Protein AF-A0AAU7L302-F1 (afdb_monomer)

Solvent-accessible surface area (backbone atoms only — not comparable to full-atom values): 20398 Å² total; per-residue (Å²): 130,58,79,56,58,54,41,43,50,51,54,40,55,46,38,70,33,77,91,34,21,46,72,88,65,94,62,59,66,62,55,55,51,44,48,52,38,50,49,52,42,50,55,51,51,41,53,75,68,62,54,91,42,26,24,36,32,33,36,29,43,37,52,32,28,37,26,58,24,76,80,66,58,59,39,34,42,35,29,44,68,46,79,58,99,68,75,59,45,42,54,36,71,38,36,48,34,78,67,88,50,95,91,50,83,87,70,79,66,50,56,82,39,20,56,72,12,59,52,30,39,45,48,49,48,37,68,72,49,81,79,40,56,50,33,24,34,42,34,20,51,34,25,34,63,39,56,29,60,91,61,65,44,45,39,82,38,55,64,45,41,48,62,48,32,22,71,64,58,34,51,55,48,39,62,37,52,32,61,70,47,91,53,85,87,55,77,60,68,39,77,42,30,35,47,32,31,44,89,53,45,78,92,56,32,62,58,57,38,36,51,52,40,30,54,50,26,48,74,77,38,55,75,40,24,92,43,22,58,63,53,49,54,50,49,51,53,52,58,54,52,25,50,66,63,80,72,88,67,92,45,46,72,48,40,43,71,52,20,43,52,38,48,68,56,50,51,47,54,55,50,52,47,67,70,48,75,41,60,66,64,54,44,54,54,50,52,53,53,34,42,76,74,65,50,50,74,69,56,49,54,48,21,51,52,28,42,52,50,52,52,50,31,64,71,70,70,57,77,53,75,71,53,52,52,52,49,54,54,24,54,71,50,19,73,75,52,77,79,44,82,70,46,60,64,55,50,50,56,50,29,55,57,51,27,70,78,41,74,92,48,56,57,46,40,45,40,21,54,30,51,51,34,33,47,50,63,75,74,104

Radius of gyration: 27.15 Å; Cα contacts (8 Å, |Δi|>4): 562; chains: 1; bounding box: 68×36×84 Å

Organism: NCBI:txid3151598

Foldseek 3Di:
DPLQQVQQVLLQVQLPDPLFFDAPDPDPPLFLLLLLLVVLLVLLVCVVVVLVKKKWFARRGAGIKMFSHPRRGAAIEAEHEGEDPDDAAELCQQAVADADDPVDDHDAADQVRRSPHNQSSQLLSQVSRDSHHAAGEYEYQAFHQFAFCVGDGRRVDQKDFLVRTHPRSNVRSQSNNCSSDPDRPDTDDSRSYMYGHDPQDSPCNVVVSLVSQLVSCCVPPVQLSLCSQVLSVVSSVVQSQLNNDPDDDDGSVRSCVRGMDMVVNVVVSVVVSNVPGSLVVLLVVVLVVVVVVPDDPVLSVLLVVLLVVVSVCVSVVHDDPLRVVLLVLLLVLQVVQLPDVVNNVSLVVSLVVSCVVRVVDDSSNSSNSNSSNNSVVVSD

pLDDT: mean 89.7, std 10.1, range [37.88, 98.25]

InterPro domains:
  IPR025382 CD-NTase associated protein 4-like, DNA endonuclease domain [PF14130] (24-235)

Sequence (380 aa):
MAPAEEKFTEIFSLSQNPAFAEAGGGHGQKGVDFQRYWAILRIIELKEAAATDFLLLFESIQDVAEFDSETAPTRIDIYQIKKKDGGEWSFNELTGIRKPDARKKKVAPTLSRVEKSPVGKLYKAGLAIQQLDATAHFVSNAGCDLPLAASGTASSLLKCLASELDSSHASLLTEGLALLHATPSEIPDLKRLALRKTTLHPDNPHLLALGAATAYLSKHLPASAGQAKAFIDALFVQLSALGRQTEPVTSFRELRRQRGYSIAELDAALADLKGVPDLKLHLDSVLVALLLEGLSPLMRITIDIGIAKYFSALVSGVWGTDELALIDECVKAAPALMGAAPLLPALGAEVERIAALHPAFKKAEVFAYLLIQVTKNAAA

Secondary structure (DSSP, 8-state):
--HHHHHHHHHHHHHT-TTTB-------HHHHHHHHHHHHHHHHHHHHTT-S--EEEESSSBSEEEES-SSS--EEEEEEEE--SSS-EEHHHHHSSPPP-TTSPPPPP-HHHHTTSHHHHHHHHHHT--SSEEEEEEEESS-EE-BBTTSSBGGG-SEEEGGGB-HHHHHHHHHHHHTT-SSTTPPP-GGGEEEEE----SS-HHHHHHHHHHHHHHHH-GGGGGGHHHHHHHHHHHHHHHHT--S---SHHHHHHHHEEEHHHHHHHHHHHHHS--HHHHHHHHHHHHHHTT--HHHHHHHHHHHHHHHHHHHHT---HHHHHHHHHHHHHHHHHTT-SSHHHHHHHHHHHHHHH-TTS-HHHHHHHHHHHHHHHHH-

Mean predicted aligned error: 8.92 Å

Structure (mmCIF, N/CA/C/O backbone):
data_AF-A0AAU7L302-F1
#
_entry.id   AF-A0AAU7L302-F1
#
loop_
_atom_site.group_PDB
_atom_site.id
_atom_site.type_symbol
_atom_site.label_atom_id
_atom_site.label_alt_id
_atom_site.label_comp_id
_atom_site.label_asym_id
_atom_site.label_entity_id
_atom_site.label_seq_id
_atom_site.pdbx_PDB_ins_code
_atom_site.Cartn_x
_atom_site.Cartn_y
_atom_site.Cartn_z
_atom_site.occupancy
_atom_site.B_iso_or_equiv
_atom_site.auth_seq_id
_atom_site.auth_comp_id
_atom_site.auth_asym_id
_atom_site.auth_atom_id
_atom_site.pdbx_PDB_model_num
ATOM 1 N N . MET A 1 1 ? -33.387 -12.775 -1.065 1.00 51.34 1 MET A N 1
ATOM 2 C CA . MET A 1 1 ? -32.213 -12.313 -1.832 1.00 51.34 1 MET A CA 1
ATOM 3 C C . MET A 1 1 ? -31.121 -13.357 -1.685 1.00 51.34 1 MET A C 1
ATOM 5 O O . MET A 1 1 ? -31.217 -14.179 -0.780 1.00 51.34 1 MET A O 1
ATOM 9 N N . ALA A 1 2 ? -30.145 -13.417 -2.590 1.00 59.38 2 ALA A N 1
ATOM 10 C CA . ALA A 1 2 ? -29.016 -14.327 -2.387 1.00 59.38 2 ALA A CA 1
ATOM 11 C C . ALA A 1 2 ? -28.151 -13.816 -1.209 1.00 59.38 2 ALA A C 1
ATOM 13 O O . ALA A 1 2 ? -27.987 -12.602 -1.092 1.00 59.38 2 ALA A O 1
ATOM 14 N N . PRO A 1 3 ? -27.547 -14.678 -0.367 1.00 66.19 3 PRO A N 1
ATOM 15 C CA . PRO A 1 3 ? -26.778 -14.245 0.813 1.00 66.19 3 PRO A CA 1
ATOM 16 C C . PRO A 1 3 ? -25.636 -13.248 0.531 1.00 66.19 3 PRO A C 1
ATOM 18 O O . PRO A 1 3 ? -25.275 -12.449 1.390 1.00 66.19 3 PRO A O 1
ATOM 21 N N . ALA A 1 4 ? -25.057 -13.269 -0.675 1.00 68.12 4 ALA A N 1
ATOM 22 C CA . ALA A 1 4 ? -24.034 -12.303 -1.090 1.00 68.12 4 ALA A CA 1
ATOM 23 C C . ALA A 1 4 ? -24.605 -10.892 -1.341 1.00 68.12 4 ALA A C 1
ATOM 25 O O . ALA A 1 4 ? -23.943 -9.890 -1.090 1.00 68.12 4 ALA A O 1
ATOM 26 N N . GLU A 1 5 ? -25.852 -10.802 -1.801 1.00 75.75 5 GLU A N 1
ATOM 27 C CA . GLU A 1 5 ? -26.522 -9.544 -2.139 1.00 75.75 5 GLU A CA 1
ATOM 28 C C . GLU A 1 5 ? -26.891 -8.740 -0.880 1.00 75.75 5 GLU A C 1
ATOM 30 O O . GLU A 1 5 ? -26.815 -7.511 -0.865 1.00 75.75 5 GLU A O 1
ATOM 35 N N . GLU A 1 6 ? -27.220 -9.439 0.210 1.00 80.12 6 GLU A N 1
ATOM 36 C CA . GLU A 1 6 ? -27.507 -8.844 1.522 1.00 80.12 6 GLU A CA 1
ATOM 37 C C . GLU A 1 6 ? -26.253 -8.204 2.140 1.00 80.12 6 GLU A C 1
ATOM 39 O O . GLU A 1 6 ? -26.312 -7.063 2.600 1.00 80.12 6 GLU A O 1
ATOM 44 N N . LYS A 1 7 ? -25.093 -8.870 2.042 1.00 87.12 7 LYS A N 1
ATOM 45 C CA . LYS A 1 7 ? -23.790 -8.332 2.477 1.00 87.12 7 LYS A CA 1
ATOM 46 C C . LYS A 1 7 ? -23.433 -7.034 1.752 1.00 87.12 7 LYS A C 1
ATOM 48 O O . LYS A 1 7 ? -23.079 -6.041 2.381 1.00 87.12 7 LYS A O 1
ATOM 53 N N . PHE A 1 8 ? -23.564 -7.004 0.427 1.00 87.25 8 PHE A N 1
ATOM 54 C CA . PHE A 1 8 ? -23.274 -5.796 -0.348 1.00 87.25 8 PHE A CA 1
ATOM 55 C C . PHE A 1 8 ? -24.261 -4.658 -0.080 1.00 87.25 8 PHE A C 1
ATOM 57 O O . PHE A 1 8 ? -23.868 -3.490 -0.098 1.00 87.25 8 PHE A O 1
ATOM 64 N N . THR A 1 9 ? -25.521 -4.986 0.212 1.00 87.69 9 THR A N 1
ATOM 65 C CA . THR A 1 9 ? -26.540 -4.003 0.600 1.00 87.69 9 THR A CA 1
ATOM 66 C C . THR A 1 9 ? -26.206 -3.360 1.945 1.00 87.69 9 THR A C 1
ATOM 68 O O . THR A 1 9 ? -26.303 -2.138 2.068 1.00 87.69 9 THR A O 1
ATOM 71 N N . GLU A 1 10 ? -25.753 -4.140 2.932 1.00 91.50 10 GLU A N 1
ATOM 72 C CA . GLU A 1 10 ? -25.276 -3.612 4.217 1.00 91.50 10 GLU A CA 1
ATOM 73 C C . GLU A 1 10 ? -24.105 -2.647 4.004 1.00 91.50 10 GLU A C 1
ATOM 75 O O . GLU A 1 10 ? -24.179 -1.487 4.406 1.00 91.50 10 GLU A O 1
ATOM 80 N N . ILE A 1 11 ? -23.057 -3.088 3.304 1.00 91.69 11 ILE A N 1
ATOM 81 C CA . ILE A 1 11 ? -21.847 -2.286 3.077 1.00 91.69 11 ILE A CA 1
ATOM 82 C C . ILE A 1 11 ? -22.150 -0.996 2.317 1.00 91.69 11 ILE A C 1
ATOM 84 O O . ILE A 1 11 ? -21.674 0.071 2.702 1.00 91.69 11 ILE A O 1
ATOM 88 N N . PHE A 1 12 ? -22.974 -1.071 1.271 1.00 92.19 12 PHE A N 1
ATOM 89 C CA . PHE A 1 12 ? -23.426 0.116 0.554 1.00 92.19 12 PHE A CA 1
ATOM 90 C C . PHE A 1 12 ? -24.187 1.079 1.473 1.00 92.19 12 PHE A C 1
ATOM 92 O O . PHE A 1 12 ? -23.935 2.282 1.448 1.00 92.19 12 PHE A O 1
ATOM 99 N N . SER A 1 13 ? -25.081 0.562 2.318 1.00 90.81 13 SER A N 1
ATOM 100 C CA . SER A 1 13 ? -25.844 1.385 3.264 1.00 90.81 13 SER A CA 1
ATOM 101 C C . SER A 1 13 ? -24.930 2.074 4.281 1.00 90.81 13 SER A C 1
ATOM 103 O O . SER A 1 13 ? -25.102 3.258 4.571 1.00 90.81 13 SER A O 1
ATOM 105 N N . LEU A 1 14 ? -23.922 1.358 4.788 1.00 91.62 14 LEU A N 1
ATOM 106 C CA . LEU A 1 14 ? -22.920 1.910 5.700 1.00 91.62 14 LEU A CA 1
ATOM 107 C C . LEU A 1 14 ? -22.066 2.985 5.028 1.00 91.62 14 LEU A C 1
ATOM 109 O O . LEU A 1 14 ? -21.791 4.007 5.656 1.00 91.62 14 LEU A O 1
ATOM 113 N N . SER A 1 15 ? -21.706 2.808 3.754 1.00 89.06 15 SER A N 1
ATOM 114 C CA . SER A 1 15 ? -20.910 3.798 3.024 1.00 89.06 15 SER A CA 1
ATOM 115 C C . SER A 1 15 ? -21.667 5.092 2.721 1.00 89.06 15 SER A C 1
ATOM 117 O O . SER A 1 15 ? -21.042 6.104 2.423 1.00 89.06 15 SER A O 1
ATOM 119 N N . GLN A 1 16 ? -23.004 5.076 2.777 1.00 87.75 16 GLN A N 1
ATOM 120 C CA . GLN A 1 16 ? -23.821 6.290 2.661 1.00 87.75 16 GLN A CA 1
ATOM 121 C C . GLN A 1 16 ? -23.984 7.026 3.993 1.00 87.75 16 GLN A C 1
ATOM 123 O O . GLN A 1 16 ? -24.508 8.138 4.018 1.00 87.75 16 GLN A O 1
ATOM 128 N N . ASN A 1 17 ? -23.574 6.424 5.112 1.00 87.88 17 ASN A N 1
ATOM 129 C CA . ASN A 1 17 ? -23.747 7.012 6.429 1.00 87.88 17 ASN A CA 1
ATOM 130 C C . ASN A 1 17 ? -22.534 7.893 6.793 1.00 87.88 17 ASN A C 1
ATOM 132 O O . ASN A 1 17 ? -21.442 7.359 7.013 1.00 87.88 17 ASN A O 1
ATOM 136 N N . PRO A 1 18 ? -22.703 9.221 6.964 1.00 83.44 18 PRO A N 1
ATOM 137 C CA . PRO A 1 18 ? -21.606 10.127 7.318 1.00 83.44 18 PRO A CA 1
ATOM 138 C C . PRO A 1 18 ? -20.950 9.832 8.675 1.00 83.44 18 PRO A C 1
ATOM 140 O O . PRO A 1 18 ? -19.891 10.371 8.979 1.00 83.44 18 PRO A O 1
ATOM 143 N N . ALA A 1 19 ? -21.577 9.010 9.524 1.00 84.06 19 ALA A N 1
ATOM 144 C CA . ALA A 1 19 ? -20.974 8.565 10.777 1.00 84.06 19 ALA A CA 1
ATOM 145 C C . ALA A 1 19 ? -19.839 7.546 10.572 1.00 84.06 19 ALA A C 1
ATOM 147 O O . ALA A 1 19 ? -19.040 7.347 11.489 1.00 84.06 19 ALA A O 1
ATOM 148 N N . PHE A 1 20 ? -19.786 6.892 9.407 1.00 83.25 20 PHE A N 1
ATOM 149 C CA . PHE A 1 20 ? -18.838 5.819 9.094 1.00 83.25 20 PHE A CA 1
ATOM 150 C C . PHE A 1 20 ? -17.981 6.120 7.866 1.00 83.25 20 PHE A C 1
ATOM 152 O O . PHE A 1 20 ? -16.818 5.706 7.834 1.00 83.25 20 PHE A O 1
ATOM 159 N N . ALA A 1 21 ? -18.542 6.832 6.889 1.00 75.31 21 ALA A N 1
ATOM 160 C CA . ALA A 1 21 ? -17.832 7.302 5.713 1.00 75.31 21 ALA A CA 1
ATOM 161 C C . ALA A 1 21 ? -16.972 8.528 6.047 1.00 75.31 21 ALA A C 1
ATOM 163 O O . ALA A 1 21 ? -17.407 9.440 6.751 1.00 75.31 21 ALA A O 1
ATOM 164 N N . GLU A 1 22 ? -15.758 8.562 5.509 1.00 70.31 22 GLU A N 1
ATOM 165 C CA . GLU A 1 22 ? -14.934 9.767 5.499 1.00 70.31 22 GLU A CA 1
ATOM 166 C C . GLU A 1 22 ? -15.193 10.487 4.168 1.00 70.31 22 GLU A C 1
ATOM 168 O O . GLU A 1 22 ? -15.234 9.866 3.111 1.00 70.31 22 GLU A O 1
ATOM 173 N N . ALA A 1 23 ? -15.433 11.795 4.215 1.00 57.94 23 ALA A N 1
ATOM 174 C CA . ALA A 1 23 ? -15.637 12.606 3.020 1.00 57.94 23 ALA A CA 1
ATOM 175 C C . ALA A 1 23 ? -14.544 13.665 2.975 1.00 57.94 23 ALA A C 1
ATOM 177 O O . ALA A 1 23 ? -14.600 14.590 3.784 1.00 57.94 23 ALA A O 1
ATOM 178 N N . GLY A 1 24 ? -13.567 13.502 2.069 1.00 51.84 24 GLY A N 1
ATOM 179 C CA . GLY A 1 24 ? -12.611 14.511 1.588 1.00 51.84 24 GLY A CA 1
ATOM 180 C C . GLY A 1 24 ? -12.423 15.753 2.466 1.00 51.84 24 GLY A C 1
ATOM 181 O O . GLY A 1 24 ? -12.627 16.879 2.016 1.00 51.84 24 GLY A O 1
ATOM 182 N N . GLY A 1 25 ? -12.071 15.562 3.738 1.00 43.66 25 GLY A N 1
ATOM 183 C CA . GLY A 1 25 ? -11.798 16.652 4.666 1.00 43.66 25 GLY A CA 1
ATOM 184 C C . GLY A 1 25 ? -10.375 17.137 4.441 1.00 43.66 25 GLY A C 1
ATOM 185 O O . GLY A 1 25 ? -9.498 16.301 4.233 1.00 43.66 25 GLY A O 1
ATOM 186 N N . GLY A 1 26 ? -10.154 18.457 4.496 1.00 37.88 26 GLY A N 1
ATOM 187 C CA . GLY A 1 26 ? -8.894 19.165 4.215 1.00 37.88 26 GLY A CA 1
ATOM 188 C C . GLY A 1 26 ? -7.698 18.779 5.094 1.00 37.88 26 GLY A C 1
ATOM 189 O O . GLY A 1 26 ? -7.121 19.611 5.789 1.00 37.88 26 GLY A O 1
ATOM 190 N N . HIS A 1 27 ? -7.310 17.511 5.066 1.00 48.34 27 HIS A N 1
ATOM 191 C CA . HIS A 1 27 ? -6.031 17.029 5.534 1.00 48.34 27 HIS A CA 1
ATOM 192 C C . HIS A 1 27 ? -4.978 17.517 4.543 1.00 48.34 27 HIS A C 1
ATOM 194 O O . HIS A 1 27 ? -5.181 17.482 3.329 1.00 48.34 27 HIS A O 1
ATOM 200 N N . GLY A 1 28 ? -3.844 17.997 5.055 1.00 59.28 28 GLY A N 1
ATOM 201 C CA . GLY A 1 28 ? -2.730 18.367 4.189 1.00 59.28 28 GLY A CA 1
ATOM 202 C C . GLY A 1 28 ? -2.370 17.193 3.277 1.00 59.28 28 GLY A C 1
ATOM 203 O O . GLY A 1 28 ? -2.347 16.057 3.746 1.00 59.28 28 GLY A O 1
ATOM 204 N N . GLN A 1 29 ? -2.080 17.479 2.005 1.00 72.31 29 GLN A N 1
ATOM 205 C CA . GLN A 1 29 ? -1.727 16.508 0.951 1.00 72.31 29 GLN A CA 1
ATOM 206 C C . GLN A 1 29 ? -0.855 15.346 1.465 1.00 72.31 29 GLN A C 1
ATOM 208 O O . GLN A 1 29 ? -1.169 14.185 1.240 1.00 72.31 29 GLN A O 1
ATOM 213 N N . LYS A 1 30 ? 0.143 15.642 2.312 1.00 75.44 30 LYS A N 1
ATOM 214 C CA . LYS A 1 30 ? 1.018 14.644 2.954 1.00 75.44 30 LYS A CA 1
ATOM 215 C C . LYS A 1 30 ? 0.288 13.512 3.697 1.00 75.44 30 LYS A C 1
ATOM 217 O O . LYS A 1 30 ? 0.766 12.385 3.715 1.00 75.44 30 LYS A O 1
ATOM 222 N N . GLY A 1 31 ? -0.812 13.810 4.388 1.00 81.25 31 GLY A N 1
ATOM 223 C CA . GLY A 1 31 ? -1.601 12.805 5.107 1.00 81.25 31 GLY A CA 1
ATOM 224 C C . GLY A 1 31 ? -2.335 11.868 4.154 1.00 81.25 31 GLY A C 1
ATOM 225 O O . GLY A 1 31 ? -2.312 10.661 4.361 1.00 81.25 31 GLY A O 1
ATOM 226 N N . VAL A 1 32 ? -2.916 12.423 3.089 1.00 85.56 32 VAL A N 1
ATOM 227 C CA . VAL A 1 32 ? -3.603 11.653 2.044 1.00 85.56 32 VAL A CA 1
ATOM 228 C C . VAL A 1 32 ? -2.605 10.766 1.299 1.00 85.56 32 VAL A C 1
ATOM 230 O O . VAL A 1 32 ? -2.837 9.567 1.167 1.00 85.56 32 VAL A O 1
ATOM 233 N N . ASP A 1 33 ? -1.450 11.309 0.908 1.00 91.19 33 ASP A N 1
ATOM 234 C CA . ASP A 1 33 ? -0.396 10.549 0.227 1.00 91.19 33 ASP A CA 1
ATOM 235 C C . ASP A 1 33 ? 0.076 9.360 1.069 1.00 91.19 33 ASP A C 1
ATOM 237 O O . ASP A 1 33 ? 0.206 8.246 0.561 1.00 91.19 33 ASP A O 1
ATOM 241 N N . PHE A 1 34 ? 0.278 9.568 2.376 1.00 94.38 34 PHE A N 1
ATOM 242 C CA . PHE A 1 34 ? 0.658 8.501 3.301 1.00 94.38 34 PHE A CA 1
ATOM 243 C C . PHE A 1 34 ? -0.349 7.341 3.290 1.00 94.38 34 PHE A C 1
ATOM 245 O O . PHE A 1 34 ? 0.052 6.179 3.225 1.00 94.38 34 PHE A O 1
ATOM 252 N N . GLN A 1 35 ? -1.651 7.642 3.299 1.00 94.62 35 GLN A N 1
ATOM 253 C CA . GLN A 1 35 ? -2.702 6.624 3.229 1.00 94.62 35 GLN A CA 1
ATOM 254 C C . GLN A 1 35 ? -2.685 5.871 1.892 1.00 94.62 35 GLN A C 1
ATOM 256 O O . GLN A 1 35 ? -2.823 4.648 1.875 1.00 94.62 35 GLN A O 1
ATOM 261 N N . ARG A 1 36 ? -2.466 6.574 0.771 1.00 94.88 36 ARG A N 1
ATOM 262 C CA . ARG A 1 36 ? -2.394 5.946 -0.559 1.00 94.88 36 ARG A CA 1
ATOM 263 C C . ARG A 1 36 ? -1.191 5.027 -0.696 1.00 94.88 36 ARG A C 1
ATOM 265 O O . ARG A 1 36 ? -1.351 3.894 -1.135 1.00 94.88 36 ARG A O 1
ATOM 272 N N . TYR A 1 37 ? -0.010 5.458 -0.264 1.00 97.44 37 TYR A N 1
ATOM 273 C CA . TYR A 1 37 ? 1.172 4.596 -0.288 1.00 97.44 37 TYR A CA 1
ATOM 274 C C . TYR A 1 37 ? 1.055 3.406 0.665 1.00 97.44 37 TYR A C 1
ATOM 276 O O . TYR A 1 37 ? 1.512 2.316 0.322 1.00 97.44 37 TYR A O 1
ATOM 284 N N . TRP A 1 38 ? 0.400 3.570 1.821 1.00 97.88 38 TRP A N 1
ATOM 285 C CA . TRP A 1 38 ? 0.078 2.429 2.677 1.00 97.88 38 TRP A CA 1
ATOM 286 C C . TRP A 1 38 ? -0.825 1.422 1.954 1.00 97.88 38 TRP A C 1
ATOM 288 O O . TRP A 1 38 ? -0.556 0.225 2.000 1.00 97.88 38 TRP A O 1
ATOM 298 N N . ALA A 1 39 ? -1.848 1.892 1.236 1.00 97.75 39 ALA A N 1
ATOM 299 C CA . ALA A 1 39 ? -2.731 1.010 0.479 1.00 97.75 39 ALA A CA 1
ATOM 300 C C . ALA A 1 39 ? -1.995 0.270 -0.649 1.00 97.75 39 ALA A C 1
ATOM 302 O O . ALA A 1 39 ? -2.218 -0.923 -0.829 1.00 97.75 39 ALA A O 1
ATOM 303 N N . ILE A 1 40 ? -1.072 0.931 -1.358 1.00 98.06 40 ILE A N 1
ATOM 304 C CA . ILE A 1 40 ? -0.231 0.270 -2.371 1.00 98.06 40 ILE A CA 1
ATOM 305 C C . ILE A 1 40 ? 0.606 -0.845 -1.739 1.00 98.06 40 ILE A C 1
ATOM 307 O O . ILE A 1 40 ? 0.638 -1.961 -2.256 1.00 98.06 40 ILE A O 1
ATOM 311 N N . LEU A 1 41 ? 1.250 -0.574 -0.599 1.00 97.69 41 LEU A N 1
ATOM 312 C CA . LEU A 1 41 ? 1.985 -1.604 0.136 1.00 97.69 41 LEU A CA 1
ATOM 313 C C . LEU A 1 41 ? 1.075 -2.760 0.537 1.00 97.69 41 LEU A C 1
ATOM 315 O O . LEU A 1 41 ? 1.445 -3.913 0.338 1.00 97.69 41 LEU A O 1
ATOM 319 N N . ARG A 1 42 ? -0.131 -2.464 1.029 1.00 97.94 42 ARG A N 1
ATOM 320 C CA . ARG A 1 42 ? -1.097 -3.490 1.415 1.00 97.94 42 ARG A CA 1
ATOM 321 C C . ARG A 1 42 ? -1.509 -4.374 0.234 1.00 97.94 42 ARG A C 1
ATOM 323 O O . ARG A 1 42 ? -1.582 -5.588 0.388 1.00 97.94 42 ARG A O 1
ATOM 330 N N . ILE A 1 43 ? -1.724 -3.788 -0.941 1.00 98.19 43 ILE A N 1
ATOM 331 C CA . ILE A 1 43 ? -2.032 -4.518 -2.180 1.00 98.19 43 ILE A CA 1
ATOM 332 C C . ILE A 1 43 ? -0.877 -5.456 -2.565 1.00 98.19 43 ILE A C 1
ATOM 334 O O . ILE A 1 43 ? -1.109 -6.623 -2.883 1.00 98.19 43 ILE A O 1
ATOM 338 N N . ILE A 1 44 ? 0.371 -4.980 -2.490 1.00 97.31 44 ILE A N 1
ATOM 339 C CA . ILE A 1 44 ? 1.559 -5.803 -2.772 1.00 97.31 44 ILE A CA 1
ATOM 340 C C . ILE A 1 44 ? 1.698 -6.929 -1.738 1.00 97.31 44 ILE A C 1
ATOM 342 O O . ILE A 1 44 ? 1.938 -8.071 -2.119 1.00 97.31 44 ILE A O 1
ATOM 346 N N . GLU A 1 45 ? 1.494 -6.644 -0.448 1.00 96.69 45 GLU A N 1
ATOM 347 C CA . GLU A 1 45 ? 1.502 -7.649 0.624 1.00 96.69 45 GLU A CA 1
ATOM 348 C C . GLU A 1 45 ? 0.460 -8.747 0.389 1.00 96.69 45 GLU A C 1
ATOM 350 O O . GLU A 1 45 ? 0.768 -9.926 0.551 1.00 96.69 45 GLU A O 1
ATOM 355 N N . LEU A 1 46 ? -0.765 -8.376 0.001 1.00 97.44 46 LEU A N 1
ATOM 356 C CA . LEU A 1 46 ? -1.828 -9.328 -0.326 1.00 97.44 46 LEU A CA 1
ATOM 357 C C . LEU A 1 46 ? -1.427 -10.221 -1.501 1.00 97.44 46 LEU A C 1
ATOM 359 O O . LEU A 1 46 ? -1.632 -11.435 -1.454 1.00 97.44 46 LEU A O 1
ATOM 363 N N . LYS A 1 47 ? -0.808 -9.636 -2.530 1.00 95.38 47 LYS A N 1
ATOM 364 C CA . LYS A 1 47 ? -0.360 -10.384 -3.703 1.00 95.38 47 LYS A CA 1
ATOM 365 C C . LYS A 1 47 ? 0.813 -11.319 -3.395 1.00 95.38 47 LYS A C 1
ATOM 367 O O . LYS A 1 47 ? 0.779 -12.473 -3.813 1.00 95.38 47 LYS A O 1
ATOM 372 N N . GLU A 1 48 ? 1.807 -10.869 -2.627 1.00 95.50 48 GLU A N 1
ATOM 373 C CA . GLU A 1 48 ? 2.917 -11.708 -2.135 1.00 95.50 48 GLU A CA 1
ATOM 374 C C . GLU A 1 48 ? 2.423 -12.848 -1.236 1.00 95.50 48 GLU A C 1
ATOM 376 O O . GLU A 1 48 ? 2.927 -13.967 -1.314 1.00 95.50 48 GLU A O 1
ATOM 381 N N . ALA A 1 49 ? 1.402 -12.589 -0.414 1.00 95.62 49 ALA A N 1
ATOM 382 C CA . ALA A 1 49 ? 0.754 -13.598 0.421 1.00 95.62 49 ALA A CA 1
ATOM 383 C C . ALA A 1 49 ? -0.148 -14.563 -0.372 1.00 95.62 49 ALA A C 1
ATOM 385 O O . ALA A 1 49 ? -0.822 -15.395 0.235 1.00 95.62 49 ALA A O 1
ATOM 386 N N . ALA A 1 50 ? -0.164 -14.461 -1.707 1.00 93.88 50 ALA A N 1
ATOM 387 C CA . ALA A 1 50 ? -0.979 -15.268 -2.605 1.00 93.88 50 ALA A CA 1
ATOM 388 C C . ALA A 1 50 ? -2.479 -15.231 -2.259 1.00 93.88 50 ALA A C 1
ATOM 390 O O . ALA A 1 50 ? -3.166 -16.250 -2.347 1.00 93.88 50 ALA A O 1
ATOM 391 N N . ALA A 1 51 ? -2.993 -14.055 -1.872 1.00 95.25 51 ALA A N 1
ATOM 392 C CA . ALA A 1 51 ? -4.430 -13.846 -1.749 1.00 95.25 51 ALA A CA 1
ATOM 393 C C . ALA A 1 51 ? -5.117 -14.232 -3.068 1.00 95.25 51 ALA A C 1
ATOM 395 O O . ALA A 1 51 ? -4.699 -13.803 -4.145 1.00 95.25 51 ALA A O 1
ATOM 396 N N . THR A 1 52 ? -6.149 -15.071 -2.984 1.00 94.88 52 THR A N 1
ATOM 397 C CA . THR A 1 52 ? -6.883 -15.556 -4.161 1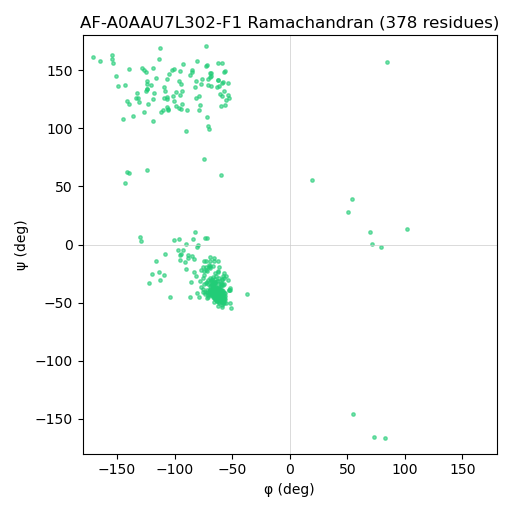.00 94.88 52 THR A CA 1
ATOM 398 C C . THR A 1 52 ? -7.812 -14.498 -4.736 1.00 94.88 52 THR A C 1
ATOM 400 O O . THR A 1 52 ? -8.087 -14.513 -5.930 1.00 94.88 52 THR A O 1
ATOM 403 N N . ASP A 1 53 ? -8.303 -13.604 -3.880 1.00 97.38 53 ASP A N 1
ATOM 404 C CA . ASP A 1 53 ? -9.152 -12.476 -4.228 1.00 97.38 53 ASP A CA 1
ATOM 405 C C . ASP A 1 53 ? -8.984 -11.370 -3.173 1.00 97.38 53 ASP A C 1
ATOM 407 O O . ASP A 1 53 ? -8.484 -11.624 -2.073 1.00 97.38 53 ASP A O 1
ATOM 411 N N . PHE A 1 54 ? -9.343 -10.141 -3.536 1.00 97.94 54 PHE A N 1
ATOM 412 C CA . PHE A 1 54 ? -9.574 -9.039 -2.608 1.00 97.94 54 PHE A CA 1
ATOM 413 C C . PHE A 1 54 ? -10.315 -7.896 -3.306 1.00 97.94 54 PHE A C 1
ATOM 415 O O . PHE A 1 54 ? -10.212 -7.706 -4.521 1.00 97.94 54 PHE A O 1
ATOM 422 N N . LEU A 1 55 ? -10.974 -7.065 -2.502 1.00 97.81 55 LEU A N 1
ATOM 423 C CA . LEU A 1 55 ? -11.472 -5.753 -2.909 1.00 97.81 55 LEU A CA 1
ATOM 424 C C . LEU A 1 55 ? -11.108 -4.730 -1.836 1.00 97.81 55 LEU A C 1
ATOM 426 O O . LEU A 1 55 ? -11.447 -4.913 -0.674 1.00 97.81 55 LEU A O 1
ATOM 430 N N . LEU A 1 56 ? -10.448 -3.641 -2.212 1.00 98.00 56 LEU A N 1
ATOM 431 C CA . LEU A 1 56 ? -10.252 -2.484 -1.344 1.00 98.00 56 LEU A CA 1
ATOM 432 C C . LEU A 1 56 ? -11.247 -1.397 -1.743 1.00 98.00 56 LEU A C 1
ATOM 434 O O . LEU A 1 56 ? -11.297 -1.022 -2.907 1.00 98.00 56 LEU A O 1
ATOM 438 N N . LEU A 1 57 ? -12.004 -0.867 -0.786 1.00 95.75 57 LEU A N 1
ATOM 439 C CA . LEU A 1 57 ? -12.833 0.324 -0.948 1.00 95.75 57 LEU A CA 1
ATOM 440 C C . LEU A 1 57 ? -12.190 1.505 -0.218 1.00 95.75 57 LEU A C 1
ATOM 442 O O . LEU A 1 57 ? -11.900 1.428 0.977 1.00 95.75 57 LEU A O 1
ATOM 446 N N . PHE A 1 58 ? -12.003 2.616 -0.924 1.00 93.56 58 PHE A N 1
ATOM 447 C CA . PHE A 1 58 ? -11.401 3.837 -0.390 1.00 93.56 58 PHE A CA 1
ATOM 448 C C . PHE A 1 58 ? -12.472 4.812 0.095 1.00 93.56 58 PHE A C 1
ATOM 450 O O . PHE A 1 58 ? -13.500 4.975 -0.564 1.00 93.56 58 PHE A O 1
ATOM 457 N N . GLU A 1 59 ? -12.247 5.446 1.253 1.00 89.75 59 GLU A N 1
ATOM 458 C CA . GLU A 1 59 ? -13.126 6.494 1.818 1.00 89.75 59 GLU A CA 1
ATOM 459 C C . GLU A 1 59 ? -14.615 6.093 1.871 1.00 89.75 59 GLU A C 1
ATOM 461 O O . GLU A 1 59 ? -15.527 6.909 1.753 1.00 89.75 59 GLU A O 1
ATOM 466 N N . SER A 1 60 ? -14.880 4.789 1.978 1.00 88.19 60 SER A N 1
ATOM 467 C CA . SER A 1 60 ? -16.234 4.228 1.965 1.00 88.19 60 SER A CA 1
ATOM 468 C C . SER A 1 60 ? -16.659 3.838 3.375 1.00 88.19 60 SER A C 1
ATOM 470 O O . SER A 1 60 ? -17.751 4.182 3.809 1.00 88.19 60 SER A O 1
ATOM 472 N N . ILE A 1 61 ? -15.772 3.174 4.116 1.00 91.50 61 ILE A N 1
ATOM 473 C CA . ILE A 1 61 ? -15.912 2.903 5.547 1.00 91.50 61 ILE A CA 1
ATOM 474 C C . ILE A 1 61 ? -14.544 3.198 6.161 1.00 91.50 61 ILE A C 1
ATOM 476 O O . ILE A 1 61 ? -13.585 2.478 5.891 1.00 91.50 61 ILE A O 1
ATOM 480 N N . GLN A 1 62 ? -14.450 4.265 6.960 1.00 92.56 62 GLN A N 1
ATOM 481 C CA . GLN A 1 62 ? -13.170 4.833 7.410 1.00 92.56 62 GLN A CA 1
ATOM 482 C C . GLN A 1 62 ? -12.244 5.174 6.219 1.00 92.56 62 GLN A C 1
ATOM 484 O O . GLN A 1 62 ? -12.733 5.609 5.176 1.00 92.56 62 GLN A O 1
ATOM 489 N N . ASP A 1 63 ? -10.921 5.025 6.371 1.00 93.88 63 ASP A N 1
ATOM 490 C CA . ASP A 1 63 ? -9.956 5.398 5.329 1.00 93.88 63 ASP A CA 1
ATOM 491 C C . ASP A 1 63 ? -9.885 4.323 4.219 1.00 93.88 63 ASP A C 1
ATOM 493 O O . ASP A 1 63 ? -9.921 4.651 3.028 1.00 93.88 63 ASP A O 1
ATOM 497 N N . VAL A 1 64 ? -9.813 3.037 4.599 1.00 96.25 64 VAL A N 1
ATOM 498 C CA . VAL A 1 64 ? -9.797 1.880 3.680 1.00 96.25 64 VAL A CA 1
ATOM 499 C C . VAL A 1 64 ? -10.593 0.722 4.281 1.00 96.25 64 VAL A C 1
ATOM 501 O O . VAL A 1 64 ? -10.423 0.404 5.454 1.00 96.25 64 VAL A O 1
ATOM 504 N N . ALA 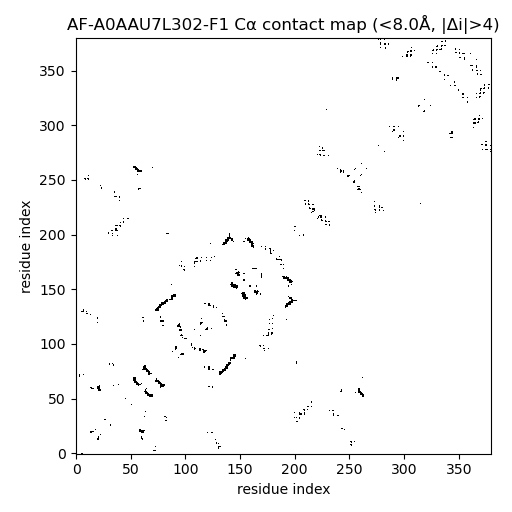A 1 65 ? -11.399 0.041 3.470 1.00 97.06 65 ALA A N 1
ATOM 505 C CA . ALA A 1 65 ? -12.026 -1.233 3.812 1.00 97.06 65 ALA A CA 1
ATOM 506 C C . ALA A 1 65 ? -11.556 -2.328 2.848 1.00 97.06 65 ALA A C 1
ATOM 508 O O . ALA A 1 65 ? -11.671 -2.165 1.639 1.00 97.06 65 ALA A O 1
ATOM 509 N N . GLU A 1 66 ? -11.025 -3.428 3.367 1.00 98.00 66 GLU A N 1
ATOM 510 C CA . GLU A 1 66 ? -10.512 -4.567 2.600 1.00 98.00 66 GLU A CA 1
ATOM 511 C C . GLU A 1 66 ? -11.440 -5.764 2.775 1.00 98.00 66 GLU A C 1
ATOM 513 O O . GLU A 1 66 ? -11.700 -6.193 3.895 1.00 98.00 66 GLU A O 1
ATOM 518 N N . PHE A 1 67 ? -11.902 -6.326 1.670 1.00 97.94 67 PHE A N 1
ATOM 519 C CA . PHE A 1 67 ? -12.679 -7.554 1.615 1.00 97.94 67 PHE A CA 1
ATOM 520 C C . PHE A 1 67 ? -11.796 -8.686 1.108 1.00 97.94 67 PHE A C 1
ATOM 522 O O . PHE A 1 67 ? -10.943 -8.477 0.245 1.00 97.94 67 PHE A O 1
ATOM 529 N N . ASP A 1 68 ? -12.039 -9.894 1.607 1.00 97.19 68 ASP A N 1
ATOM 530 C CA . ASP A 1 68 ? -11.372 -11.121 1.161 1.00 97.19 68 ASP A CA 1
ATOM 531 C C . ASP A 1 68 ? -11.855 -11.622 -0.210 1.00 97.19 68 ASP A C 1
ATOM 533 O O . ASP A 1 68 ? -11.206 -12.468 -0.817 1.00 97.19 68 ASP A O 1
ATOM 537 N N . SER A 1 69 ? -12.982 -11.106 -0.707 1.00 95.25 69 SER A N 1
ATOM 538 C CA . SER A 1 69 ? -13.451 -11.341 -2.070 1.00 95.25 69 SER A CA 1
ATOM 539 C C . SER A 1 69 ? -14.275 -10.172 -2.595 1.00 95.25 69 SER A C 1
ATOM 541 O O . SER A 1 69 ? -15.058 -9.561 -1.867 1.00 95.25 69 SER A O 1
ATOM 543 N N . GLU A 1 70 ? -14.146 -9.900 -3.891 1.00 93.06 70 GLU A N 1
ATOM 544 C CA . GLU A 1 70 ? -14.964 -8.915 -4.592 1.00 93.06 70 GLU A CA 1
ATOM 545 C C . GLU A 1 70 ? -16.399 -9.399 -4.860 1.00 93.06 70 GLU A C 1
ATOM 547 O O . GLU A 1 70 ? -17.313 -8.586 -5.002 1.00 93.06 70 GLU A O 1
ATOM 552 N N . THR A 1 71 ? -16.615 -10.714 -4.946 1.00 91.50 71 THR A N 1
ATOM 553 C CA . THR A 1 71 ? -17.897 -11.293 -5.391 1.00 91.50 71 THR A CA 1
ATOM 554 C C . THR A 1 71 ? -18.646 -12.030 -4.288 1.00 91.50 71 THR A C 1
ATOM 556 O O . THR A 1 71 ? -19.878 -12.036 -4.287 1.00 91.50 71 THR A O 1
ATOM 559 N N . ALA A 1 72 ? -17.929 -12.622 -3.333 1.00 92.56 72 ALA A N 1
ATOM 560 C CA . ALA A 1 72 ? -18.513 -13.392 -2.239 1.00 92.56 72 ALA A CA 1
ATOM 561 C C . ALA A 1 72 ? -17.757 -13.156 -0.916 1.00 92.56 72 ALA A C 1
ATOM 563 O O . ALA A 1 72 ? -17.189 -14.100 -0.363 1.00 92.56 72 ALA A O 1
ATOM 564 N N . PRO A 1 73 ? -17.734 -11.917 -0.390 1.00 94.88 73 PRO A N 1
ATOM 565 C CA . PRO A 1 73 ? -16.963 -11.592 0.804 1.00 94.88 73 PRO A CA 1
ATOM 566 C C . PRO A 1 73 ? -17.449 -12.381 2.022 1.00 94.88 73 PRO A C 1
ATOM 568 O O . PRO A 1 73 ? -18.655 -12.569 2.239 1.00 94.88 73 PRO A O 1
ATOM 571 N N . THR A 1 74 ? -16.509 -12.815 2.853 1.00 95.88 74 THR A N 1
ATOM 572 C CA . THR A 1 74 ? -16.782 -13.422 4.163 1.00 95.88 74 THR A CA 1
ATOM 573 C C . THR A 1 74 ? -16.163 -12.632 5.309 1.00 95.88 74 THR A C 1
ATOM 575 O O . THR A 1 74 ? -16.715 -12.632 6.411 1.00 95.88 74 THR A O 1
ATOM 578 N N . ARG A 1 75 ? -15.094 -11.881 5.024 1.00 96.75 75 ARG A N 1
ATOM 579 C CA . ARG A 1 75 ? -14.368 -11.046 5.978 1.00 96.75 75 ARG A CA 1
ATOM 580 C C . ARG A 1 75 ? -14.255 -9.616 5.465 1.00 96.75 75 ARG A C 1
ATOM 582 O O . ARG A 1 75 ? -14.165 -9.378 4.261 1.00 96.75 75 ARG A O 1
ATOM 589 N N . ILE A 1 76 ? -14.206 -8.674 6.398 1.00 97.62 76 ILE A N 1
ATOM 590 C CA . ILE A 1 76 ? -13.820 -7.292 6.131 1.00 97.62 76 ILE A CA 1
ATOM 591 C C . ILE A 1 76 ? -12.805 -6.804 7.167 1.00 97.62 76 ILE A C 1
ATOM 593 O O . ILE A 1 76 ? -13.007 -6.915 8.374 1.00 97.62 76 ILE A O 1
ATOM 597 N N . ASP A 1 77 ? -11.711 -6.228 6.692 1.00 98.12 77 ASP A N 1
ATOM 598 C CA . ASP A 1 77 ? -10.733 -5.523 7.506 1.00 98.12 77 ASP A CA 1
ATOM 599 C C . ASP A 1 77 ? -10.901 -4.013 7.278 1.00 98.12 77 ASP A C 1
ATOM 601 O O . ASP A 1 77 ? -10.735 -3.512 6.167 1.00 98.12 77 ASP A O 1
ATOM 605 N N . ILE A 1 78 ? -11.266 -3.271 8.323 1.00 97.56 78 ILE A N 1
ATOM 606 C CA . ILE A 1 78 ? -11.473 -1.817 8.260 1.00 97.56 78 ILE A CA 1
ATOM 607 C C . ILE A 1 78 ? -10.229 -1.129 8.793 1.00 97.56 78 ILE A C 1
ATOM 609 O O . ILE A 1 78 ? -9.768 -1.445 9.888 1.00 97.56 78 ILE A O 1
ATOM 613 N N . TYR A 1 79 ? -9.715 -0.148 8.068 1.00 97.94 79 TYR A N 1
ATOM 614 C CA . TYR A 1 79 ? -8.495 0.554 8.418 1.00 97.94 79 TYR A CA 1
ATOM 615 C C . TYR A 1 79 ? -8.763 2.032 8.657 1.00 97.94 79 TYR A C 1
ATOM 617 O O . TYR A 1 79 ? -9.346 2.730 7.825 1.00 97.94 79 TYR A O 1
ATOM 625 N N . GLN A 1 80 ? -8.258 2.517 9.788 1.00 95.94 80 GLN A N 1
ATOM 626 C CA . GLN A 1 80 ? -8.056 3.938 10.010 1.00 95.94 80 GLN A CA 1
ATOM 627 C C . GLN A 1 80 ? -6.557 4.222 10.071 1.00 95.94 80 GLN A C 1
ATOM 629 O O . GLN A 1 80 ? -5.855 3.762 10.972 1.00 95.94 80 GLN A O 1
ATOM 634 N N . ILE A 1 81 ? -6.068 4.974 9.094 1.00 96.38 81 ILE A N 1
ATOM 635 C CA . ILE A 1 81 ? -4.654 5.181 8.813 1.00 96.38 81 ILE A CA 1
ATOM 636 C C . ILE A 1 81 ? -4.304 6.624 9.161 1.00 96.38 81 ILE A C 1
ATOM 638 O O . ILE A 1 81 ? -4.784 7.578 8.541 1.00 96.38 81 ILE A O 1
ATOM 642 N N . LYS A 1 82 ? -3.435 6.801 10.156 1.00 94.56 82 LYS A N 1
ATOM 643 C CA . LYS A 1 82 ? -2.997 8.115 10.630 1.00 94.56 82 LYS A CA 1
ATOM 644 C C . LYS A 1 82 ? -1.481 8.219 10.577 1.00 94.56 82 LYS A C 1
ATOM 646 O O . LYS A 1 82 ? -0.775 7.342 11.061 1.00 94.56 82 LYS A O 1
ATOM 651 N N . LYS A 1 83 ? -0.978 9.332 10.042 1.00 93.62 83 LYS A N 1
ATOM 652 C CA . LYS A 1 83 ? 0.433 9.696 10.194 1.00 93.62 83 LYS A CA 1
ATOM 653 C C . LYS A 1 83 ? 0.659 10.437 11.512 1.00 93.62 83 LYS A C 1
ATOM 655 O O . LYS A 1 83 ? -0.221 11.167 11.972 1.00 93.62 83 LYS A O 1
ATOM 660 N N . LYS A 1 84 ? 1.854 10.302 12.078 1.00 92.94 84 LYS A N 1
ATOM 661 C CA . LYS A 1 84 ? 2.337 11.098 13.210 1.00 92.94 8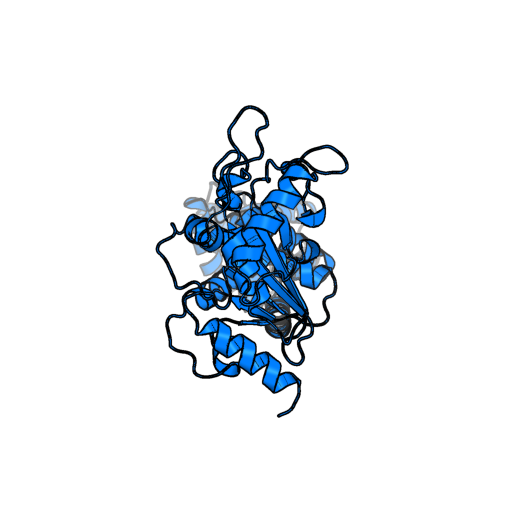4 LYS A CA 1
ATOM 662 C C . LYS A 1 84 ? 3.740 11.604 12.888 1.00 92.94 84 LYS A C 1
ATOM 664 O O . LYS A 1 84 ? 4.613 10.808 12.552 1.00 92.94 84 LYS A O 1
ATOM 669 N N . ASP A 1 85 ? 3.952 12.913 12.990 1.00 88.50 85 ASP A N 1
ATOM 670 C CA . ASP A 1 85 ? 5.239 13.529 12.634 1.00 88.50 85 ASP A CA 1
ATOM 671 C C . ASP A 1 85 ? 6.324 13.274 13.707 1.00 88.50 85 ASP A C 1
ATOM 673 O O . ASP A 1 85 ? 7.513 13.346 13.418 1.00 88.50 85 ASP A O 1
ATOM 677 N N . GLY A 1 86 ? 5.938 12.920 14.939 1.00 88.69 86 GLY A N 1
ATOM 678 C CA . GLY A 1 86 ? 6.872 12.534 15.998 1.00 88.69 86 GLY A CA 1
ATOM 679 C C . GLY A 1 86 ? 6.189 11.964 17.243 1.00 88.69 86 GLY A C 1
ATOM 680 O O . GLY A 1 86 ? 4.995 12.173 17.469 1.00 88.69 86 GLY A O 1
ATOM 681 N N . GLY A 1 87 ? 6.967 11.253 18.062 1.00 93.62 87 GLY A N 1
ATOM 682 C CA . GLY A 1 87 ? 6.498 10.607 19.291 1.00 93.62 87 GLY A CA 1
ATOM 683 C C . GLY A 1 87 ? 5.641 9.362 19.048 1.00 93.62 87 GLY A C 1
ATOM 684 O O . GLY A 1 87 ? 5.595 8.816 17.949 1.00 93.62 87 GLY A O 1
ATOM 685 N N . GLU A 1 88 ? 4.952 8.922 20.097 1.00 95.38 88 GLU A N 1
ATOM 686 C CA . GLU A 1 88 ? 4.079 7.744 20.091 1.00 95.38 88 GLU A CA 1
ATOM 687 C C . GLU A 1 88 ? 2.618 8.156 20.301 1.00 95.38 88 GLU A C 1
ATOM 689 O O . GLU A 1 88 ? 2.316 9.256 20.772 1.00 95.38 88 GLU A O 1
ATOM 694 N N . TRP A 1 89 ? 1.686 7.288 19.919 1.00 97.38 89 TRP A N 1
ATOM 695 C CA . TRP A 1 89 ? 0.273 7.469 20.228 1.00 97.38 89 TRP A CA 1
ATOM 696 C C . TRP A 1 89 ? -0.008 7.073 21.671 1.00 97.38 89 TRP A C 1
ATOM 698 O O . TRP A 1 89 ? 0.188 5.925 22.060 1.00 97.38 89 TRP A O 1
ATOM 708 N N . SER A 1 90 ? -0.507 8.016 22.458 1.00 95.81 90 SER A N 1
ATOM 709 C CA . SER A 1 90 ? -0.949 7.761 23.823 1.00 95.81 90 SER A CA 1
ATOM 710 C C . SER A 1 90 ? -2.353 7.154 23.863 1.00 95.81 90 SER A C 1
ATOM 712 O O . SER A 1 90 ? -3.179 7.368 22.970 1.00 95.81 90 SER A O 1
ATOM 714 N N . PHE A 1 91 ? -2.679 6.477 24.969 1.00 95.56 91 PHE A N 1
ATOM 715 C CA . PHE A 1 91 ? -4.027 5.949 25.211 1.00 95.56 91 PHE A CA 1
ATOM 716 C C . PHE A 1 91 ? -5.124 7.005 25.043 1.00 95.56 91 PHE A C 1
ATOM 718 O O . PHE A 1 91 ? -6.180 6.717 24.484 1.00 95.56 91 PHE A O 1
ATOM 725 N N . ASN A 1 92 ? -4.877 8.242 25.485 1.00 95.38 92 ASN A N 1
ATOM 726 C CA . ASN A 1 92 ? -5.876 9.301 25.397 1.00 95.38 92 ASN A CA 1
ATOM 727 C C . ASN A 1 92 ? -6.106 9.796 23.969 1.00 95.38 92 ASN A C 1
ATOM 729 O O . ASN A 1 92 ? -7.258 10.029 23.611 1.00 95.38 92 ASN A O 1
ATOM 733 N N . GLU A 1 93 ? -5.053 9.924 23.161 1.00 96.00 93 GLU A N 1
ATOM 734 C CA . GLU A 1 93 ? -5.187 10.308 21.751 1.00 96.00 93 GLU A CA 1
ATOM 735 C C . GLU A 1 93 ? -5.970 9.256 20.960 1.00 96.00 93 GLU A C 1
ATOM 737 O O . GLU A 1 93 ? -6.801 9.611 20.129 1.00 96.00 93 GLU A O 1
ATOM 742 N N . LEU A 1 94 ? -5.736 7.971 21.246 1.00 96.88 94 LEU A N 1
ATOM 743 C CA . LEU A 1 94 ? -6.371 6.861 20.535 1.00 96.88 94 LEU A CA 1
ATOM 744 C C . LEU A 1 94 ? -7.830 6.646 20.935 1.00 96.88 94 LEU A C 1
ATOM 746 O O . LEU A 1 94 ? -8.645 6.332 20.076 1.00 96.88 94 LEU A O 1
ATOM 750 N N . THR A 1 95 ? -8.158 6.803 22.220 1.00 96.44 95 THR A N 1
ATOM 751 C CA . THR A 1 95 ? -9.448 6.351 22.781 1.00 96.44 95 THR A CA 1
ATOM 752 C C . THR A 1 95 ? -10.331 7.485 23.303 1.00 96.44 95 THR A C 1
ATOM 754 O O . THR A 1 95 ? -11.504 7.281 23.604 1.00 96.44 95 THR A O 1
ATOM 757 N N . GLY A 1 96 ? -9.783 8.692 23.480 1.00 95.38 96 GLY A N 1
ATOM 758 C CA . GLY A 1 96 ? -10.459 9.786 24.182 1.00 95.38 96 GLY A CA 1
ATOM 759 C C . GLY A 1 96 ? -10.580 9.580 25.703 1.00 95.38 96 GLY A C 1
ATOM 760 O O . GLY A 1 96 ? -11.092 10.461 26.403 1.00 95.38 96 GLY A O 1
ATOM 761 N N . ILE A 1 97 ? -10.077 8.462 26.242 1.00 94.88 97 ILE A N 1
ATOM 762 C CA . ILE A 1 97 ? -10.151 8.075 27.658 1.00 94.88 97 ILE A CA 1
ATOM 763 C C . ILE A 1 97 ? -8.856 8.482 28.365 1.00 94.88 97 ILE A C 1
ATOM 765 O O . ILE A 1 97 ? -7.766 8.419 27.796 1.00 94.88 97 ILE A O 1
ATOM 769 N N . ARG A 1 98 ? -8.934 8.967 29.609 1.00 91.62 98 ARG A N 1
ATOM 770 C CA . ARG A 1 98 ? -7.715 9.253 30.384 1.00 91.62 98 ARG A CA 1
ATOM 771 C C . ARG A 1 98 ? -7.022 7.937 30.735 1.00 91.62 98 ARG A C 1
ATOM 773 O O . ARG A 1 98 ? -7.689 7.002 31.163 1.00 91.62 98 ARG A O 1
ATOM 780 N N . LYS A 1 99 ? -5.695 7.892 30.593 1.00 89.00 99 LYS A N 1
ATOM 781 C CA . LYS A 1 99 ? -4.914 6.707 30.966 1.00 89.00 99 LYS A CA 1
ATOM 782 C C . LYS A 1 99 ? -5.134 6.325 32.441 1.00 89.00 99 LYS A C 1
ATOM 784 O O . LYS A 1 99 ? -5.335 7.236 33.256 1.00 89.00 99 LYS A O 1
ATOM 789 N N . PRO A 1 100 ? -5.063 5.029 32.790 1.00 84.88 100 PRO A N 1
ATOM 790 C CA . PRO A 1 100 ? -5.025 4.593 34.179 1.00 84.88 100 PRO A CA 1
ATOM 791 C C . PRO A 1 100 ? -3.906 5.319 34.941 1.00 84.88 100 PRO A C 1
ATOM 793 O O . PRO A 1 100 ? -2.750 5.329 34.520 1.00 84.88 100 PRO A O 1
ATOM 796 N N . ASP A 1 101 ? -4.247 5.951 36.062 1.00 84.88 101 ASP A N 1
ATOM 797 C CA . ASP A 1 101 ? -3.281 6.564 36.977 1.00 84.88 101 ASP A CA 1
ATOM 798 C C . ASP A 1 101 ? -3.791 6.389 38.407 1.00 84.88 101 ASP A C 1
ATOM 800 O O . ASP A 1 101 ? -4.749 7.045 38.816 1.00 84.88 101 ASP A O 1
ATOM 804 N N . ALA A 1 102 ? -3.143 5.504 39.169 1.00 76.81 102 ALA A N 1
ATOM 805 C CA . ALA A 1 102 ? -3.529 5.179 40.543 1.00 76.81 102 ALA A CA 1
ATOM 806 C C . ALA A 1 102 ? -3.461 6.387 41.497 1.00 76.81 102 ALA A C 1
ATOM 808 O O . ALA A 1 102 ? -4.085 6.370 42.555 1.00 76.81 102 ALA A O 1
ATOM 809 N N . ARG A 1 103 ? -2.725 7.448 41.133 1.00 82.69 103 ARG A N 1
ATOM 810 C CA . ARG A 1 103 ? -2.586 8.669 41.944 1.00 82.69 103 ARG A CA 1
ATOM 811 C C . ARG A 1 103 ? -3.674 9.704 41.667 1.00 82.69 103 ARG A C 1
ATOM 813 O O . ARG A 1 103 ? -3.744 10.712 42.367 1.00 82.69 103 ARG A O 1
ATOM 820 N N . LYS A 1 104 ? -4.505 9.504 40.641 1.00 79.88 104 LYS A N 1
ATOM 821 C CA . LYS A 1 104 ? -5.547 10.453 40.232 1.00 79.88 104 LYS A CA 1
ATOM 822 C C . LYS A 1 104 ? -6.927 9.823 40.350 1.00 79.88 104 LYS A C 1
ATOM 824 O O . LYS A 1 104 ? -7.105 8.620 40.199 1.00 79.88 104 LYS A O 1
ATOM 829 N N . LYS A 1 105 ? -7.939 10.662 40.586 1.00 77.06 105 LYS A N 1
ATOM 830 C CA . LYS A 1 105 ? -9.337 10.219 40.613 1.00 77.06 105 LYS A CA 1
ATOM 831 C C . LYS A 1 105 ? -9.707 9.599 39.259 1.00 77.06 105 LYS A C 1
ATOM 833 O O . LYS A 1 105 ? -9.521 10.252 38.228 1.00 77.06 105 LYS A O 1
ATOM 838 N N . LYS A 1 106 ? -10.251 8.373 39.270 1.00 76.56 106 LYS A N 1
ATOM 839 C CA . LYS A 1 106 ? -10.771 7.698 38.068 1.00 76.56 106 LYS A CA 1
ATOM 840 C C . LYS A 1 106 ? -11.825 8.606 37.427 1.00 76.56 106 LYS A C 1
ATOM 842 O O . LYS A 1 106 ? -12.808 8.974 38.069 1.00 76.56 106 LYS A O 1
ATOM 847 N N . VAL A 1 107 ? -11.586 9.009 36.182 1.00 83.00 107 VAL A N 1
ATOM 848 C CA . VAL A 1 107 ? -12.557 9.757 35.377 1.00 83.00 107 VAL A CA 1
ATOM 849 C C . VAL A 1 107 ? -13.238 8.755 34.466 1.00 83.00 107 VAL A C 1
ATOM 851 O O . VAL A 1 107 ? -12.558 8.102 33.676 1.00 83.00 107 VAL A O 1
ATOM 854 N N . ALA A 1 108 ? -14.555 8.625 34.600 1.00 85.44 108 ALA A N 1
ATOM 855 C CA . ALA A 1 108 ? -15.331 7.722 33.765 1.00 85.44 108 ALA A CA 1
ATOM 856 C C . ALA A 1 108 ? -15.235 8.133 32.280 1.00 85.44 108 ALA A C 1
ATOM 858 O O . ALA A 1 108 ? -15.233 9.338 31.984 1.00 85.44 108 ALA A O 1
ATOM 859 N N . PRO A 1 109 ? -15.158 7.167 31.347 1.00 90.81 109 PRO A N 1
ATOM 860 C CA . PRO A 1 109 ? -15.308 7.436 29.923 1.00 90.81 109 PRO A CA 1
ATOM 861 C C . PRO A 1 109 ? -16.639 8.139 29.628 1.00 90.81 109 PRO A C 1
ATOM 863 O O . PRO A 1 109 ? -17.636 7.923 30.315 1.00 90.81 109 PRO A O 1
ATOM 866 N N . THR A 1 110 ? -16.668 8.979 28.595 1.00 94.12 110 THR A N 1
ATOM 867 C CA . THR A 1 110 ? -17.905 9.610 28.118 1.00 94.12 110 THR A CA 1
ATOM 868 C C . THR A 1 110 ? -18.107 9.305 26.644 1.00 94.12 110 THR A C 1
ATOM 870 O O . THR A 1 110 ? -17.149 9.344 25.869 1.00 94.12 110 THR A O 1
ATOM 873 N N . LEU A 1 111 ? -19.360 9.059 26.247 1.00 94.12 111 LEU A N 1
ATOM 874 C CA . LEU A 1 111 ? -19.722 8.721 24.867 1.00 94.12 111 LEU A CA 1
ATOM 875 C C . LEU A 1 111 ? -19.154 9.738 23.869 1.00 94.12 111 LEU A C 1
ATOM 877 O O . LEU A 1 111 ? -18.432 9.364 22.955 1.00 94.12 111 LEU A O 1
ATOM 881 N N . SER A 1 112 ? -19.375 11.033 24.127 1.00 93.62 112 SER A N 1
ATOM 882 C CA . SER A 1 112 ? -18.937 12.134 23.254 1.00 93.62 112 SER A CA 1
ATOM 883 C C . SER A 1 112 ? -17.427 12.166 22.979 1.00 93.62 112 SER A C 1
ATOM 885 O O . SER A 1 112 ? -16.993 12.654 21.935 1.00 93.62 112 SER A O 1
ATOM 887 N N . ARG A 1 113 ? -16.604 11.674 23.916 1.00 94.44 113 ARG A N 1
ATOM 888 C CA . ARG A 1 113 ? -15.147 11.590 23.735 1.00 94.44 113 ARG A CA 1
ATOM 889 C C . ARG A 1 113 ? -14.736 10.306 23.039 1.00 94.44 113 ARG A C 1
ATOM 891 O O . ARG A 1 113 ? -13.917 10.365 22.125 1.00 94.44 113 ARG A O 1
ATOM 898 N N . VAL A 1 114 ? -15.299 9.177 23.466 1.00 96.00 114 VAL A N 1
ATOM 899 C CA . VAL A 1 114 ? -14.967 7.868 22.900 1.00 96.00 114 VAL A CA 1
ATOM 900 C C . VAL A 1 114 ? -15.368 7.823 21.427 1.00 96.00 114 VAL A C 1
ATOM 902 O O . VAL A 1 114 ? -14.525 7.521 20.591 1.00 96.00 114 VAL A O 1
ATOM 905 N N . GLU A 1 115 ? -16.589 8.234 21.078 1.00 94.31 115 GLU A N 1
ATOM 906 C CA . GLU A 1 115 ? -17.114 8.166 19.703 1.00 94.31 115 GLU A CA 1
ATOM 907 C C . GLU A 1 115 ? -16.326 9.009 18.686 1.00 94.31 115 GLU A C 1
ATOM 909 O O . GLU A 1 115 ? -16.390 8.748 17.488 1.00 94.31 115 GLU A O 1
ATOM 914 N N . LYS A 1 116 ? -15.595 10.033 19.148 1.00 93.12 116 LYS A N 1
ATOM 915 C CA . LYS A 1 116 ? -14.790 10.928 18.299 1.00 93.12 116 LYS A CA 1
ATOM 916 C C . LYS A 1 116 ? -13.326 10.515 18.213 1.00 93.12 116 LYS A C 1
ATOM 918 O O . LYS A 1 116 ? -12.604 11.044 17.369 1.00 93.12 116 LYS A O 1
ATOM 923 N N . SER A 1 117 ? -12.889 9.614 19.088 1.00 95.50 117 SER A N 1
ATOM 924 C CA . SER A 1 117 ? -11.522 9.101 19.091 1.00 95.50 117 SER A CA 1
ATOM 925 C C . SER A 1 117 ? -11.274 8.166 17.901 1.00 95.50 117 SER A C 1
ATOM 927 O O . SER A 1 117 ? -12.232 7.557 17.418 1.00 95.50 117 SER A O 1
ATOM 929 N N . PRO A 1 118 ? -10.022 8.015 17.430 1.00 95.62 118 PRO A N 1
ATOM 930 C CA . PRO A 1 118 ? -9.693 7.070 16.366 1.00 95.62 118 PRO A CA 1
ATOM 931 C C . PRO A 1 118 ? -10.225 5.655 16.642 1.00 95.62 118 PRO A C 1
ATOM 933 O O . PRO A 1 118 ? -11.031 5.120 15.887 1.00 95.62 118 PRO A O 1
ATOM 936 N N . VAL A 1 119 ? -9.879 5.082 17.796 1.00 96.69 119 VAL A N 1
ATOM 937 C CA . VAL A 1 119 ? -10.305 3.728 18.168 1.00 96.69 119 VAL A CA 1
ATOM 938 C C . VAL A 1 119 ? -11.823 3.628 18.302 1.00 96.69 119 VAL A C 1
ATOM 940 O O . VAL A 1 119 ? -12.402 2.644 17.855 1.00 96.69 119 VAL A O 1
ATOM 943 N N . GLY A 1 120 ? -12.488 4.631 18.879 1.00 96.31 120 GLY A N 1
ATOM 944 C CA . GLY A 1 120 ? -13.940 4.590 19.039 1.00 96.31 120 GLY A CA 1
ATOM 945 C C . GLY A 1 120 ? -14.699 4.687 17.715 1.00 96.31 120 GLY A C 1
ATOM 946 O O . GLY A 1 120 ? -15.643 3.927 17.519 1.00 96.31 120 GLY A O 1
ATOM 947 N N . LYS A 1 121 ? -14.274 5.552 16.782 1.00 94.94 121 LYS A N 1
ATOM 948 C CA . LYS A 1 121 ? -14.846 5.619 15.423 1.00 94.94 121 LYS A CA 1
ATOM 949 C C . LYS A 1 121 ? -14.700 4.287 14.696 1.00 94.94 121 LYS A C 1
ATOM 951 O O . LYS A 1 121 ? -15.673 3.749 14.173 1.00 94.94 121 LYS A O 1
ATOM 956 N N . LEU A 1 122 ? -13.484 3.753 14.718 1.00 95.75 122 LEU A N 1
ATOM 957 C CA . LEU A 1 122 ? -13.123 2.513 14.055 1.00 95.75 122 LEU A CA 1
ATOM 958 C C . LEU A 1 122 ? -13.889 1.310 14.635 1.00 95.75 122 LEU A C 1
ATOM 960 O O . LEU A 1 122 ? -14.455 0.518 13.885 1.00 95.75 122 LEU A O 1
ATOM 964 N N . TYR A 1 123 ? -13.983 1.210 15.964 1.00 96.44 123 TYR A N 1
ATOM 965 C CA . TYR A 1 123 ? -14.774 0.179 16.636 1.00 96.44 123 TYR A CA 1
ATOM 966 C C . TYR A 1 123 ? -16.266 0.295 16.307 1.00 96.44 123 TYR A C 1
ATOM 968 O O . TYR A 1 123 ? -16.911 -0.701 15.993 1.00 96.44 123 TYR A O 1
ATOM 976 N N . LYS A 1 124 ? -16.814 1.517 16.314 1.00 95.06 124 LYS A N 1
ATOM 977 C CA . LYS A 1 124 ? -18.217 1.771 15.964 1.00 95.06 124 LYS A CA 1
ATOM 978 C C . LYS A 1 124 ? -18.531 1.363 14.520 1.00 95.06 124 LYS A C 1
ATOM 980 O O . LYS A 1 124 ? -19.603 0.820 14.277 1.00 95.06 124 LYS A O 1
ATOM 985 N N . ALA A 1 125 ? -17.609 1.591 13.582 1.00 94.88 125 ALA A N 1
ATOM 986 C CA . ALA A 1 125 ? -17.744 1.113 12.207 1.00 94.88 125 ALA A CA 1
ATOM 987 C C . ALA A 1 125 ? -17.757 -0.425 12.138 1.00 94.88 125 ALA A C 1
ATOM 989 O O . ALA A 1 125 ? -18.591 -0.994 11.443 1.00 94.88 125 ALA A O 1
ATOM 990 N N . GLY A 1 126 ? -16.894 -1.096 12.910 1.00 95.50 126 GLY A N 1
ATOM 991 C CA . GLY A 1 126 ? -16.884 -2.559 13.022 1.00 95.50 126 GLY A CA 1
ATOM 992 C C . GLY A 1 126 ? -18.173 -3.140 13.611 1.00 95.50 126 GLY A C 1
ATOM 993 O O . GLY A 1 126 ? -18.674 -4.135 13.100 1.00 95.50 126 GLY A O 1
ATOM 994 N N . LEU A 1 127 ? -18.747 -2.498 14.637 1.00 94.12 127 LEU A N 1
ATOM 995 C CA . LEU A 1 127 ? -20.039 -2.891 15.219 1.00 94.12 127 LEU A CA 1
ATOM 996 C C . LEU A 1 127 ? -21.206 -2.777 14.234 1.00 94.12 127 LEU A C 1
ATOM 998 O O . LEU A 1 127 ? -22.186 -3.510 14.349 1.00 94.12 127 LEU A O 1
ATOM 1002 N N . ALA A 1 128 ? -21.130 -1.825 13.305 1.00 94.12 128 ALA A N 1
ATOM 1003 C CA . ALA A 1 128 ? -22.194 -1.586 12.342 1.00 94.12 128 ALA A CA 1
ATOM 1004 C C . ALA A 1 128 ? -22.283 -2.683 11.265 1.00 94.12 128 ALA A C 1
ATOM 1006 O O . ALA A 1 128 ? -23.291 -2.749 10.568 1.00 94.12 128 ALA A O 1
ATOM 1007 N N . ILE A 1 129 ? -21.257 -3.533 11.143 1.00 94.69 129 ILE A N 1
ATOM 1008 C CA . ILE A 1 129 ? -21.199 -4.644 10.192 1.00 94.69 129 ILE A CA 1
ATOM 1009 C C . ILE A 1 129 ? -21.638 -5.926 10.892 1.00 94.69 129 ILE A C 1
ATOM 1011 O O . ILE A 1 129 ? -20.989 -6.399 11.828 1.00 94.69 129 ILE A O 1
ATOM 1015 N N . GLN A 1 130 ? -22.732 -6.504 10.413 1.00 92.81 130 GLN A N 1
ATOM 1016 C CA . GLN A 1 130 ? -23.379 -7.671 11.002 1.00 92.81 130 GLN A CA 1
ATOM 1017 C C . GLN A 1 130 ? -23.288 -8.899 10.093 1.00 92.81 130 GLN A C 1
ATOM 1019 O O . GLN A 1 130 ? -23.361 -10.021 10.589 1.00 92.81 130 GLN A O 1
ATOM 1024 N N . GLN A 1 131 ? -23.113 -8.709 8.780 1.00 94.06 131 GLN A N 1
ATOM 1025 C CA . GLN A 1 131 ? -23.137 -9.805 7.802 1.00 94.06 131 GLN A CA 1
ATOM 1026 C C . GLN A 1 131 ? -21.750 -10.378 7.463 1.00 94.06 131 GLN A C 1
ATOM 1028 O O . GLN A 1 131 ? -21.655 -11.390 6.762 1.00 94.06 131 GLN A O 1
ATOM 1033 N N . LEU A 1 132 ? -20.670 -9.744 7.930 1.00 95.25 132 LEU A N 1
ATOM 1034 C CA . LEU A 1 132 ? -19.282 -10.146 7.678 1.00 95.25 132 LEU A CA 1
ATOM 1035 C C . LEU A 1 132 ? -18.494 -10.261 8.982 1.00 95.25 132 LEU A C 1
ATOM 1037 O O . LEU A 1 132 ? -18.751 -9.536 9.947 1.00 95.25 132 LEU A O 1
ATOM 1041 N N . ASP A 1 133 ? -17.475 -11.120 8.982 1.00 96.19 133 ASP A N 1
ATOM 1042 C CA . ASP A 1 133 ? -16.474 -11.109 10.045 1.00 96.19 133 ASP A CA 1
ATOM 1043 C C . ASP A 1 133 ? -15.612 -9.845 9.920 1.00 96.19 133 ASP A C 1
ATOM 1045 O O . ASP A 1 133 ? -14.738 -9.747 9.058 1.00 96.19 133 ASP A O 1
ATOM 1049 N N . ALA A 1 134 ? -15.923 -8.834 10.732 1.00 97.19 134 ALA A N 1
ATOM 1050 C CA . ALA A 1 134 ? -15.247 -7.541 10.693 1.00 97.19 134 ALA A CA 1
ATOM 1051 C C . ALA A 1 134 ? -14.115 -7.444 11.725 1.00 97.19 134 ALA A C 1
ATOM 1053 O O . ALA A 1 134 ? -14.350 -7.647 12.919 1.00 97.19 134 ALA A O 1
ATOM 1054 N N . THR A 1 135 ? -12.920 -7.047 11.290 1.00 97.75 135 THR A N 1
ATOM 1055 C CA . THR A 1 135 ? -11.809 -6.660 12.172 1.00 97.75 135 THR A CA 1
ATOM 1056 C C . THR A 1 135 ? -11.394 -5.225 11.874 1.00 97.75 135 THR A C 1
ATOM 1058 O O . THR A 1 135 ? -11.294 -4.810 10.724 1.00 97.75 135 THR A O 1
ATOM 1061 N N . ALA A 1 136 ? -11.150 -4.446 12.918 1.00 98.00 136 ALA A N 1
ATOM 1062 C CA . ALA A 1 136 ? -10.833 -3.034 12.825 1.00 98.00 136 ALA A CA 1
ATOM 1063 C C . ALA A 1 136 ? -9.351 -2.796 13.156 1.00 98.00 136 ALA A C 1
ATOM 1065 O O . ALA A 1 136 ? -8.837 -3.292 14.158 1.00 98.00 136 ALA A O 1
ATOM 1066 N N . HIS A 1 137 ? -8.651 -2.024 12.328 1.00 98.25 137 HIS A N 1
ATOM 1067 C CA . HIS A 1 137 ? -7.207 -1.806 12.406 1.00 98.25 137 HIS A CA 1
ATOM 1068 C C . HIS A 1 137 ? -6.878 -0.315 12.450 1.00 98.25 137 HIS A C 1
ATOM 1070 O O . HIS A 1 137 ? -7.071 0.415 11.477 1.00 98.25 137 HIS A O 1
ATOM 1076 N N . PHE A 1 138 ? -6.326 0.144 13.569 1.00 98.25 138 PHE A N 1
ATOM 1077 C CA . PHE A 1 138 ? -5.657 1.437 13.612 1.00 98.25 138 PHE A CA 1
ATOM 1078 C C . PHE A 1 138 ? -4.240 1.264 13.073 1.00 98.25 138 PHE A C 1
ATOM 1080 O O . PHE A 1 138 ? -3.498 0.415 13.565 1.00 98.25 138 PHE A O 1
ATOM 1087 N N . VAL A 1 139 ? -3.853 2.060 12.081 1.00 98.19 139 VAL A N 1
ATOM 1088 C CA . VAL A 1 139 ? -2.549 1.963 11.419 1.00 98.19 139 VAL A CA 1
ATOM 1089 C C . VAL A 1 139 ? -1.814 3.291 11.493 1.00 98.19 139 VAL A C 1
ATOM 1091 O O . VAL A 1 139 ? -2.378 4.341 11.188 1.00 98.19 139 VAL A O 1
ATOM 1094 N N . SER A 1 140 ? -0.532 3.252 11.848 1.00 97.62 140 SER A N 1
ATOM 1095 C CA . SER A 1 140 ? 0.307 4.449 11.906 1.00 97.62 140 SER A CA 1
ATOM 1096 C C . SER A 1 140 ? 1.793 4.146 11.703 1.00 97.62 140 SER A C 1
ATOM 1098 O O . SER A 1 140 ? 2.247 3.041 11.982 1.00 97.62 140 SER A O 1
ATOM 1100 N N . ASN A 1 141 ? 2.575 5.133 11.248 1.00 96.19 141 ASN A N 1
ATOM 1101 C CA . ASN A 1 141 ? 4.044 5.057 11.251 1.00 96.19 141 ASN A CA 1
ATOM 1102 C C . ASN A 1 141 ? 4.636 5.083 12.675 1.00 96.19 141 ASN A C 1
ATOM 1104 O O . ASN A 1 141 ? 5.681 4.496 12.937 1.00 96.19 141 ASN A O 1
ATOM 1108 N N . ALA A 1 142 ? 3.968 5.765 13.605 1.00 96.12 142 ALA A N 1
ATOM 1109 C CA . ALA A 1 142 ? 4.324 5.782 15.019 1.00 96.12 142 ALA A CA 1
ATOM 1110 C C . ALA A 1 142 ? 3.691 4.611 15.780 1.00 96.12 142 ALA A C 1
ATOM 1112 O O . ALA A 1 142 ? 2.553 4.221 15.498 1.00 96.12 142 ALA A O 1
ATOM 1113 N N . GLY A 1 143 ? 4.416 4.103 16.779 1.00 94.06 143 GLY A N 1
ATOM 1114 C CA . GLY A 1 143 ? 3.922 3.100 17.718 1.00 94.06 143 GLY A CA 1
ATOM 1115 C C . GLY A 1 143 ? 2.904 3.660 18.718 1.00 94.06 143 GLY A C 1
ATOM 1116 O O . GLY A 1 143 ? 2.700 4.871 18.806 1.00 94.06 143 GLY A O 1
ATOM 1117 N N . CYS A 1 144 ? 2.269 2.768 19.480 1.00 94.81 144 CYS A N 1
ATOM 1118 C CA . CYS A 1 144 ? 1.319 3.122 20.537 1.00 94.81 144 CYS A CA 1
ATOM 1119 C C . CYS A 1 144 ? 1.959 2.898 21.915 1.00 94.81 144 CYS A C 1
ATOM 1121 O O . CYS A 1 144 ? 2.296 1.762 22.244 1.00 94.81 144 CYS A O 1
ATOM 1123 N N . ASP A 1 145 ? 2.116 3.949 22.721 1.00 94.25 145 ASP A N 1
ATOM 1124 C CA . ASP A 1 145 ? 2.645 3.870 24.093 1.00 94.25 145 ASP A CA 1
ATOM 1125 C C . ASP A 1 145 ? 1.583 3.281 25.031 1.00 94.25 145 ASP A C 1
ATOM 1127 O O . ASP A 1 145 ? 0.893 3.987 25.773 1.00 94.25 145 ASP A O 1
ATOM 1131 N N . LEU A 1 146 ? 1.369 1.974 24.898 1.00 94.75 146 LEU A N 1
ATOM 1132 C CA . LEU A 1 146 ? 0.370 1.208 25.627 1.00 94.75 146 LEU A CA 1
ATOM 1133 C C . LEU A 1 146 ? 1.037 -0.034 26.217 1.00 94.75 146 LEU A C 1
ATOM 1135 O O . LEU A 1 146 ? 1.609 -0.815 25.450 1.00 94.75 146 LEU A O 1
ATOM 1139 N N . PRO A 1 147 ? 0.982 -0.245 27.541 1.00 95.50 147 PRO A N 1
ATOM 1140 C CA . PRO A 1 147 ? 1.589 -1.418 28.148 1.00 95.50 147 PRO A CA 1
ATOM 1141 C C . PRO A 1 147 ? 0.850 -2.705 27.760 1.00 95.50 147 PRO A C 1
ATOM 1143 O O . PRO A 1 147 ? -0.375 -2.730 27.609 1.00 95.50 147 PRO A O 1
ATOM 1146 N N . LEU A 1 148 ? 1.617 -3.782 27.606 1.00 96.69 148 LEU A N 1
ATOM 1147 C CA . LEU A 1 148 ? 1.118 -5.110 27.253 1.00 96.69 148 LEU A CA 1
ATOM 1148 C C . LEU A 1 148 ? 1.059 -6.022 28.478 1.00 96.69 148 LEU A C 1
ATOM 1150 O O . LEU A 1 148 ? 1.894 -5.931 29.380 1.00 96.69 148 LEU A O 1
ATOM 1154 N N . ALA A 1 149 ? 0.123 -6.971 28.469 1.00 95.69 149 ALA A N 1
ATOM 1155 C CA . ALA A 1 149 ? -0.006 -7.969 29.528 1.00 95.69 149 ALA A CA 1
ATOM 1156 C C . ALA A 1 149 ? 1.241 -8.868 29.648 1.00 95.69 149 ALA A C 1
ATOM 1158 O O . ALA A 1 149 ? 1.658 -9.208 30.753 1.00 95.69 149 ALA A O 1
ATOM 1159 N N . ALA A 1 150 ? 1.860 -9.219 28.516 1.00 89.88 150 ALA A N 1
ATOM 1160 C CA . ALA A 1 150 ? 3.031 -10.097 28.444 1.00 89.88 150 ALA A CA 1
ATOM 1161 C C . ALA A 1 150 ? 4.377 -9.385 28.706 1.00 89.88 150 ALA A C 1
ATOM 1163 O O . ALA A 1 150 ? 5.423 -10.003 28.517 1.00 89.88 150 ALA A O 1
ATOM 1164 N N . SER A 1 151 ? 4.352 -8.128 29.181 1.00 88.56 151 SER A N 1
ATOM 1165 C CA . SER A 1 151 ? 5.464 -7.162 29.301 1.00 88.56 151 SER A CA 1
ATOM 1166 C C . SER A 1 151 ? 5.772 -6.345 28.036 1.00 88.56 151 SER A C 1
ATOM 1168 O O . SER A 1 151 ? 5.440 -6.735 26.919 1.00 88.56 151 SER A O 1
ATOM 1170 N N . GLY A 1 152 ? 6.403 -5.181 28.226 1.00 92.75 152 GLY A N 1
ATOM 1171 C CA . GLY A 1 152 ? 6.732 -4.240 27.152 1.00 92.75 152 GLY A CA 1
ATOM 1172 C C . GLY A 1 152 ? 5.576 -3.314 26.757 1.00 92.75 152 GLY A C 1
ATOM 1173 O O . GLY A 1 152 ? 4.580 -3.186 27.474 1.00 92.75 152 GLY A O 1
ATOM 1174 N N . THR A 1 153 ? 5.736 -2.644 25.615 1.00 93.69 153 THR A N 1
ATOM 1175 C CA . THR A 1 153 ? 4.764 -1.691 25.060 1.00 93.69 153 THR A CA 1
ATOM 1176 C C . THR A 1 153 ? 4.376 -2.071 23.636 1.00 93.69 153 THR A C 1
ATOM 1178 O O . THR A 1 153 ? 5.195 -2.568 22.855 1.00 93.69 153 THR A O 1
ATOM 1181 N N . ALA A 1 154 ? 3.134 -1.768 23.261 1.00 93.81 154 ALA A N 1
ATOM 1182 C CA . ALA A 1 154 ? 2.630 -1.934 21.901 1.00 93.81 154 ALA A CA 1
ATOM 1183 C C . ALA A 1 154 ? 3.466 -1.163 20.863 1.00 93.81 154 ALA A C 1
ATOM 1185 O O . ALA A 1 154 ? 3.518 -1.555 19.700 1.00 93.81 154 ALA A O 1
ATOM 1186 N N . SER A 1 155 ? 4.168 -0.099 21.265 1.00 92.62 155 SER A N 1
ATOM 1187 C CA . SER A 1 155 ? 5.001 0.704 20.370 1.00 92.62 155 SER A CA 1
ATOM 1188 C C . SER A 1 155 ? 6.193 -0.054 19.792 1.00 92.62 155 SER A C 1
ATOM 1190 O O . SER A 1 155 ? 6.650 0.258 18.687 1.00 92.62 155 SER A O 1
ATOM 1192 N N . SER A 1 156 ? 6.652 -1.095 20.486 1.00 91.31 156 SER A N 1
ATOM 1193 C CA . SER A 1 156 ? 7.721 -1.977 20.019 1.00 91.31 156 SER A CA 1
ATOM 1194 C C . SER A 1 156 ? 7.260 -2.982 18.953 1.00 91.31 156 SER A C 1
ATOM 1196 O O . SER A 1 156 ? 8.074 -3.422 18.141 1.00 91.31 156 SER A O 1
ATOM 1198 N N . LEU A 1 157 ? 5.959 -3.282 18.879 1.00 93.44 157 LEU A N 1
ATOM 1199 C CA . LEU A 1 157 ? 5.391 -4.291 17.984 1.00 93.44 157 LEU A CA 1
ATOM 1200 C C . LEU A 1 157 ? 4.932 -3.696 16.643 1.00 93.44 157 LEU A C 1
ATOM 1202 O O . LEU A 1 157 ? 4.615 -2.511 16.534 1.00 93.44 157 LEU A O 1
ATOM 1206 N N . LEU A 1 158 ? 4.886 -4.532 15.599 1.00 94.38 158 LEU A N 1
ATOM 1207 C CA . LEU A 1 158 ? 4.258 -4.183 14.312 1.00 94.38 158 LEU A CA 1
ATOM 1208 C C . LEU A 1 158 ? 2.735 -4.360 14.339 1.00 94.38 158 LEU A C 1
ATOM 1210 O O . LEU A 1 158 ? 2.0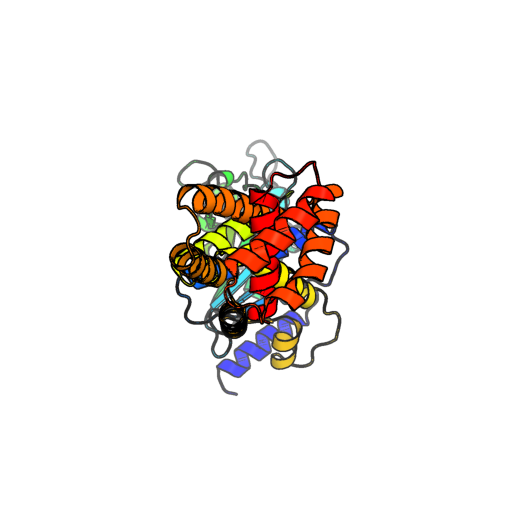16 -3.684 13.606 1.00 94.38 158 LEU A O 1
ATOM 1214 N N . LYS A 1 159 ? 2.239 -5.262 15.187 1.00 96.06 159 LYS A N 1
ATOM 1215 C CA . LYS A 1 159 ? 0.817 -5.510 15.415 1.00 96.06 159 LYS A CA 1
ATOM 1216 C C . LYS A 1 159 ? 0.618 -5.955 16.860 1.00 96.06 159 LYS A C 1
ATOM 1218 O O . LYS A 1 159 ? 1.369 -6.803 17.331 1.00 96.06 159 LYS A O 1
ATOM 1223 N N . CYS A 1 160 ? -0.407 -5.427 17.514 1.00 95.62 160 CYS A N 1
ATOM 1224 C CA . CYS A 1 160 ? -0.982 -5.999 18.727 1.00 95.62 160 CYS A CA 1
ATOM 1225 C C . CYS A 1 160 ? -2.509 -5.892 18.683 1.00 95.62 160 CYS A C 1
ATOM 1227 O O . CYS A 1 160 ? -3.066 -4.998 18.041 1.00 95.62 160 CYS A O 1
ATOM 1229 N N . LEU A 1 161 ? -3.193 -6.818 19.341 1.00 97.31 161 LEU A N 1
ATOM 1230 C CA . LEU A 1 161 ? -4.629 -6.745 19.574 1.00 97.31 161 LEU A CA 1
ATOM 1231 C C . LEU A 1 161 ? -4.901 -5.914 20.827 1.00 97.31 161 LEU A C 1
ATOM 1233 O O . LEU A 1 161 ? -4.144 -5.950 21.797 1.00 97.31 161 LEU A O 1
ATOM 1237 N N . ALA A 1 162 ? -6.030 -5.212 20.854 1.00 96.94 162 ALA A N 1
ATOM 1238 C CA . ALA A 1 162 ? -6.443 -4.471 22.041 1.00 96.94 162 ALA A CA 1
ATOM 1239 C C . ALA A 1 162 ? -6.682 -5.395 23.252 1.00 96.94 162 ALA A C 1
ATOM 1241 O O . ALA A 1 162 ? -6.553 -4.964 24.396 1.00 96.94 162 ALA A O 1
ATOM 1242 N N . SER A 1 163 ? -6.969 -6.680 23.015 1.00 97.25 163 SER A N 1
ATOM 1243 C CA . SER A 1 163 ? -7.062 -7.708 24.057 1.00 97.25 163 SER A CA 1
ATOM 1244 C C . SER A 1 163 ? -5.721 -8.075 24.707 1.00 97.25 163 SER A C 1
ATOM 1246 O O . SER A 1 163 ? -5.721 -8.756 25.726 1.00 97.25 163 SER A O 1
ATOM 1248 N N . GLU A 1 164 ? -4.588 -7.681 24.118 1.00 97.25 164 GLU A N 1
ATOM 1249 C CA . GLU A 1 164 ? -3.237 -7.970 24.633 1.00 97.25 164 GLU A CA 1
ATOM 1250 C C . GLU A 1 164 ? -2.688 -6.857 25.539 1.00 97.25 164 GLU A C 1
ATOM 1252 O O . GLU A 1 164 ? -1.606 -6.998 26.119 1.00 97.25 164 GLU A O 1
ATOM 1257 N N . LEU A 1 165 ? -3.421 -5.748 25.672 1.00 96.94 165 LEU A N 1
ATOM 1258 C CA . LEU A 1 165 ? -3.084 -4.672 26.598 1.00 96.94 165 LEU A CA 1
ATOM 1259 C C . LEU A 1 165 ? -3.116 -5.171 28.047 1.00 96.94 165 LEU A C 1
ATOM 1261 O O . LEU A 1 165 ? -3.814 -6.132 28.377 1.00 96.94 165 LEU A O 1
ATOM 1265 N N . ASP A 1 166 ? -2.382 -4.500 28.936 1.00 96.56 166 ASP A N 1
ATOM 1266 C CA . ASP A 1 166 ? -2.489 -4.806 30.361 1.00 96.56 166 ASP A CA 1
ATOM 1267 C C . ASP A 1 166 ? -3.930 -4.622 30.873 1.00 96.56 166 ASP A C 1
ATOM 1269 O O . ASP A 1 166 ? -4.732 -3.857 30.323 1.00 96.56 166 ASP A O 1
ATOM 1273 N N . SER A 1 167 ? -4.257 -5.313 31.965 1.00 95.56 167 SER A N 1
ATOM 1274 C CA . SER A 1 167 ? -5.625 -5.403 32.483 1.00 95.56 167 SER A CA 1
ATOM 1275 C C . SER A 1 167 ? -6.251 -4.050 32.829 1.00 95.56 167 SER A C 1
ATOM 1277 O O . SER A 1 167 ? -7.467 -3.896 32.716 1.00 95.56 167 SER A O 1
ATOM 1279 N N . SER A 1 168 ? -5.453 -3.052 33.219 1.00 94.06 168 SER A N 1
ATOM 1280 C CA . SER A 1 168 ? -5.968 -1.728 33.569 1.00 94.06 168 SER A CA 1
ATOM 1281 C C . SER A 1 168 ? -6.396 -0.934 32.333 1.00 94.06 168 SER A C 1
ATOM 1283 O O . SER A 1 168 ? -7.457 -0.304 32.348 1.00 94.06 168 SER A O 1
ATOM 1285 N N . HIS A 1 169 ? -5.624 -1.008 31.246 1.00 95.38 169 HIS A N 1
ATOM 1286 C CA . HIS A 1 169 ? -5.970 -0.378 29.973 1.00 95.38 169 HIS A CA 1
ATOM 1287 C C . HIS A 1 169 ? -7.089 -1.138 29.260 1.00 95.38 169 HIS A C 1
ATOM 1289 O O . HIS A 1 169 ? -8.027 -0.502 28.778 1.00 95.38 169 HIS A O 1
ATOM 1295 N N . ALA A 1 170 ? -7.037 -2.474 29.251 1.00 96.25 170 ALA A N 1
ATOM 1296 C CA . ALA A 1 170 ? -8.072 -3.313 28.655 1.00 96.25 170 ALA A CA 1
ATOM 1297 C C . ALA A 1 170 ? -9.441 -3.066 29.312 1.00 96.25 170 ALA A C 1
ATOM 1299 O O . ALA A 1 170 ? -10.403 -2.775 28.607 1.00 96.25 170 ALA A O 1
ATOM 1300 N N . SER A 1 171 ? -9.529 -3.062 30.650 1.00 95.12 171 SER A N 1
ATOM 1301 C CA . SER A 1 171 ? -10.793 -2.773 31.347 1.00 95.12 171 SER A CA 1
ATOM 1302 C C . SER A 1 171 ? -11.329 -1.372 31.058 1.00 95.12 171 SER A C 1
ATOM 1304 O O . SER A 1 171 ? -12.519 -1.225 30.791 1.00 95.12 171 SER A O 1
ATOM 1306 N N . LEU A 1 172 ? -10.481 -0.334 31.076 1.00 95.00 172 LEU A N 1
ATOM 1307 C CA . LEU A 1 172 ? -10.934 1.025 30.748 1.00 95.00 172 LEU A CA 1
ATOM 1308 C C . LEU A 1 172 ? -11.405 1.147 29.299 1.00 95.00 172 LEU A C 1
ATOM 1310 O O . LEU A 1 172 ? -12.368 1.865 29.029 1.00 95.00 172 LEU A O 1
ATOM 1314 N N . LEU A 1 173 ? -10.725 0.472 28.373 1.00 96.50 173 LEU A N 1
ATOM 1315 C CA . LEU A 1 173 ? -11.124 0.451 26.975 1.00 96.50 173 LEU A CA 1
ATOM 1316 C C . LEU A 1 173 ? -12.473 -0.254 26.812 1.00 96.50 173 LEU A C 1
ATOM 1318 O O . LEU A 1 173 ? -13.358 0.310 26.180 1.00 96.50 173 LEU A O 1
ATOM 1322 N N . THR A 1 174 ? -12.670 -1.413 27.444 1.00 96.75 174 THR A N 1
ATOM 1323 C CA . THR A 1 174 ? -13.960 -2.119 27.471 1.00 96.75 174 THR A CA 1
ATOM 1324 C C . THR A 1 174 ? -15.070 -1.241 28.053 1.00 96.75 174 THR A C 1
ATOM 1326 O O . THR A 1 174 ? -16.124 -1.115 27.438 1.00 96.75 174 THR A O 1
ATOM 1329 N N . GLU A 1 175 ? -14.837 -0.563 29.185 1.00 95.00 175 GLU A N 1
ATOM 1330 C CA . GLU A 1 175 ? -15.803 0.382 29.775 1.00 95.00 175 GLU A CA 1
ATOM 1331 C C . GLU A 1 175 ? -16.180 1.504 28.790 1.00 95.00 175 GLU A C 1
ATOM 1333 O O . GLU A 1 175 ? -17.347 1.878 28.687 1.00 95.00 175 GLU A O 1
ATOM 1338 N N . GLY A 1 176 ? -15.203 2.047 28.057 1.00 95.81 176 GLY A N 1
ATOM 1339 C CA . GLY A 1 176 ? -15.438 3.108 27.082 1.00 95.81 176 GLY A CA 1
ATOM 1340 C C . GLY A 1 176 ? -16.160 2.632 25.824 1.00 95.81 176 GLY A C 1
ATOM 1341 O O . GLY A 1 176 ? -17.109 3.281 25.391 1.00 95.81 176 GLY A O 1
ATOM 1342 N N . LEU A 1 177 ? -15.734 1.507 25.247 1.00 96.94 177 LEU A N 1
ATOM 1343 C CA . LEU A 1 177 ? -16.326 0.948 24.031 1.00 96.94 177 LEU A CA 1
ATOM 1344 C C . LEU A 1 177 ? -17.743 0.426 24.266 1.00 96.94 177 LEU A C 1
ATOM 1346 O O . LEU A 1 177 ? -18.570 0.548 23.369 1.00 96.94 177 LEU A O 1
ATOM 1350 N N . ALA A 1 178 ? -18.064 -0.055 25.472 1.00 96.75 178 ALA A N 1
ATOM 1351 C CA . ALA A 1 178 ? -19.421 -0.462 25.838 1.00 96.75 178 ALA A CA 1
ATOM 1352 C C . ALA A 1 178 ? -20.442 0.680 25.674 1.00 96.75 178 ALA A C 1
ATOM 1354 O O . ALA A 1 178 ? -21.606 0.428 25.380 1.00 96.75 178 ALA A O 1
ATOM 1355 N N . LEU A 1 179 ? -20.009 1.945 25.784 1.00 95.75 179 LEU A N 1
ATOM 1356 C CA . LEU A 1 179 ? -20.869 3.111 25.541 1.00 95.75 179 LEU A CA 1
ATOM 1357 C C . LEU A 1 179 ? -21.319 3.238 24.076 1.00 95.75 179 LEU A C 1
ATOM 1359 O O . LEU A 1 179 ? -22.263 3.973 23.803 1.00 95.75 179 LEU A O 1
ATOM 1363 N N . LEU A 1 180 ? -20.632 2.577 23.138 1.00 95.19 180 LEU A N 1
ATOM 1364 C CA . LEU A 1 180 ? -20.936 2.618 21.705 1.00 95.19 180 LEU A CA 1
ATOM 1365 C C . LEU A 1 180 ? -21.957 1.556 21.279 1.00 95.19 180 LEU A C 1
ATOM 1367 O O . LEU A 1 180 ? -22.447 1.615 20.151 1.00 95.19 180 LEU A O 1
ATOM 1371 N N . HIS A 1 181 ? -22.273 0.599 22.152 1.00 94.62 181 HIS A N 1
ATOM 1372 C CA . HIS A 1 181 ? -23.254 -0.441 21.872 1.00 94.62 181 HIS A CA 1
ATOM 1373 C C . HIS A 1 181 ? -24.678 0.100 21.987 1.00 94.62 181 HIS A C 1
ATOM 1375 O O . HIS A 1 181 ? -24.997 0.884 22.882 1.00 94.62 181 HIS A O 1
ATOM 1381 N N . ALA A 1 182 ? -25.557 -0.363 21.096 1.00 90.00 182 ALA A N 1
ATOM 1382 C CA . ALA A 1 182 ? -26.985 -0.070 21.190 1.00 90.00 182 ALA A CA 1
ATOM 1383 C C . ALA A 1 182 ? -27.623 -0.768 22.401 1.00 90.00 182 ALA A C 1
ATOM 1385 O O . ALA A 1 182 ? -28.513 -0.206 23.039 1.00 90.00 182 ALA A O 1
ATOM 1386 N N . THR A 1 183 ? -27.148 -1.974 22.726 1.00 90.56 183 THR A N 1
ATOM 1387 C CA . THR A 1 183 ? -27.631 -2.772 23.853 1.00 90.56 183 THR A CA 1
ATOM 1388 C C . THR A 1 183 ? -26.751 -2.529 25.080 1.00 90.56 183 THR A C 1
ATOM 1390 O O . THR A 1 183 ? -25.569 -2.887 25.067 1.00 90.56 183 THR A O 1
ATOM 1393 N N . PRO A 1 184 ? -27.298 -1.963 26.171 1.00 82.56 184 PRO A N 1
ATOM 1394 C CA . PRO A 1 184 ? -26.575 -1.874 27.432 1.00 82.56 184 PRO A CA 1
ATOM 1395 C C . PRO A 1 184 ? -26.159 -3.274 27.908 1.00 82.56 184 PRO A C 1
ATOM 1397 O O . PRO A 1 184 ? -26.942 -4.212 27.804 1.00 82.56 184 PRO A O 1
ATOM 1400 N N . SER A 1 185 ? -24.944 -3.401 28.449 1.00 84.38 185 SER A N 1
ATOM 1401 C CA . SER A 1 185 ? -24.344 -4.659 28.945 1.00 84.38 185 SER A CA 1
ATOM 1402 C C . SER A 1 185 ? -23.765 -5.613 27.898 1.00 84.38 185 SER A C 1
ATOM 1404 O O . SER A 1 185 ? -23.179 -6.623 28.290 1.00 84.38 185 SER A O 1
ATOM 1406 N N . GLU A 1 186 ? -23.851 -5.307 26.604 1.00 92.12 186 GLU A N 1
ATOM 1407 C CA . GLU A 1 186 ? -23.062 -6.036 25.611 1.00 92.12 186 GLU A CA 1
ATOM 1408 C C . GLU A 1 186 ? -21.564 -5.802 25.864 1.00 92.12 186 GLU A C 1
ATOM 1410 O O . GLU A 1 186 ? -21.139 -4.685 26.170 1.00 92.12 186 GLU A O 1
ATOM 1415 N N . ILE A 1 187 ? -20.771 -6.876 25.811 1.00 93.06 187 ILE A N 1
ATOM 1416 C CA . ILE A 1 187 ? -19.349 -6.841 26.161 1.00 93.06 187 ILE A CA 1
ATOM 1417 C C . ILE A 1 187 ? -18.537 -6.611 24.883 1.00 93.06 187 ILE A C 1
ATOM 1419 O O . ILE A 1 187 ? -18.590 -7.455 23.988 1.00 93.06 187 ILE A O 1
ATOM 1423 N N . PRO A 1 188 ? -17.747 -5.527 24.806 1.00 96.38 188 PRO A N 1
ATOM 1424 C CA . PRO A 1 188 ? -16.852 -5.306 23.682 1.00 96.38 188 PRO A CA 1
ATOM 1425 C C . PRO A 1 188 ? -15.855 -6.443 23.456 1.00 96.38 188 PRO A C 1
ATOM 1427 O O . PRO A 1 188 ? -15.148 -6.851 24.381 1.00 96.38 188 PRO A O 1
ATOM 1430 N N . ASP A 1 189 ? -15.735 -6.899 22.208 1.00 95.62 189 ASP A N 1
ATOM 1431 C CA . ASP A 1 189 ? -14.707 -7.864 21.816 1.00 95.62 189 ASP A CA 1
ATOM 1432 C C . ASP A 1 189 ? -13.430 -7.149 21.359 1.00 95.62 189 ASP A C 1
ATOM 1434 O O . ASP A 1 189 ? -13.282 -6.729 20.209 1.00 95.62 189 ASP A O 1
ATOM 1438 N N . LEU A 1 190 ? -12.469 -7.040 22.277 1.00 97.25 190 LEU A N 1
ATOM 1439 C CA . LEU A 1 190 ? -11.180 -6.402 22.008 1.00 97.25 190 LEU A CA 1
ATOM 1440 C C . LEU A 1 190 ? -10.286 -7.195 21.039 1.00 97.25 190 LEU A C 1
ATOM 1442 O O . LEU A 1 190 ? -9.281 -6.654 20.577 1.00 97.25 190 LEU A O 1
ATOM 1446 N N . LYS A 1 191 ? -10.616 -8.451 20.702 1.00 96.81 191 LYS A N 1
ATOM 1447 C CA . LYS A 1 191 ? -9.861 -9.227 19.701 1.00 96.81 191 LYS A CA 1
ATOM 1448 C C . LYS A 1 191 ? -10.117 -8.735 18.279 1.00 96.81 191 LYS A C 1
ATOM 1450 O O . LYS A 1 191 ? -9.274 -8.934 17.409 1.00 96.81 191 LYS A O 1
ATOM 1455 N N . ARG A 1 192 ? -11.245 -8.054 18.055 1.00 96.25 192 ARG A N 1
ATOM 1456 C CA . ARG A 1 192 ? -11.631 -7.470 16.761 1.00 96.25 192 ARG A CA 1
ATOM 1457 C C . ARG A 1 192 ? -11.017 -6.091 16.522 1.00 96.25 192 ARG A C 1
ATOM 1459 O O . ARG A 1 192 ? -11.331 -5.454 15.523 1.00 96.25 192 ARG A O 1
ATOM 1466 N N . LEU A 1 193 ? -10.151 -5.621 17.420 1.00 97.94 193 LEU A N 1
ATOM 1467 C CA . LEU A 1 193 ? -9.458 -4.345 17.306 1.00 97.94 193 LEU A CA 1
ATOM 1468 C C . LEU A 1 193 ? -7.944 -4.559 17.366 1.00 97.94 193 LEU A C 1
ATOM 1470 O O . LEU A 1 193 ? -7.412 -5.045 18.363 1.00 97.94 193 LEU A O 1
ATOM 1474 N N . ALA A 1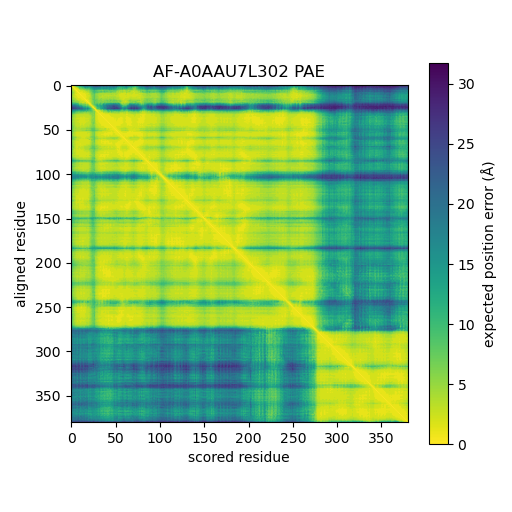 194 ? -7.247 -4.147 16.314 1.00 98.00 194 ALA A N 1
ATOM 1475 C CA . ALA A 1 194 ? -5.799 -4.223 16.205 1.00 98.00 194 ALA A CA 1
ATOM 1476 C C . ALA A 1 194 ? -5.166 -2.828 16.117 1.00 98.00 194 ALA A C 1
ATOM 1478 O O . ALA A 1 194 ? -5.678 -1.928 15.450 1.00 98.00 194 ALA A O 1
ATOM 1479 N N . LEU A 1 195 ? -4.005 -2.675 16.748 1.00 97.75 195 LEU A N 1
ATOM 1480 C CA . LEU A 1 195 ? -3.115 -1.530 16.599 1.00 97.75 195 LEU A CA 1
ATOM 1481 C C . LEU A 1 195 ? -1.911 -1.981 15.774 1.00 97.75 195 LEU A C 1
ATOM 1483 O O . LEU A 1 195 ? -1.254 -2.969 16.110 1.00 97.75 195 LEU A O 1
ATOM 1487 N N . ARG A 1 196 ? -1.630 -1.284 14.673 1.00 97.56 196 ARG A N 1
ATOM 1488 C CA . ARG A 1 196 ? -0.589 -1.652 13.711 1.00 97.56 196 ARG A CA 1
ATOM 1489 C C . ARG A 1 196 ? 0.386 -0.506 13.507 1.00 97.56 196 ARG A C 1
ATOM 1491 O O . ARG A 1 196 ? -0.007 0.631 13.240 1.00 97.56 196 ARG A O 1
ATOM 1498 N N . LYS A 1 197 ? 1.670 -0.843 13.568 1.00 96.19 197 LYS A N 1
ATOM 1499 C CA . LYS A 1 197 ? 2.764 0.042 13.187 1.00 96.19 197 LYS A CA 1
ATOM 1500 C C . LYS A 1 197 ? 3.238 -0.342 11.790 1.00 96.19 197 LYS A C 1
ATOM 1502 O O . LYS A 1 197 ? 3.607 -1.491 11.560 1.00 96.19 197 LYS A O 1
ATOM 1507 N N . THR A 1 198 ? 3.230 0.610 10.865 1.00 95.44 198 THR A N 1
ATOM 1508 C CA . THR A 1 198 ? 3.843 0.452 9.541 1.00 95.44 198 THR A CA 1
ATOM 1509 C C . THR A 1 198 ? 5.261 1.016 9.543 1.00 95.44 198 THR A C 1
ATOM 1511 O O . THR A 1 198 ? 5.565 1.964 10.263 1.00 95.44 198 THR A O 1
ATOM 1514 N N . THR A 1 199 ? 6.135 0.433 8.727 1.00 93.19 199 THR A N 1
ATOM 1515 C CA . THR A 1 199 ? 7.487 0.944 8.463 1.00 93.19 199 THR A CA 1
ATOM 1516 C C . THR A 1 199 ? 7.495 2.072 7.429 1.00 93.19 199 THR A C 1
ATOM 1518 O O . THR A 1 199 ? 8.553 2.633 7.145 1.00 93.19 199 THR A O 1
ATOM 1521 N N . LEU A 1 200 ? 6.330 2.423 6.873 1.00 94.12 200 LEU A N 1
ATOM 1522 C CA . LEU A 1 200 ? 6.172 3.545 5.961 1.00 94.12 200 LEU A CA 1
ATOM 1523 C C . LEU A 1 200 ? 6.591 4.848 6.651 1.00 94.12 200 LEU A C 1
ATOM 1525 O O . LEU A 1 200 ? 6.005 5.250 7.656 1.00 94.12 200 LEU A O 1
ATOM 1529 N N . HIS A 1 201 ? 7.601 5.516 6.103 1.00 91.88 201 HIS A N 1
ATOM 1530 C CA . HIS A 1 201 ? 8.079 6.782 6.644 1.00 91.88 201 HIS A CA 1
ATOM 1531 C C . HIS A 1 201 ? 7.201 7.946 6.139 1.00 91.88 201 HIS A C 1
ATOM 1533 O O . HIS A 1 201 ? 6.882 7.989 4.948 1.00 91.88 201 HIS A O 1
ATOM 1539 N N . PRO A 1 202 ? 6.792 8.896 7.003 1.00 90.12 202 PRO A N 1
ATOM 1540 C CA . PRO A 1 202 ? 5.808 9.923 6.649 1.00 90.12 202 PRO A CA 1
ATOM 1541 C C . PRO A 1 202 ? 6.286 10.933 5.596 1.00 90.12 202 PRO A C 1
ATOM 1543 O O . PRO A 1 202 ? 5.457 11.465 4.861 1.00 90.12 202 PRO A O 1
ATOM 1546 N N . ASP A 1 203 ? 7.592 11.199 5.501 1.00 89.12 203 ASP A N 1
ATOM 1547 C CA . ASP A 1 203 ? 8.133 12.202 4.565 1.00 89.12 203 ASP A CA 1
ATOM 1548 C C . ASP A 1 203 ? 8.489 11.651 3.179 1.00 89.12 203 ASP A C 1
ATOM 1550 O O . ASP A 1 203 ? 8.573 12.399 2.208 1.00 89.12 203 ASP A O 1
ATOM 1554 N N . ASN A 1 204 ? 8.702 10.345 3.068 1.00 90.44 204 ASN A N 1
ATOM 1555 C CA . ASN A 1 204 ? 9.130 9.669 1.843 1.00 90.44 204 ASN A CA 1
ATOM 1556 C C . ASN A 1 204 ? 8.454 8.292 1.697 1.00 90.44 204 ASN A C 1
ATOM 1558 O O . ASN A 1 204 ? 9.134 7.288 1.468 1.00 90.44 204 ASN A O 1
ATOM 1562 N N . PRO A 1 205 ? 7.110 8.227 1.788 1.00 92.50 205 PRO A N 1
ATOM 1563 C CA . PRO A 1 205 ? 6.380 6.961 1.763 1.00 92.50 205 PRO A CA 1
ATOM 1564 C C . PRO A 1 205 ? 6.570 6.183 0.445 1.00 92.50 205 PRO A C 1
ATOM 1566 O O . PRO A 1 205 ? 6.592 4.952 0.432 1.00 92.50 205 PRO A O 1
ATOM 1569 N N . HIS A 1 206 ? 6.807 6.897 -0.657 1.00 93.19 206 HIS A N 1
ATOM 1570 C CA . HIS A 1 206 ? 7.060 6.320 -1.976 1.00 93.19 206 HIS A CA 1
ATOM 1571 C C . HIS A 1 206 ? 8.277 5.381 -2.029 1.00 93.19 206 HIS A C 1
ATOM 1573 O O . HIS A 1 206 ? 8.266 4.432 -2.808 1.00 93.19 206 HIS A O 1
ATOM 1579 N N . LEU A 1 207 ? 9.312 5.596 -1.204 1.00 93.38 207 LEU A N 1
ATOM 1580 C CA . LEU A 1 207 ? 10.536 4.785 -1.260 1.00 93.38 207 LEU A CA 1
ATOM 1581 C C . LEU A 1 207 ? 10.288 3.337 -0.835 1.00 93.38 207 LEU A C 1
ATOM 1583 O O . LEU A 1 207 ? 10.796 2.414 -1.470 1.00 93.38 207 LEU A O 1
ATOM 1587 N N . LEU A 1 208 ? 9.491 3.130 0.217 1.00 94.44 208 LEU A N 1
ATOM 1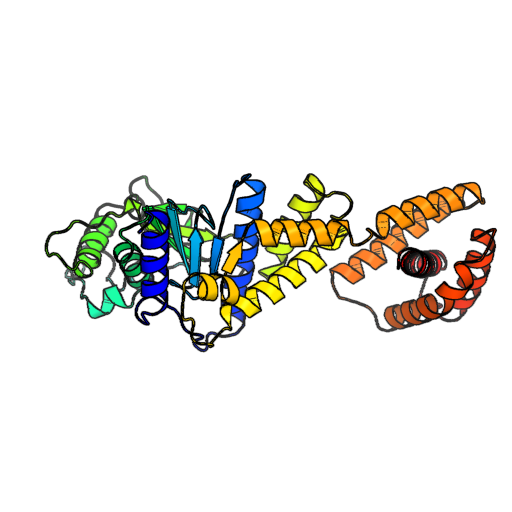588 C CA . LEU A 1 208 ? 9.166 1.780 0.674 1.00 94.44 208 LEU A CA 1
ATOM 1589 C C . LEU A 1 208 ? 8.266 1.064 -0.338 1.00 94.44 208 LEU A C 1
ATOM 1591 O O . LEU A 1 208 ? 8.501 -0.105 -0.636 1.00 94.44 208 LEU A O 1
ATOM 1595 N N . ALA A 1 209 ? 7.285 1.772 -0.908 1.00 95.19 209 ALA A N 1
ATOM 1596 C CA . ALA A 1 209 ? 6.425 1.237 -1.962 1.00 95.19 209 ALA A CA 1
ATOM 1597 C C . ALA A 1 209 ? 7.233 0.826 -3.205 1.00 95.19 209 ALA A C 1
ATOM 1599 O O . ALA A 1 209 ? 7.068 -0.286 -3.705 1.00 95.19 209 ALA A O 1
ATOM 1600 N N . LEU A 1 210 ? 8.173 1.672 -3.642 1.00 94.94 210 LEU A N 1
ATOM 1601 C CA . LEU A 1 210 ? 9.096 1.365 -4.735 1.00 94.94 210 LEU A CA 1
ATOM 1602 C C . LEU A 1 210 ? 9.957 0.134 -4.436 1.00 94.94 210 LEU A C 1
ATOM 1604 O O . LEU A 1 210 ? 10.093 -0.734 -5.297 1.00 94.94 210 LEU A O 1
ATOM 1608 N N . GLY A 1 211 ? 10.515 0.032 -3.227 1.00 94.06 211 GLY A N 1
ATOM 1609 C CA . GLY A 1 211 ? 11.296 -1.134 -2.815 1.00 94.06 211 GLY A CA 1
ATOM 1610 C C . GLY A 1 211 ? 10.472 -2.425 -2.834 1.00 94.06 211 GLY A C 1
ATOM 1611 O O . GLY A 1 211 ? 10.921 -3.428 -3.387 1.00 94.06 211 GLY A O 1
ATOM 1612 N N . ALA A 1 212 ? 9.246 -2.384 -2.305 1.00 96.12 212 ALA A N 1
ATOM 1613 C CA . ALA A 1 212 ? 8.336 -3.528 -2.291 1.00 96.12 212 ALA A CA 1
ATOM 1614 C C . ALA A 1 212 ? 7.942 -3.973 -3.710 1.00 96.12 212 ALA A C 1
ATOM 1616 O O . ALA A 1 212 ? 8.037 -5.157 -4.027 1.00 96.12 212 ALA A O 1
ATOM 1617 N N . ALA A 1 213 ? 7.577 -3.035 -4.590 1.00 94.31 213 ALA A N 1
ATOM 1618 C CA . ALA A 1 213 ? 7.279 -3.348 -5.987 1.00 94.31 213 ALA A CA 1
ATOM 1619 C C . ALA A 1 213 ? 8.503 -3.883 -6.733 1.00 94.31 213 ALA A C 1
ATOM 1621 O O . ALA A 1 213 ? 8.388 -4.852 -7.477 1.00 94.31 213 ALA A O 1
ATOM 1622 N N . THR A 1 214 ? 9.683 -3.302 -6.508 1.00 92.69 214 THR A N 1
ATOM 1623 C CA . THR A 1 214 ? 10.930 -3.790 -7.113 1.00 92.69 214 THR A CA 1
ATOM 1624 C C . THR A 1 214 ? 11.198 -5.237 -6.711 1.00 92.69 214 THR A C 1
ATOM 1626 O O . THR A 1 214 ? 11.514 -6.056 -7.574 1.00 92.69 214 THR A O 1
ATOM 1629 N N . ALA A 1 215 ? 11.031 -5.577 -5.429 1.00 94.50 215 ALA A N 1
ATOM 1630 C CA . ALA A 1 215 ? 11.196 -6.943 -4.939 1.00 94.50 215 ALA A CA 1
ATOM 1631 C C . ALA A 1 215 ? 10.175 -7.907 -5.571 1.00 94.50 215 ALA A C 1
ATOM 1633 O O . ALA A 1 215 ? 10.577 -8.941 -6.112 1.00 94.50 215 ALA A O 1
ATOM 1634 N N . TYR A 1 216 ? 8.889 -7.538 -5.576 1.00 95.06 216 TYR A N 1
ATOM 1635 C CA . TYR A 1 216 ? 7.820 -8.344 -6.173 1.00 95.06 216 TYR A CA 1
ATOM 1636 C C . TYR A 1 216 ? 8.062 -8.592 -7.667 1.00 95.06 216 TYR A C 1
ATOM 1638 O O . TYR A 1 216 ? 8.078 -9.736 -8.125 1.00 95.06 216 TYR A O 1
ATOM 1646 N N . LEU A 1 217 ? 8.310 -7.529 -8.440 1.00 91.00 217 LEU A N 1
ATOM 1647 C CA . LEU A 1 217 ? 8.549 -7.634 -9.878 1.00 91.00 217 LEU A CA 1
ATOM 1648 C C . LEU A 1 217 ? 9.827 -8.421 -10.168 1.00 91.00 217 LEU A C 1
ATOM 1650 O O . LEU A 1 217 ? 9.797 -9.313 -11.000 1.00 91.00 217 LEU A O 1
ATOM 1654 N N . SER A 1 218 ? 10.922 -8.201 -9.441 1.00 89.19 218 SER A N 1
ATOM 1655 C CA . SER A 1 218 ? 12.155 -8.983 -9.643 1.00 89.19 218 SER A CA 1
ATOM 1656 C C . SER A 1 218 ? 11.937 -10.487 -9.459 1.00 89.19 218 SER A C 1
ATOM 1658 O O . SER A 1 218 ? 12.545 -11.291 -10.162 1.00 89.19 218 SER A O 1
ATOM 1660 N N . LYS A 1 219 ? 11.057 -10.871 -8.530 1.00 91.88 219 LYS A N 1
ATOM 1661 C CA . LYS A 1 219 ? 10.738 -12.268 -8.223 1.00 91.88 219 LYS A CA 1
ATOM 1662 C C . LYS A 1 219 ? 9.743 -12.886 -9.209 1.00 91.88 219 LYS A C 1
ATOM 1664 O O . LYS A 1 219 ? 9.910 -14.040 -9.593 1.00 91.88 219 LYS A O 1
ATOM 1669 N N . HIS A 1 220 ? 8.709 -12.145 -9.603 1.00 89.94 220 HIS A N 1
ATOM 1670 C CA . HIS A 1 220 ? 7.557 -12.690 -10.332 1.00 89.94 220 HIS A CA 1
ATOM 1671 C C . HIS A 1 220 ? 7.483 -12.265 -11.803 1.00 89.94 220 HIS A C 1
ATOM 1673 O O . HIS A 1 220 ? 6.902 -12.977 -12.621 1.00 89.94 220 HIS A O 1
ATOM 1679 N N . LEU A 1 221 ? 8.064 -11.116 -12.144 1.00 86.69 221 LEU A N 1
ATOM 1680 C CA . LEU A 1 221 ? 8.084 -10.494 -13.469 1.00 86.69 221 LEU A CA 1
ATOM 1681 C C . LEU A 1 221 ? 9.476 -9.890 -13.731 1.00 86.69 221 LEU A C 1
ATOM 1683 O O . LEU A 1 221 ? 9.596 -8.673 -13.876 1.00 86.69 221 LEU A O 1
ATOM 1687 N N . PRO A 1 222 ? 10.551 -10.706 -13.748 1.00 81.62 222 PRO A N 1
ATOM 1688 C CA . PRO A 1 222 ? 11.925 -10.195 -13.783 1.00 81.62 222 PRO A CA 1
ATOM 1689 C C . PRO A 1 222 ? 12.189 -9.313 -15.007 1.00 81.62 222 PRO A C 1
ATOM 1691 O O . PRO A 1 222 ? 12.889 -8.310 -14.901 1.00 81.62 222 PRO A O 1
ATOM 1694 N N . ALA A 1 223 ? 11.547 -9.632 -16.133 1.00 73.25 223 ALA A N 1
ATOM 1695 C CA . ALA A 1 223 ? 11.567 -8.836 -17.356 1.00 73.25 223 ALA A CA 1
ATOM 1696 C C . ALA A 1 223 ? 10.759 -7.529 -17.267 1.00 73.25 223 ALA A C 1
ATOM 1698 O O . ALA A 1 223 ? 10.581 -6.879 -18.275 1.00 73.25 223 ALA A O 1
ATOM 1699 N N . SER A 1 224 ? 10.215 -7.150 -16.114 1.00 78.94 224 SER A N 1
ATOM 1700 C CA . SER A 1 224 ? 9.544 -5.862 -15.884 1.00 78.94 224 SER A CA 1
ATOM 1701 C C . SER A 1 224 ? 10.070 -5.178 -14.617 1.00 78.94 224 SER A C 1
ATOM 1703 O O . SER A 1 224 ? 9.553 -4.137 -14.216 1.00 78.94 224 SER A O 1
ATOM 1705 N N . ALA A 1 225 ? 11.109 -5.725 -13.972 1.00 81.75 225 ALA A N 1
ATOM 1706 C CA . ALA A 1 225 ? 11.618 -5.233 -12.690 1.00 81.75 225 ALA A CA 1
ATOM 1707 C C . ALA A 1 225 ? 12.088 -3.770 -12.753 1.00 81.75 225 ALA A C 1
ATOM 1709 O O . ALA A 1 225 ? 11.846 -3.001 -11.822 1.00 81.75 225 ALA A O 1
ATOM 1710 N N . GLY A 1 226 ? 12.681 -3.354 -13.879 1.00 76.69 226 GLY A N 1
ATOM 1711 C CA . GLY A 1 226 ? 13.095 -1.966 -14.116 1.00 76.69 226 GLY A CA 1
ATOM 1712 C C . GLY A 1 226 ? 11.937 -0.963 -14.204 1.00 76.69 226 GLY A C 1
ATOM 1713 O O . GLY A 1 226 ? 12.166 0.243 -14.148 1.00 76.69 226 GLY A O 1
ATOM 1714 N N . GLN A 1 227 ? 10.693 -1.439 -14.302 1.00 80.31 227 GLN A N 1
ATOM 1715 C CA . GLN A 1 227 ? 9.495 -0.611 -14.441 1.00 80.31 227 GLN A CA 1
ATOM 1716 C C . GLN A 1 227 ? 8.782 -0.351 -13.101 1.00 80.31 227 GLN A C 1
ATOM 1718 O O . GLN A 1 227 ? 7.729 0.285 -13.077 1.00 80.31 227 GLN A O 1
ATOM 1723 N N . ALA A 1 228 ? 9.355 -0.792 -11.971 1.00 88.62 228 ALA A N 1
ATOM 1724 C CA . ALA A 1 228 ? 8.736 -0.688 -10.646 1.00 88.62 228 ALA A CA 1
ATOM 1725 C C . ALA A 1 228 ? 8.269 0.731 -10.290 1.00 88.62 228 ALA A C 1
ATOM 1727 O O . ALA A 1 228 ? 7.191 0.901 -9.726 1.00 88.62 228 ALA A O 1
ATOM 1728 N N . LYS A 1 229 ? 9.042 1.761 -10.655 1.00 87.75 229 LYS A N 1
ATOM 1729 C CA . LYS A 1 229 ? 8.644 3.152 -10.413 1.00 87.75 229 LYS A CA 1
ATOM 1730 C C . LYS A 1 229 ? 7.410 3.553 -11.211 1.00 87.75 229 LYS A C 1
ATOM 1732 O O . LYS A 1 229 ? 6.476 4.083 -10.626 1.00 87.75 229 LYS A O 1
ATOM 1737 N N . ALA A 1 230 ? 7.396 3.283 -12.516 1.00 82.94 230 ALA A N 1
ATOM 1738 C CA . ALA A 1 230 ? 6.252 3.603 -13.365 1.00 82.94 230 ALA A CA 1
ATOM 1739 C C . ALA A 1 230 ? 4.988 2.877 -12.884 1.00 82.94 230 ALA A C 1
ATOM 1741 O O . ALA A 1 230 ? 3.917 3.474 -12.826 1.00 82.94 230 ALA A O 1
ATOM 1742 N N . PHE A 1 231 ? 5.137 1.620 -12.457 1.00 88.88 231 PHE A N 1
ATOM 1743 C CA . PHE A 1 231 ? 4.057 0.843 -11.862 1.00 88.88 231 PHE A CA 1
ATOM 1744 C C . PHE A 1 231 ? 3.510 1.488 -10.576 1.00 88.88 231 PHE A C 1
ATOM 1746 O O . PHE A 1 231 ? 2.303 1.680 -10.451 1.00 88.88 231 PHE A O 1
ATOM 1753 N N . ILE A 1 232 ? 4.383 1.884 -9.642 1.00 94.25 232 ILE A N 1
ATOM 1754 C CA . ILE A 1 232 ? 3.975 2.571 -8.406 1.00 94.25 232 ILE A CA 1
ATOM 1755 C C . ILE A 1 232 ? 3.326 3.928 -8.689 1.00 94.25 232 ILE A C 1
ATOM 1757 O O . ILE A 1 232 ? 2.298 4.234 -8.089 1.00 94.25 232 ILE A O 1
ATOM 1761 N N . ASP A 1 233 ? 3.888 4.725 -9.599 1.00 88.25 233 ASP A N 1
ATOM 1762 C CA . ASP A 1 233 ? 3.339 6.034 -9.968 1.00 88.25 233 ASP A CA 1
ATOM 1763 C C . ASP A 1 233 ? 1.933 5.882 -10.578 1.00 88.25 233 ASP A C 1
ATOM 1765 O O . ASP A 1 233 ? 1.013 6.617 -10.212 1.00 88.25 233 ASP A O 1
ATOM 1769 N N . ALA A 1 234 ? 1.735 4.886 -11.451 1.00 87.19 234 ALA A N 1
ATOM 1770 C CA . ALA A 1 234 ?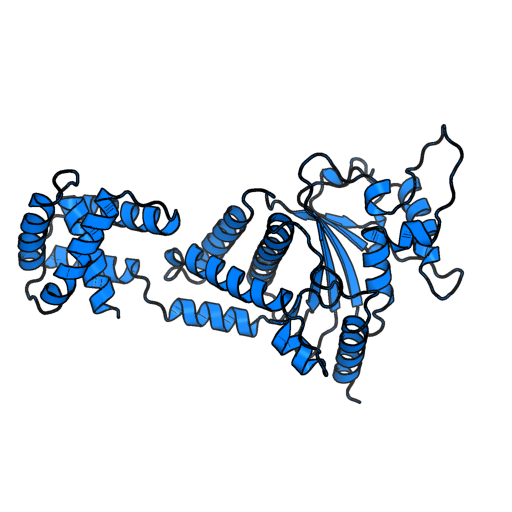 0.436 4.580 -12.046 1.00 87.19 234 ALA A CA 1
ATOM 1771 C C . ALA A 1 234 ? -0.593 4.139 -10.993 1.00 87.19 234 ALA A C 1
ATOM 1773 O O . ALA A 1 234 ? -1.695 4.693 -10.942 1.00 87.19 234 ALA A O 1
ATOM 1774 N N . LEU A 1 235 ? -0.217 3.213 -10.100 1.00 93.12 235 LEU A N 1
ATOM 1775 C CA . LEU A 1 235 ? -1.069 2.805 -8.980 1.00 93.12 235 LEU A CA 1
ATOM 1776 C C . LEU A 1 235 ? -1.426 3.998 -8.092 1.00 93.12 235 LEU A C 1
ATOM 1778 O O . LEU A 1 235 ? -2.586 4.177 -7.731 1.00 93.12 235 LEU A O 1
ATOM 1782 N N . PHE A 1 236 ? -0.456 4.847 -7.759 1.00 93.75 236 PHE A N 1
ATOM 1783 C CA . PHE A 1 236 ? -0.694 6.023 -6.932 1.00 93.75 236 PHE A CA 1
ATOM 1784 C C . PHE A 1 236 ? -1.713 6.972 -7.567 1.00 93.75 236 PHE A C 1
ATOM 1786 O O . PHE A 1 236 ? -2.633 7.424 -6.880 1.00 93.75 236 PHE A O 1
ATOM 1793 N N . VAL A 1 237 ? -1.597 7.247 -8.870 1.00 87.12 237 VAL A N 1
ATOM 1794 C CA . VAL A 1 237 ? -2.566 8.071 -9.608 1.00 87.12 237 VAL A CA 1
ATOM 1795 C C . VAL A 1 237 ? -3.956 7.436 -9.578 1.00 87.12 237 VAL A C 1
ATOM 1797 O O . VAL A 1 237 ? -4.926 8.123 -9.246 1.00 87.12 237 VAL A O 1
ATOM 1800 N N . GLN A 1 238 ? -4.053 6.135 -9.859 1.00 90.25 238 GLN A N 1
ATOM 1801 C CA . GLN A 1 238 ? -5.320 5.409 -9.874 1.00 90.25 238 GLN A CA 1
ATOM 1802 C C . GLN A 1 238 ? -5.996 5.416 -8.496 1.00 90.25 238 GLN A C 1
ATOM 1804 O O . GLN A 1 238 ? -7.132 5.873 -8.373 1.00 90.25 238 GLN A O 1
ATOM 1809 N N . LEU A 1 239 ? -5.292 5.005 -7.436 1.00 91.38 239 LEU A N 1
ATOM 1810 C CA . LEU A 1 239 ? -5.848 4.976 -6.078 1.00 91.38 239 LEU A CA 1
ATOM 1811 C C . LEU A 1 239 ? -6.189 6.378 -5.560 1.00 91.38 239 LEU A C 1
ATOM 1813 O O . LEU A 1 239 ? -7.154 6.561 -4.816 1.00 91.38 239 LEU A O 1
ATOM 1817 N N . SER A 1 240 ? -5.425 7.392 -5.968 1.00 88.44 240 SER A N 1
ATOM 1818 C CA . SER A 1 240 ? -5.735 8.780 -5.629 1.00 88.44 240 SER A CA 1
ATOM 1819 C C . SER A 1 240 ? -7.030 9.267 -6.276 1.00 88.44 240 SER A C 1
ATOM 1821 O O . SER A 1 240 ? 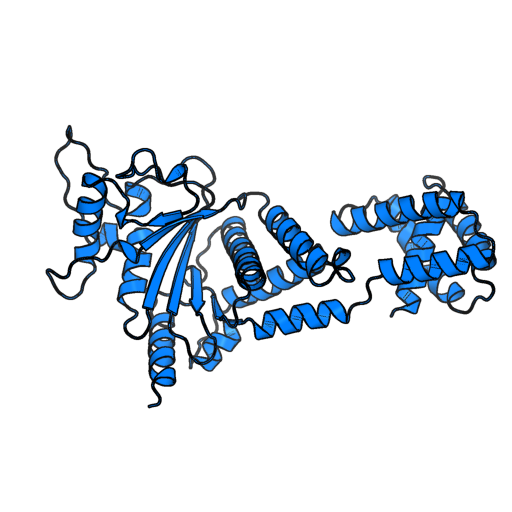-7.722 10.087 -5.675 1.00 88.44 240 SER A O 1
ATOM 1823 N N . ALA A 1 241 ? -7.369 8.786 -7.475 1.00 86.94 241 ALA A N 1
ATOM 1824 C CA . ALA A 1 241 ? -8.635 9.111 -8.125 1.00 86.94 241 ALA A CA 1
ATOM 1825 C C . ALA A 1 241 ? -9.829 8.463 -7.407 1.00 86.94 241 ALA A C 1
ATOM 1827 O O . ALA A 1 241 ? -10.856 9.119 -7.248 1.00 86.94 241 ALA A O 1
ATOM 1828 N N . LEU A 1 242 ? -9.677 7.227 -6.914 1.00 87.69 242 LEU A N 1
ATOM 1829 C CA . LEU A 1 242 ? -10.740 6.484 -6.221 1.00 87.69 242 LEU A CA 1
ATOM 1830 C C . LEU A 1 242 ? -11.202 7.158 -4.922 1.00 87.69 242 LEU A C 1
ATOM 1832 O O . LEU A 1 242 ? -12.390 7.163 -4.614 1.00 87.69 242 LEU A O 1
ATOM 1836 N N . GLY A 1 243 ? -10.283 7.764 -4.167 1.00 78.25 243 GLY A N 1
ATOM 1837 C CA . GLY A 1 243 ? -10.643 8.463 -2.931 1.00 78.25 243 GLY A CA 1
ATOM 1838 C C . GLY A 1 243 ? -11.149 9.896 -3.116 1.00 78.25 243 GLY A C 1
ATOM 1839 O O . GLY A 1 243 ? -11.705 10.464 -2.192 1.00 78.25 243 GLY A O 1
ATOM 1840 N N . ARG A 1 244 ? -11.007 10.509 -4.299 1.00 76.56 244 ARG A N 1
ATOM 1841 C CA . ARG A 1 244 ? -11.499 11.883 -4.545 1.00 76.56 244 ARG A CA 1
ATOM 1842 C C . ARG A 1 244 ? -12.941 11.942 -5.058 1.00 76.56 244 ARG A C 1
ATOM 1844 O O . ARG A 1 244 ? -13.433 13.035 -5.331 1.00 76.56 244 ARG A O 1
ATOM 1851 N N . GLN A 1 245 ? -13.607 10.799 -5.222 1.00 73.62 245 GLN A N 1
ATOM 1852 C CA . GLN A 1 245 ? -14.942 10.738 -5.815 1.00 73.62 245 GLN A CA 1
ATOM 1853 C C . GLN A 1 245 ? -16.011 11.293 -4.870 1.00 73.62 245 GLN A C 1
ATOM 1855 O O . GLN A 1 245 ? -16.367 10.675 -3.864 1.00 73.62 245 GLN A O 1
ATOM 1860 N N . THR A 1 246 ? -16.560 12.452 -5.230 1.00 72.88 246 THR A N 1
ATOM 1861 C CA . THR A 1 246 ? -17.676 13.103 -4.527 1.00 72.88 246 THR A CA 1
ATOM 1862 C C . THR A 1 246 ? -19.032 12.820 -5.168 1.00 72.88 246 THR A C 1
ATOM 1864 O O . THR A 1 246 ? -20.057 13.239 -4.629 1.00 72.88 246 THR A O 1
ATOM 1867 N N . GLU A 1 247 ? -19.053 12.119 -6.304 1.00 78.56 247 GLU A N 1
ATOM 1868 C CA . GLU A 1 247 ? -20.292 11.745 -6.975 1.00 78.56 247 GLU A CA 1
ATOM 1869 C C . GLU A 1 247 ? -21.147 10.848 -6.061 1.00 78.56 247 GLU A C 1
ATOM 1871 O O . GLU A 1 247 ? -20.620 9.944 -5.399 1.00 78.56 247 GLU A O 1
ATOM 1876 N N . PRO A 1 248 ? -22.469 11.085 -5.991 1.00 82.56 248 PRO A N 1
ATOM 1877 C CA . PRO A 1 248 ? -23.375 10.176 -5.309 1.00 82.56 248 PRO A CA 1
ATOM 1878 C C . PRO A 1 248 ? -23.308 8.784 -5.939 1.00 82.56 248 PRO A C 1
ATOM 1880 O O . PRO A 1 248 ? -23.294 8.645 -7.160 1.00 82.56 248 PRO A O 1
ATOM 1883 N N . VAL A 1 249 ? -23.323 7.752 -5.103 1.00 87.38 249 VAL A N 1
ATOM 1884 C CA . VAL A 1 249 ? -23.379 6.353 -5.535 1.00 87.38 249 VAL A CA 1
ATOM 1885 C C . VAL A 1 249 ? -24.755 5.781 -5.194 1.00 87.38 249 VAL A C 1
ATOM 1887 O O . VAL A 1 249 ? -25.279 6.003 -4.106 1.00 87.38 249 VAL A O 1
ATOM 1890 N N . THR A 1 250 ? -25.365 5.043 -6.120 1.00 89.31 250 THR A N 1
ATOM 1891 C CA . THR A 1 250 ? -26.751 4.543 -5.979 1.00 89.31 250 THR A CA 1
ATOM 1892 C C . THR A 1 250 ? -26.848 3.038 -5.735 1.00 89.31 250 THR A C 1
ATOM 1894 O O . THR A 1 250 ? -27.923 2.514 -5.453 1.00 89.31 250 THR A O 1
ATOM 1897 N N . SER A 1 251 ? -25.727 2.325 -5.842 1.00 90.38 251 SER A N 1
ATOM 1898 C CA . SER A 1 251 ? -25.646 0.883 -5.614 1.00 90.38 251 SER A CA 1
ATOM 1899 C C . SER A 1 251 ? -24.238 0.466 -5.204 1.00 90.38 251 SER A C 1
ATOM 1901 O O . SER A 1 251 ? -23.268 1.177 -5.474 1.00 90.38 251 SER A O 1
ATOM 1903 N N . PHE A 1 252 ? -24.098 -0.738 -4.642 1.00 90.62 252 PHE A N 1
ATOM 1904 C CA . PHE A 1 252 ? -22.780 -1.314 -4.362 1.00 90.62 252 PHE A CA 1
ATOM 1905 C C . PHE A 1 252 ? -21.918 -1.454 -5.625 1.00 90.62 252 PHE A C 1
ATOM 1907 O O . PHE A 1 252 ? -20.725 -1.171 -5.602 1.00 90.62 252 PHE A O 1
ATOM 1914 N N . ARG A 1 253 ? -22.519 -1.838 -6.760 1.00 90.75 253 ARG A N 1
ATOM 1915 C CA . ARG A 1 253 ? -21.803 -1.937 -8.043 1.00 90.75 253 ARG A CA 1
ATOM 1916 C C . ARG A 1 253 ? -21.173 -0.602 -8.434 1.00 90.75 253 ARG A C 1
ATOM 1918 O O . ARG A 1 253 ? -20.052 -0.568 -8.931 1.00 90.75 253 ARG A O 1
ATOM 1925 N N . GLU A 1 254 ? -21.902 0.488 -8.223 1.00 90.81 254 GLU A N 1
ATOM 1926 C CA . GLU A 1 254 ? -21.400 1.829 -8.494 1.00 90.81 254 GLU A CA 1
ATOM 1927 C C . GLU A 1 254 ? -20.346 2.269 -7.475 1.00 90.81 254 GLU A C 1
ATOM 1929 O O . GLU A 1 254 ? -19.318 2.804 -7.880 1.00 90.81 254 GLU A O 1
ATOM 1934 N N . LEU A 1 255 ? -20.546 1.965 -6.189 1.00 91.69 255 LEU A N 1
ATOM 1935 C CA . LEU A 1 255 ? -19.546 2.185 -5.143 1.00 91.69 255 LEU A CA 1
ATOM 1936 C C . LEU A 1 255 ? -18.220 1.498 -5.487 1.00 91.69 255 LEU A C 1
ATOM 1938 O O . LEU A 1 255 ? -17.182 2.152 -5.494 1.00 91.69 255 LEU A O 1
ATOM 1942 N N . ARG A 1 256 ? -18.257 0.211 -5.847 1.00 92.19 256 ARG A N 1
ATOM 1943 C CA . ARG A 1 256 ? -17.086 -0.554 -6.294 1.00 92.19 256 ARG A CA 1
ATOM 1944 C C . ARG A 1 256 ? -16.441 0.081 -7.527 1.00 92.19 256 ARG A C 1
ATOM 1946 O O . ARG A 1 256 ? -15.233 0.249 -7.549 1.00 92.19 256 ARG A O 1
ATOM 1953 N N . ARG A 1 257 ? -17.226 0.499 -8.525 1.00 90.19 257 ARG A N 1
ATOM 1954 C CA . ARG A 1 257 ? -16.693 1.169 -9.727 1.00 90.19 257 ARG A CA 1
ATOM 1955 C C . ARG A 1 257 ? -15.984 2.488 -9.401 1.00 90.19 257 ARG A C 1
ATOM 1957 O O . ARG A 1 257 ? -14.981 2.806 -10.026 1.00 90.19 257 ARG A O 1
ATOM 1964 N N . GLN A 1 258 ? -16.546 3.292 -8.502 1.00 90.06 258 GLN A N 1
ATOM 1965 C CA . GLN A 1 258 ? -16.030 4.631 -8.218 1.00 90.06 258 GLN A CA 1
ATOM 1966 C C . GLN A 1 258 ? -14.907 4.625 -7.174 1.00 90.06 258 GLN A C 1
ATOM 1968 O O . GLN A 1 258 ? -14.022 5.473 -7.228 1.00 90.06 258 GLN A O 1
ATOM 1973 N N . ARG A 1 259 ? -14.946 3.696 -6.214 1.00 92.50 259 ARG A N 1
ATOM 1974 C CA . ARG A 1 259 ? -14.093 3.718 -5.016 1.00 92.50 259 ARG A CA 1
ATOM 1975 C C . ARG A 1 259 ? -13.353 2.410 -4.754 1.00 92.50 259 ARG A C 1
ATOM 1977 O O . ARG A 1 259 ? -12.699 2.301 -3.720 1.00 92.50 259 ARG A O 1
ATOM 1984 N N . GLY A 1 260 ? -13.489 1.417 -5.628 1.00 94.56 260 GLY A N 1
ATOM 1985 C CA . GLY A 1 260 ? -12.934 0.080 -5.452 1.00 94.56 260 GLY A CA 1
ATOM 1986 C C . GLY A 1 260 ? -11.642 -0.160 -6.223 1.00 94.56 260 GLY A C 1
ATOM 1987 O O . GLY A 1 260 ? -11.423 0.435 -7.272 1.00 94.56 260 GLY A O 1
ATOM 1988 N N . TYR A 1 261 ? -10.803 -1.045 -5.688 1.00 96.69 261 TYR A N 1
ATOM 1989 C CA . TYR A 1 261 ? -9.657 -1.627 -6.377 1.00 96.69 261 TYR A CA 1
ATOM 1990 C C . TYR A 1 261 ? -9.511 -3.107 -6.006 1.00 96.69 261 TYR A C 1
ATOM 1992 O O . TYR A 1 261 ? -9.398 -3.454 -4.828 1.00 96.69 261 TYR A O 1
ATOM 2000 N N . SER A 1 262 ? -9.518 -3.976 -7.005 1.00 96.88 262 SER A N 1
ATOM 2001 C CA . SER A 1 262 ? -9.603 -5.431 -6.872 1.00 96.88 262 SER A CA 1
ATOM 2002 C C . SER A 1 262 ? -8.325 -6.148 -7.294 1.00 96.88 262 SER A C 1
ATOM 2004 O O . SER A 1 262 ? -7.439 -5.571 -7.932 1.00 96.88 262 SER A O 1
ATOM 2006 N N . ILE A 1 263 ? -8.243 -7.448 -6.991 1.00 95.44 263 ILE A N 1
ATOM 2007 C CA . ILE A 1 263 ? -7.157 -8.285 -7.515 1.00 95.44 263 ILE A CA 1
ATOM 2008 C C . ILE A 1 263 ? -7.166 -8.339 -9.046 1.00 95.44 263 ILE A C 1
ATOM 2010 O O . ILE A 1 263 ? -6.103 -8.371 -9.656 1.00 95.44 263 ILE A O 1
ATOM 2014 N N . ALA A 1 264 ? -8.349 -8.308 -9.668 1.00 93.56 264 ALA A N 1
ATOM 2015 C CA . ALA A 1 264 ? -8.488 -8.358 -11.118 1.00 93.56 264 ALA A CA 1
ATOM 2016 C C . ALA A 1 264 ? -7.907 -7.097 -11.775 1.00 93.56 264 ALA A C 1
ATOM 2018 O O . ALA A 1 264 ? -7.234 -7.192 -12.797 1.00 93.56 264 ALA A O 1
ATOM 2019 N N . GLU A 1 265 ? -8.109 -5.928 -11.161 1.00 93.31 265 GLU A N 1
ATOM 2020 C CA . GLU A 1 265 ? -7.490 -4.673 -11.602 1.00 93.31 265 GLU A CA 1
ATOM 2021 C C . GLU A 1 265 ? -5.971 -4.686 -11.402 1.00 93.31 265 GLU A C 1
ATOM 2023 O O . GLU A 1 265 ? -5.240 -4.244 -12.287 1.00 93.31 265 GLU A O 1
ATOM 2028 N N . LEU A 1 266 ? -5.478 -5.259 -10.296 1.00 95.06 266 LEU A N 1
ATOM 2029 C CA . LEU A 1 266 ? -4.041 -5.472 -10.107 1.00 95.06 266 LEU A CA 1
ATOM 2030 C C . LEU A 1 266 ? -3.453 -6.398 -11.173 1.00 95.06 266 LEU A C 1
ATOM 2032 O O . LEU A 1 266 ? -2.397 -6.098 -11.723 1.00 95.06 266 LEU A O 1
ATOM 2036 N N . ASP A 1 267 ? -4.111 -7.518 -11.457 1.00 92.50 267 ASP A N 1
ATOM 2037 C CA . ASP A 1 267 ? -3.646 -8.481 -12.450 1.00 92.50 267 ASP A CA 1
ATOM 2038 C C . ASP A 1 267 ? -3.680 -7.902 -13.863 1.00 92.50 267 ASP A C 1
ATOM 2040 O O . ASP A 1 267 ? -2.746 -8.144 -14.627 1.00 92.50 267 ASP A O 1
ATOM 2044 N N . ALA A 1 268 ? -4.681 -7.080 -14.186 1.00 86.50 268 ALA A N 1
ATOM 2045 C CA . ALA A 1 268 ? -4.709 -6.310 -15.423 1.00 86.50 268 ALA A CA 1
ATOM 2046 C C . ALA A 1 268 ? -3.528 -5.328 -15.495 1.00 86.50 268 ALA A C 1
ATOM 2048 O O . ALA A 1 268 ? -2.773 -5.368 -16.460 1.00 86.50 268 ALA A O 1
ATOM 2049 N N . ALA A 1 269 ? -3.284 -4.534 -14.446 1.00 85.69 269 ALA A N 1
ATOM 2050 C CA . ALA A 1 269 ? -2.160 -3.595 -14.409 1.00 85.69 269 ALA A CA 1
ATOM 2051 C C . ALA A 1 269 ? -0.794 -4.299 -14.532 1.00 85.69 269 ALA A C 1
ATOM 2053 O O . ALA A 1 269 ? 0.110 -3.817 -15.214 1.00 85.69 269 ALA A O 1
ATOM 2054 N N . LEU A 1 270 ? -0.632 -5.464 -13.896 1.00 87.38 270 LEU A N 1
ATOM 2055 C CA . LEU A 1 270 ? 0.570 -6.289 -14.026 1.00 87.38 270 LEU A CA 1
ATOM 2056 C C . LEU A 1 270 ? 0.691 -6.921 -15.419 1.00 87.38 270 LEU A C 1
ATOM 2058 O O . LEU A 1 270 ? 1.806 -7.075 -15.912 1.00 87.38 270 LEU A O 1
ATOM 2062 N N . ALA A 1 271 ? -0.418 -7.314 -16.050 1.00 81.94 271 ALA A N 1
ATOM 2063 C CA . ALA A 1 271 ? -0.425 -7.832 -17.416 1.00 81.94 271 ALA A CA 1
ATOM 2064 C C . ALA A 1 271 ? -0.058 -6.741 -18.430 1.00 81.94 271 ALA A C 1
ATOM 2066 O O . ALA A 1 271 ? 0.792 -6.985 -19.286 1.00 81.94 271 ALA A O 1
ATOM 2067 N N . ASP A 1 272 ? -0.606 -5.536 -18.276 1.00 74.31 272 ASP A N 1
ATOM 2068 C CA . ASP A 1 272 ? -0.256 -4.366 -19.083 1.00 74.31 272 ASP A CA 1
ATOM 2069 C C . ASP A 1 272 ? 1.239 -4.050 -18.956 1.00 74.31 272 ASP A C 1
ATOM 2071 O O . ASP A 1 272 ? 1.918 -3.847 -19.961 1.00 74.31 272 ASP A O 1
ATOM 2075 N N . LEU A 1 273 ? 1.793 -4.129 -17.740 1.00 75.94 273 LEU A N 1
ATOM 2076 C CA . LEU A 1 273 ? 3.229 -3.959 -17.496 1.00 75.94 273 LEU A CA 1
ATOM 2077 C C . LEU A 1 273 ? 4.094 -4.992 -18.242 1.00 75.94 273 LEU A C 1
ATOM 2079 O O . LEU A 1 273 ? 5.203 -4.670 -18.662 1.00 75.94 273 LEU A O 1
ATOM 2083 N N . LYS A 1 274 ? 3.607 -6.228 -18.437 1.00 67.31 274 LYS A N 1
ATOM 2084 C CA . LYS A 1 274 ? 4.300 -7.226 -19.280 1.00 67.31 274 LYS A CA 1
ATOM 2085 C C . LYS A 1 274 ? 4.230 -6.880 -20.764 1.00 67.31 274 LYS A C 1
ATOM 2087 O O . LYS A 1 274 ? 5.122 -7.268 -21.511 1.00 67.31 274 LYS A O 1
ATOM 2092 N N . GLY A 1 275 ? 3.155 -6.215 -21.185 1.00 59.53 275 GLY A N 1
ATOM 2093 C CA . GLY A 1 275 ? 2.973 -5.738 -22.553 1.00 59.53 275 GLY A CA 1
ATOM 2094 C C . GLY A 1 275 ? 3.873 -4.551 -22.897 1.00 59.53 275 GLY A C 1
ATOM 2095 O O . GLY A 1 275 ? 4.174 -4.348 -24.069 1.00 59.53 275 GLY A O 1
ATOM 2096 N N . VAL A 1 276 ? 4.340 -3.799 -21.893 1.00 58.47 276 VAL A N 1
ATOM 2097 C CA . VAL A 1 276 ? 5.323 -2.723 -22.067 1.00 58.47 276 VAL A CA 1
ATOM 2098 C C . VAL A 1 276 ? 6.727 -3.334 -22.202 1.00 58.47 276 VAL A C 1
ATOM 2100 O O . VAL A 1 276 ? 7.221 -3.929 -21.238 1.00 58.47 276 VAL A O 1
ATOM 2103 N N . PRO A 1 277 ? 7.400 -3.185 -23.363 1.00 59.50 277 PRO A N 1
ATOM 2104 C CA . PRO A 1 277 ? 8.718 -3.763 -23.596 1.00 59.50 277 PRO A CA 1
ATOM 2105 C C . PRO A 1 277 ? 9.714 -3.331 -22.520 1.00 59.50 277 PRO A C 1
ATOM 2107 O O . PRO A 1 277 ? 9.955 -2.137 -22.325 1.00 59.50 277 PRO A O 1
ATOM 2110 N N . ASP A 1 278 ? 10.354 -4.291 -21.847 1.00 67.00 278 ASP A N 1
ATOM 2111 C CA . ASP A 1 278 ? 11.538 -3.967 -21.059 1.00 67.00 278 ASP A CA 1
ATOM 2112 C C . ASP A 1 278 ? 12.671 -3.642 -22.008 1.00 67.00 278 ASP A C 1
ATOM 2114 O O . ASP A 1 278 ? 13.295 -4.496 -22.648 1.00 67.00 278 ASP A O 1
ATOM 2118 N N . LEU A 1 279 ? 12.889 -2.342 -22.118 1.00 73.94 279 LEU A N 1
ATOM 2119 C CA . LEU A 1 279 ? 13.914 -1.763 -22.945 1.00 73.94 279 LEU A CA 1
ATOM 2120 C C . LEU A 1 279 ? 15.288 -2.362 -22.631 1.00 73.94 279 LEU A C 1
ATOM 2122 O O . LEU A 1 279 ? 16.098 -2.497 -23.542 1.00 73.94 279 LEU A O 1
ATOM 2126 N N . LYS A 1 280 ? 15.545 -2.782 -21.384 1.00 73.00 280 LYS A N 1
ATOM 2127 C CA . LYS A 1 280 ? 16.804 -3.427 -21.018 1.00 73.00 280 LYS A CA 1
ATOM 2128 C C . LYS A 1 280 ? 16.978 -4.784 -21.705 1.00 73.00 280 LYS A C 1
ATOM 2130 O O . LYS A 1 280 ? 18.058 -5.052 -22.221 1.00 73.00 280 LYS A O 1
ATOM 2135 N N . LEU A 1 281 ? 15.937 -5.613 -21.767 1.00 76.44 281 LEU A N 1
ATOM 2136 C CA . LEU A 1 281 ? 15.995 -6.909 -22.455 1.00 76.44 281 LEU A CA 1
ATOM 2137 C C . LEU A 1 281 ? 16.304 -6.741 -23.953 1.00 76.44 281 LEU A C 1
ATOM 2139 O O . LEU A 1 281 ? 17.114 -7.475 -24.529 1.00 76.44 281 LEU A O 1
ATOM 2143 N N . HIS A 1 282 ? 15.673 -5.750 -24.582 1.00 83.88 282 HIS A N 1
ATOM 2144 C CA . HIS A 1 282 ? 15.902 -5.434 -25.989 1.00 83.88 282 HIS A CA 1
ATOM 2145 C C . HIS A 1 282 ? 17.312 -4.875 -26.205 1.00 83.88 282 HIS A C 1
ATOM 2147 O O . HIS A 1 282 ? 18.001 -5.304 -27.127 1.00 83.88 282 HIS A O 1
ATOM 2153 N N . LEU A 1 283 ? 17.783 -3.999 -25.312 1.00 87.88 283 LEU A N 1
ATOM 2154 C CA . LEU A 1 283 ? 19.152 -3.484 -25.329 1.00 87.88 283 LEU A CA 1
ATOM 2155 C C . LEU A 1 283 ? 20.184 -4.602 -25.213 1.00 87.88 283 LEU A C 1
ATOM 2157 O O . LEU A 1 283 ? 21.130 -4.627 -25.994 1.00 87.88 283 LEU A O 1
ATOM 2161 N N . ASP A 1 284 ? 19.986 -5.546 -24.292 1.00 86.69 284 ASP A N 1
ATOM 2162 C CA . ASP A 1 284 ? 20.876 -6.696 -24.126 1.00 86.69 284 ASP A CA 1
ATOM 2163 C C . ASP A 1 284 ? 20.940 -7.524 -25.425 1.00 86.69 284 ASP A C 1
ATOM 2165 O O . ASP A 1 284 ? 22.022 -7.935 -25.848 1.00 86.69 284 ASP A O 1
ATOM 2169 N N . SER A 1 285 ? 19.804 -7.701 -26.108 1.00 88.44 285 SER A N 1
ATOM 2170 C CA . SER A 1 285 ? 19.729 -8.408 -27.396 1.00 88.44 285 SER A CA 1
ATOM 2171 C C . SER A 1 285 ? 20.460 -7.660 -28.518 1.00 88.44 285 SER A C 1
ATOM 2173 O O . SER A 1 285 ? 21.233 -8.266 -29.264 1.00 88.44 285 SER A O 1
ATOM 2175 N N . VAL A 1 286 ? 20.280 -6.338 -28.616 1.00 91.00 286 VAL A N 1
ATOM 2176 C CA . VAL A 1 286 ? 20.985 -5.502 -29.601 1.00 91.00 286 VAL A CA 1
ATOM 2177 C C . VAL A 1 286 ? 22.488 -5.488 -29.320 1.00 91.00 286 VAL A C 1
ATOM 2179 O O . VAL A 1 286 ? 23.283 -5.628 -30.243 1.00 91.00 286 VAL A O 1
ATOM 2182 N N . LEU A 1 287 ? 22.911 -5.396 -28.058 1.00 92.44 287 LEU A N 1
ATOM 2183 C CA . LEU A 1 287 ? 24.326 -5.444 -27.685 1.00 92.44 287 LEU A CA 1
ATOM 2184 C C . LEU A 1 287 ? 24.983 -6.772 -28.070 1.00 92.44 287 LEU A C 1
ATOM 2186 O O . LEU A 1 287 ? 26.126 -6.770 -28.523 1.00 92.44 287 LEU A O 1
ATOM 2190 N N . VAL A 1 288 ? 24.274 -7.896 -27.937 1.00 92.69 288 VAL A N 1
ATOM 2191 C CA . VAL A 1 288 ? 24.752 -9.202 -28.420 1.00 92.69 288 VAL A CA 1
ATOM 2192 C C . VAL A 1 288 ? 24.939 -9.184 -29.940 1.00 92.69 288 VAL A C 1
ATOM 2194 O O . VAL A 1 288 ? 25.969 -9.654 -30.421 1.00 92.69 288 VAL A O 1
ATOM 2197 N N . ALA A 1 289 ? 24.005 -8.599 -30.697 1.00 91.88 289 ALA A N 1
ATOM 2198 C CA . ALA A 1 289 ? 24.156 -8.438 -32.144 1.00 91.88 289 ALA A CA 1
ATOM 2199 C C . ALA A 1 289 ? 25.351 -7.534 -32.503 1.00 91.88 289 ALA A C 1
ATOM 2201 O O . ALA A 1 289 ? 26.152 -7.884 -33.366 1.00 91.88 289 ALA A O 1
ATOM 2202 N N . LEU A 1 290 ? 25.552 -6.426 -31.783 1.00 94.06 290 LEU A N 1
ATOM 2203 C CA . LEU A 1 290 ? 26.690 -5.529 -32.003 1.00 94.06 290 LEU A CA 1
ATOM 2204 C C . LEU A 1 290 ? 28.040 -6.199 -31.700 1.00 94.06 290 LEU A C 1
ATOM 2206 O O . LEU A 1 290 ? 29.019 -5.912 -32.384 1.00 94.06 290 LEU A O 1
ATOM 2210 N N . LEU A 1 291 ? 28.117 -7.110 -30.720 1.00 93.56 291 LEU A N 1
ATOM 2211 C CA . LEU A 1 291 ? 29.323 -7.926 -30.495 1.00 93.56 291 LEU A CA 1
ATOM 2212 C C . LEU A 1 291 ? 29.650 -8.788 -31.722 1.00 93.56 291 LEU A C 1
ATOM 2214 O O . LEU A 1 291 ? 30.821 -8.908 -32.082 1.00 93.56 291 LEU A O 1
ATOM 2218 N N . LEU A 1 292 ? 28.633 -9.355 -32.381 1.00 92.94 292 LEU A N 1
ATOM 2219 C CA . LEU A 1 292 ? 28.809 -10.113 -33.626 1.00 92.94 292 LEU A CA 1
ATOM 2220 C C . LEU A 1 292 ? 29.244 -9.211 -34.793 1.00 92.94 292 LEU A C 1
ATOM 2222 O O . LEU A 1 292 ? 29.984 -9.664 -35.662 1.00 92.94 292 LEU A O 1
ATOM 2226 N N . GLU A 1 293 ? 28.853 -7.934 -34.784 1.00 93.50 293 GLU A N 1
ATOM 2227 C CA . GLU A 1 293 ? 29.323 -6.917 -35.738 1.00 93.50 293 GLU A CA 1
ATOM 2228 C C . GLU A 1 293 ? 30.720 -6.346 -35.411 1.00 93.50 293 GLU A C 1
ATOM 2230 O O . GLU A 1 293 ? 31.237 -5.513 -36.155 1.00 93.50 293 GLU A O 1
ATOM 2235 N N . GLY A 1 294 ? 31.365 -6.799 -34.329 1.00 95.00 294 GLY A N 1
ATOM 2236 C CA . GLY A 1 294 ? 32.734 -6.414 -33.972 1.00 95.00 294 GLY A CA 1
ATOM 2237 C C . GLY A 1 294 ? 32.857 -5.375 -32.854 1.00 95.00 294 GLY A C 1
ATOM 2238 O O . GLY A 1 294 ? 33.946 -4.835 -32.644 1.00 95.00 294 GLY A O 1
ATOM 2239 N N . LEU A 1 295 ? 31.786 -5.096 -32.101 1.00 95.56 295 LEU A N 1
ATOM 2240 C CA . LEU A 1 295 ? 31.873 -4.295 -30.879 1.00 95.56 295 LEU A CA 1
ATOM 2241 C C . LEU A 1 295 ? 32.811 -4.987 -29.880 1.00 95.56 295 LEU A C 1
ATOM 2243 O O . LEU A 1 295 ? 32.666 -6.173 -29.582 1.00 95.56 295 LEU A O 1
ATOM 2247 N N . SER A 1 296 ? 33.779 -4.252 -29.329 1.00 95.19 296 SER A N 1
ATOM 2248 C CA . SER A 1 296 ? 34.717 -4.849 -28.378 1.00 95.19 296 SER A CA 1
ATOM 2249 C C . SER A 1 296 ? 34.029 -5.157 -27.035 1.00 95.19 296 SER A C 1
ATOM 2251 O O . SER A 1 296 ? 33.230 -4.346 -26.554 1.00 95.19 296 SER A O 1
ATOM 2253 N N . PRO A 1 297 ? 34.366 -6.275 -26.358 1.00 92.88 297 PRO A N 1
ATOM 2254 C CA . PRO A 1 297 ? 33.791 -6.597 -25.049 1.00 92.88 297 PRO A CA 1
ATOM 2255 C C . PRO A 1 297 ? 34.018 -5.508 -23.991 1.00 92.88 297 PRO A C 1
ATOM 2257 O O . PRO A 1 297 ? 33.152 -5.263 -23.157 1.00 92.88 297 PRO A O 1
ATOM 2260 N N . LEU A 1 298 ? 35.160 -4.813 -24.042 1.00 93.88 298 LEU A N 1
ATOM 2261 C CA . LEU A 1 298 ? 35.452 -3.694 -23.141 1.00 93.88 298 LEU A CA 1
ATOM 2262 C C . LEU A 1 298 ? 34.548 -2.485 -23.409 1.00 93.88 298 LEU A C 1
ATOM 2264 O O . LEU A 1 298 ? 34.087 -1.855 -22.461 1.00 93.88 298 LEU A O 1
ATOM 2268 N N . MET A 1 299 ? 34.268 -2.180 -24.681 1.00 93.38 299 MET A N 1
ATOM 2269 C CA . MET A 1 299 ? 33.329 -1.116 -25.040 1.00 93.38 299 MET A CA 1
ATOM 2270 C C . MET A 1 299 ? 31.896 -1.482 -24.639 1.00 93.38 299 MET A C 1
ATOM 2272 O O . MET A 1 299 ? 31.149 -0.622 -24.192 1.00 93.38 299 MET A O 1
ATOM 2276 N N . ARG A 1 300 ? 31.515 -2.764 -24.719 1.00 93.19 300 ARG A N 1
ATOM 2277 C CA . ARG A 1 300 ? 30.226 -3.221 -24.184 1.00 93.19 300 ARG A CA 1
ATOM 2278 C C . ARG A 1 300 ? 30.098 -2.926 -22.688 1.00 93.19 300 ARG A C 1
ATOM 2280 O O . ARG A 1 300 ? 29.095 -2.356 -22.288 1.00 93.19 300 ARG A O 1
ATOM 2287 N N . ILE A 1 301 ? 31.119 -3.230 -21.883 1.00 91.19 301 ILE A N 1
ATOM 2288 C CA . ILE A 1 301 ? 31.094 -2.950 -20.435 1.00 91.19 301 ILE A CA 1
ATOM 2289 C C . ILE A 1 301 ? 30.900 -1.451 -20.163 1.00 91.19 301 ILE A C 1
ATOM 2291 O O . ILE A 1 301 ? 30.135 -1.073 -19.278 1.00 91.19 301 ILE A O 1
ATOM 2295 N N . THR A 1 302 ? 31.577 -0.573 -20.908 1.00 93.88 302 THR A N 1
ATOM 2296 C CA . THR A 1 302 ? 31.425 0.878 -20.715 1.00 93.88 302 THR A CA 1
ATOM 2297 C C . THR A 1 302 ? 30.066 1.394 -21.187 1.00 93.88 302 THR A C 1
ATOM 2299 O O . THR A 1 302 ? 29.520 2.296 -20.551 1.00 93.88 302 THR A O 1
ATOM 2302 N N . ILE A 1 303 ? 29.496 0.804 -22.242 1.00 92.75 303 ILE A N 1
ATOM 2303 C CA . ILE A 1 303 ? 28.119 1.066 -22.674 1.00 92.75 303 ILE A CA 1
ATOM 2304 C C . ILE A 1 303 ? 27.124 0.598 -21.604 1.00 92.75 303 ILE A C 1
ATOM 2306 O O . ILE A 1 303 ? 26.243 1.372 -21.244 1.00 92.75 303 ILE A O 1
ATOM 2310 N N . ASP A 1 304 ? 27.295 -0.595 -21.027 1.00 86.31 304 ASP A N 1
ATOM 2311 C CA . ASP A 1 304 ? 26.436 -1.124 -19.956 1.00 86.31 304 ASP A CA 1
ATOM 2312 C C . ASP A 1 304 ? 26.420 -0.193 -18.732 1.00 86.31 304 ASP A C 1
ATOM 2314 O O . ASP A 1 304 ? 25.361 0.073 -18.159 1.00 86.31 304 ASP A O 1
ATOM 2318 N N . ILE A 1 305 ? 27.574 0.380 -18.363 1.00 86.06 305 ILE A N 1
ATOM 2319 C CA . ILE A 1 305 ? 27.665 1.408 -17.312 1.00 86.06 305 ILE A CA 1
ATOM 2320 C C . ILE A 1 305 ? 26.857 2.659 -17.695 1.00 86.06 305 ILE A C 1
ATOM 2322 O O . ILE A 1 305 ? 26.130 3.200 -16.860 1.00 86.06 305 ILE A O 1
ATOM 2326 N N . GLY A 1 306 ? 26.959 3.117 -18.947 1.00 88.56 306 GLY A N 1
ATOM 2327 C CA . GLY A 1 306 ? 26.183 4.251 -19.458 1.00 88.56 306 GLY A CA 1
ATOM 2328 C C . GLY A 1 306 ? 24.674 3.986 -19.460 1.00 88.56 306 GLY A C 1
ATOM 2329 O O . GLY A 1 306 ? 23.896 4.848 -19.054 1.00 88.56 306 GLY A O 1
ATOM 2330 N N . ILE A 1 307 ? 24.257 2.774 -19.834 1.00 87.56 307 ILE A N 1
ATOM 2331 C CA . ILE A 1 307 ? 22.857 2.339 -19.806 1.00 87.56 307 ILE A CA 1
ATOM 2332 C C . ILE A 1 307 ? 22.331 2.313 -18.367 1.00 87.56 307 ILE A C 1
ATOM 2334 O O . ILE A 1 307 ? 21.254 2.842 -18.089 1.00 87.56 307 ILE A O 1
ATOM 2338 N N . ALA A 1 308 ? 23.101 1.752 -17.432 1.00 80.12 308 ALA A N 1
ATOM 2339 C CA . ALA A 1 308 ? 22.741 1.737 -16.018 1.00 80.12 308 ALA A CA 1
ATOM 2340 C C . ALA A 1 308 ? 22.598 3.158 -15.450 1.00 80.12 308 ALA A C 1
ATOM 2342 O O . ALA A 1 308 ? 21.652 3.433 -14.709 1.00 80.12 308 ALA A O 1
ATOM 2343 N N . LYS A 1 309 ? 23.493 4.080 -15.832 1.00 82.19 309 LYS A N 1
ATOM 2344 C CA . LYS A 1 309 ? 23.410 5.499 -15.459 1.00 82.19 309 LYS A CA 1
ATOM 2345 C C . LYS A 1 309 ? 22.132 6.153 -15.996 1.00 82.19 309 LYS A C 1
ATOM 2347 O O . LYS A 1 309 ? 21.424 6.780 -15.211 1.00 82.19 309 LYS A O 1
ATOM 2352 N N . TYR A 1 310 ? 21.793 5.935 -17.269 1.00 84.69 310 TYR A N 1
ATOM 2353 C CA . TYR A 1 310 ? 20.553 6.439 -17.870 1.00 84.69 310 TYR A CA 1
ATOM 2354 C C . TYR A 1 310 ? 19.311 5.957 -17.113 1.00 84.69 310 TYR A C 1
ATOM 2356 O O . TYR A 1 310 ? 18.454 6.754 -16.737 1.00 84.69 310 TYR A O 1
ATOM 2364 N N . PHE A 1 311 ? 19.201 4.649 -16.859 1.00 75.19 311 PHE A N 1
ATOM 2365 C CA . PHE A 1 311 ? 18.038 4.107 -16.154 1.00 75.19 311 PHE A CA 1
ATOM 2366 C C . PHE A 1 311 ? 17.987 4.553 -14.690 1.00 75.19 311 PHE A C 1
ATOM 2368 O O . PHE A 1 311 ? 16.903 4.807 -14.174 1.00 75.19 311 PHE A O 1
ATOM 2375 N N . SER A 1 312 ? 19.134 4.719 -14.030 1.00 66.44 312 SER A N 1
ATOM 2376 C CA . SER A 1 312 ? 19.198 5.283 -12.678 1.00 66.44 312 SER A CA 1
ATOM 2377 C C . SER A 1 312 ? 18.688 6.731 -12.631 1.00 66.44 312 SER A C 1
ATOM 2379 O O . SER A 1 312 ? 17.895 7.083 -11.756 1.00 66.44 312 SER A O 1
ATOM 2381 N N . ALA A 1 313 ? 19.067 7.567 -13.603 1.00 66.44 313 ALA A N 1
ATOM 2382 C CA . ALA A 1 313 ? 18.544 8.928 -13.753 1.00 66.44 313 ALA A CA 1
ATOM 2383 C C . ALA A 1 313 ? 17.030 8.934 -14.043 1.00 66.44 313 ALA A C 1
ATOM 2385 O O . ALA A 1 313 ? 16.271 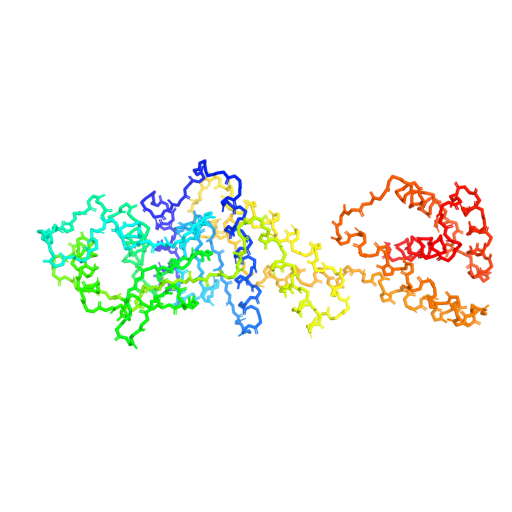9.670 -13.410 1.00 66.44 313 ALA A O 1
ATOM 2386 N N . LEU A 1 314 ? 16.559 8.028 -14.907 1.00 65.81 314 LEU A N 1
ATOM 2387 C CA . LEU A 1 314 ? 15.133 7.855 -15.198 1.00 65.81 314 LEU A CA 1
ATOM 2388 C C . LEU A 1 314 ? 14.323 7.471 -13.950 1.00 65.81 314 LEU A C 1
ATOM 2390 O O . LEU A 1 314 ? 13.253 8.029 -13.713 1.00 65.81 314 LEU A O 1
ATOM 2394 N N . VAL A 1 315 ? 14.838 6.540 -13.143 1.00 52.91 315 VAL A N 1
ATOM 2395 C CA . VAL A 1 315 ? 14.196 6.098 -11.896 1.00 52.91 315 VAL A CA 1
ATOM 2396 C C . VAL A 1 315 ? 14.263 7.189 -10.829 1.00 52.91 315 VAL A C 1
ATOM 2398 O O . VAL A 1 315 ? 13.272 7.454 -10.158 1.00 52.91 315 VAL A O 1
ATOM 2401 N N . SER A 1 316 ? 15.394 7.869 -10.665 1.00 50.69 316 SER A N 1
ATOM 2402 C CA . SER A 1 316 ? 15.503 8.963 -9.690 1.00 50.69 316 SER A CA 1
ATOM 2403 C C . SER A 1 316 ? 14.707 10.210 -10.092 1.00 50.69 316 SER A C 1
ATOM 2405 O O . SER A 1 316 ? 14.390 11.028 -9.232 1.00 50.69 316 SER A O 1
ATOM 2407 N N . GLY A 1 317 ? 14.354 10.357 -11.375 1.00 54.72 317 GLY A N 1
ATOM 2408 C CA . GLY A 1 317 ? 13.690 11.545 -11.914 1.00 54.72 317 GLY A CA 1
ATOM 2409 C C . GLY A 1 317 ? 14.597 12.779 -11.959 1.00 54.72 317 GLY A C 1
ATOM 2410 O O . GLY A 1 317 ? 14.107 13.885 -12.180 1.00 54.72 317 GLY A O 1
ATOM 2411 N N . VAL A 1 318 ? 15.902 12.606 -11.735 1.00 67.38 318 VAL A N 1
ATOM 2412 C CA . VAL A 1 318 ? 16.890 13.685 -11.709 1.00 67.38 318 VAL A CA 1
ATOM 2413 C C . VAL A 1 318 ? 17.712 13.619 -12.988 1.00 67.38 318 VAL A C 1
ATOM 2415 O O . VAL A 1 318 ? 18.456 12.667 -13.198 1.00 67.38 318 VAL A O 1
ATOM 2418 N N . TRP A 1 319 ? 17.598 14.658 -13.812 1.00 78.06 319 TRP A N 1
ATOM 2419 C CA . TRP A 1 319 ? 18.375 14.822 -15.039 1.00 78.06 319 TRP A CA 1
ATOM 2420 C C . TRP A 1 319 ? 19.129 16.150 -15.010 1.00 78.06 319 TRP A C 1
ATOM 2422 O O . TRP A 1 319 ? 18.571 17.175 -14.611 1.00 78.06 319 TRP A O 1
ATOM 2432 N N . GLY A 1 320 ? 20.388 16.148 -15.449 1.00 84.69 320 GLY A N 1
ATOM 2433 C CA . GLY A 1 320 ? 21.121 17.392 -15.698 1.00 84.69 320 GLY A CA 1
ATOM 2434 C C . GLY A 1 320 ? 20.616 18.106 -16.957 1.00 84.69 320 GLY A C 1
ATOM 2435 O O . GLY A 1 320 ? 20.140 17.463 -17.890 1.00 84.69 320 GLY A O 1
ATOM 2436 N N . THR A 1 321 ? 20.759 19.432 -17.035 1.00 87.81 321 THR A N 1
ATOM 2437 C CA . THR A 1 321 ? 20.388 20.204 -18.240 1.00 87.81 321 THR A CA 1
ATOM 2438 C C . THR A 1 321 ? 21.151 19.740 -19.482 1.00 87.81 321 THR A C 1
ATOM 2440 O O . THR A 1 321 ? 20.549 19.549 -20.536 1.00 87.81 321 THR A O 1
ATOM 2443 N N . ASP A 1 322 ? 22.453 19.480 -19.344 1.00 91.44 322 ASP A N 1
ATOM 2444 C CA . ASP A 1 322 ? 23.302 19.006 -20.447 1.00 91.44 322 ASP A CA 1
ATOM 2445 C C . ASP A 1 322 ? 22.946 17.574 -20.870 1.00 91.44 322 ASP A C 1
ATOM 2447 O O . ASP A 1 322 ? 23.101 17.193 -22.029 1.00 91.44 322 ASP A O 1
ATOM 2451 N N . GLU A 1 323 ? 22.439 16.783 -19.925 1.00 90.88 323 GLU A N 1
ATOM 2452 C CA . GLU A 1 323 ? 22.018 15.403 -20.144 1.00 90.88 323 GLU A CA 1
ATOM 2453 C C . GLU A 1 323 ? 20.680 15.338 -20.882 1.00 90.88 323 GLU A C 1
ATOM 2455 O O . GLU A 1 323 ? 20.534 14.555 -21.816 1.00 90.88 323 GLU A O 1
ATOM 2460 N N . LEU A 1 324 ? 19.731 16.212 -20.535 1.00 90.62 324 LEU A N 1
ATOM 2461 C CA . LEU A 1 324 ? 18.486 16.375 -21.289 1.00 90.62 324 LEU A CA 1
ATOM 2462 C C . LEU A 1 324 ? 18.757 16.813 -22.732 1.00 90.62 324 LEU A C 1
ATOM 2464 O O . LEU A 1 324 ? 18.137 16.281 -23.650 1.00 90.62 324 LEU A O 1
ATOM 2468 N N . ALA A 1 325 ? 19.707 17.729 -22.939 1.00 95.31 325 ALA A N 1
ATOM 2469 C CA . ALA A 1 325 ? 20.112 18.150 -24.277 1.00 95.31 325 ALA A CA 1
ATOM 2470 C C . ALA A 1 325 ? 20.728 16.992 -25.085 1.00 95.31 325 ALA A C 1
ATOM 2472 O O . ALA A 1 325 ? 20.386 16.813 -26.251 1.00 95.31 325 ALA A O 1
ATOM 2473 N N . LEU A 1 326 ? 21.580 16.168 -24.460 1.00 96.94 326 LEU A N 1
ATOM 2474 C CA . LEU A 1 326 ? 22.120 14.958 -25.093 1.00 96.94 326 LEU A CA 1
ATOM 2475 C C . LEU A 1 326 ? 21.003 13.980 -25.486 1.00 96.94 326 LEU A C 1
ATOM 2477 O O . LEU A 1 326 ? 21.024 13.418 -26.579 1.00 96.94 326 LEU A O 1
ATOM 2481 N N . ILE A 1 327 ? 20.023 13.768 -24.604 1.00 94.38 327 ILE A N 1
ATOM 2482 C CA . ILE A 1 327 ? 18.889 12.877 -24.877 1.00 94.38 327 ILE A CA 1
ATOM 2483 C C . ILE A 1 327 ? 18.085 13.378 -26.074 1.00 94.38 327 ILE A C 1
ATOM 2485 O O . ILE A 1 327 ? 17.753 12.569 -26.937 1.00 94.38 327 ILE A O 1
ATOM 2489 N N . ASP A 1 328 ? 17.803 14.679 -26.150 1.00 95.44 328 ASP A N 1
ATOM 2490 C CA . ASP A 1 328 ? 17.068 15.281 -27.267 1.00 95.44 328 ASP A CA 1
ATOM 2491 C C . ASP A 1 328 ? 17.787 15.061 -28.611 1.00 95.44 328 ASP A C 1
ATOM 2493 O O . ASP A 1 328 ? 17.171 14.634 -29.589 1.00 95.44 328 ASP A O 1
ATOM 2497 N N . GLU A 1 329 ? 19.112 15.237 -28.655 1.00 97.44 329 GLU A N 1
ATOM 2498 C CA . GLU A 1 329 ? 19.908 14.946 -29.855 1.00 97.44 329 GLU A CA 1
ATOM 2499 C C . GLU A 1 329 ? 19.906 13.454 -30.223 1.00 97.44 329 GLU A C 1
ATOM 2501 O O . GLU A 1 329 ? 19.732 13.101 -31.393 1.00 97.44 329 GLU A O 1
ATOM 2506 N N . CYS A 1 330 ? 20.016 12.558 -29.238 1.00 97.12 330 CYS A N 1
ATOM 2507 C CA . CYS A 1 330 ? 19.906 11.118 -29.470 1.00 97.12 330 CYS A CA 1
ATOM 2508 C C . CYS A 1 330 ? 18.512 10.705 -29.978 1.00 97.12 330 CYS A C 1
ATOM 2510 O O . CYS A 1 330 ? 18.410 9.819 -30.827 1.00 97.12 330 CYS A O 1
ATOM 2512 N N . VAL A 1 331 ? 17.437 11.339 -29.490 1.00 95.06 331 VAL A N 1
ATOM 2513 C CA . VAL A 1 331 ? 16.059 11.091 -29.950 1.00 95.06 331 VAL A CA 1
ATOM 2514 C C . VAL A 1 331 ? 15.903 11.483 -31.418 1.00 95.06 331 VAL A C 1
ATOM 2516 O O . VAL A 1 331 ? 15.333 10.711 -32.186 1.00 95.06 331 VAL A O 1
ATOM 2519 N N . LYS A 1 332 ? 16.447 12.634 -31.834 1.00 96.12 332 LYS A N 1
ATOM 2520 C CA . LYS A 1 332 ? 16.400 13.089 -33.237 1.00 96.12 332 LYS A CA 1
ATOM 2521 C C . LYS A 1 332 ? 17.166 12.166 -34.184 1.00 96.12 332 LYS A C 1
ATOM 2523 O O . LYS A 1 332 ? 16.751 11.986 -35.326 1.00 96.12 332 LYS A O 1
ATOM 2528 N N . ALA A 1 333 ? 18.273 11.592 -33.720 1.00 95.88 333 ALA A N 1
ATOM 2529 C CA . ALA A 1 333 ? 19.127 10.721 -34.520 1.00 95.88 333 ALA A CA 1
ATOM 2530 C C . ALA A 1 333 ? 18.575 9.292 -34.685 1.00 95.88 333 ALA A C 1
ATOM 2532 O O . ALA A 1 333 ? 18.793 8.652 -35.716 1.00 95.88 333 ALA A O 1
ATOM 2533 N N . ALA A 1 334 ? 17.846 8.785 -33.687 1.00 94.44 334 ALA A N 1
ATOM 2534 C CA . ALA A 1 334 ? 17.419 7.387 -33.622 1.00 94.44 334 ALA A CA 1
ATOM 2535 C C . ALA A 1 334 ? 16.616 6.867 -34.839 1.00 94.44 334 ALA A C 1
ATOM 2537 O O . ALA A 1 334 ? 16.917 5.758 -35.289 1.00 94.44 334 ALA A O 1
ATOM 2538 N N . PRO A 1 335 ? 15.654 7.611 -35.429 1.00 93.75 335 PRO A N 1
ATOM 2539 C CA . PRO A 1 335 ? 14.862 7.111 -36.557 1.00 93.75 335 PRO A CA 1
ATOM 2540 C C . PRO A 1 335 ? 15.698 6.728 -37.785 1.00 93.75 335 PRO A C 1
ATOM 2542 O O . PRO A 1 335 ? 15.388 5.747 -38.458 1.00 93.75 335 PRO A O 1
ATOM 2545 N N . ALA A 1 336 ? 16.785 7.458 -38.060 1.00 91.75 336 ALA A N 1
ATOM 2546 C CA . ALA A 1 336 ? 17.655 7.196 -39.208 1.00 91.75 336 ALA A CA 1
ATOM 2547 C C . ALA A 1 336 ? 18.450 5.883 -39.072 1.00 91.75 336 ALA A C 1
ATOM 2549 O O . ALA A 1 336 ? 18.903 5.324 -40.069 1.00 91.75 336 ALA A O 1
ATOM 2550 N N . LEU A 1 337 ? 18.603 5.378 -37.845 1.00 93.50 337 LEU A N 1
ATOM 2551 C CA . LEU A 1 337 ? 19.393 4.188 -37.539 1.00 93.50 337 LEU A CA 1
ATOM 2552 C C . LEU A 1 337 ? 18.573 2.891 -37.585 1.00 93.50 337 LEU A C 1
ATOM 2554 O O . LEU A 1 337 ? 19.162 1.820 -37.682 1.00 93.50 337 LEU A O 1
ATOM 2558 N N . MET A 1 338 ? 17.235 2.959 -37.578 1.00 86.62 338 MET A N 1
ATOM 2559 C CA . MET A 1 338 ? 16.377 1.760 -37.569 1.00 86.62 338 MET A CA 1
ATOM 2560 C C . MET A 1 338 ? 16.504 0.890 -38.827 1.00 86.62 338 MET A C 1
ATOM 2562 O O . MET A 1 338 ? 16.258 -0.311 -38.772 1.00 86.62 338 MET A O 1
ATOM 2566 N N . GLY A 1 339 ? 16.878 1.487 -39.961 1.00 82.00 339 GLY A N 1
ATOM 2567 C CA . GLY A 1 339 ? 17.082 0.780 -41.231 1.00 82.00 339 GLY A CA 1
ATOM 2568 C C . GLY A 1 339 ? 18.547 0.496 -41.564 1.00 82.00 339 GLY A C 1
ATOM 2569 O O . GLY A 1 339 ? 18.834 0.018 -42.661 1.00 82.00 339 GLY A O 1
ATOM 2570 N N . ALA A 1 340 ? 19.483 0.833 -40.673 1.00 87.56 340 ALA A N 1
ATOM 2571 C CA . ALA A 1 340 ? 20.906 0.701 -40.949 1.00 87.56 340 ALA A CA 1
ATOM 2572 C C . ALA A 1 340 ? 21.371 -0.755 -40.799 1.00 87.56 340 ALA A C 1
ATOM 2574 O O . ALA A 1 340 ? 21.176 -1.379 -39.758 1.00 87.56 340 ALA A O 1
ATOM 2575 N N . ALA A 1 341 ? 22.035 -1.277 -41.830 1.00 86.56 341 ALA A N 1
ATOM 2576 C CA . ALA A 1 341 ? 22.713 -2.568 -41.796 1.00 86.56 341 ALA A CA 1
ATOM 2577 C C . ALA A 1 341 ? 24.060 -2.457 -42.540 1.00 86.56 341 ALA A C 1
ATOM 2579 O O . ALA A 1 341 ? 24.054 -2.130 -43.731 1.00 86.56 341 ALA A O 1
ATOM 2580 N N . PRO A 1 342 ? 25.211 -2.726 -41.894 1.00 88.94 342 PRO A N 1
ATOM 2581 C CA . PRO A 1 342 ? 25.390 -3.057 -40.471 1.00 88.94 342 PRO A CA 1
ATOM 2582 C C . PRO A 1 342 ? 25.099 -1.866 -39.539 1.00 88.94 342 PRO A C 1
ATOM 2584 O O . PRO A 1 342 ? 25.330 -0.710 -39.904 1.00 88.94 342 PRO A O 1
ATOM 2587 N N . LEU A 1 343 ? 24.594 -2.146 -38.336 1.00 93.62 343 LEU A N 1
ATOM 2588 C CA . LEU A 1 343 ? 24.147 -1.122 -37.387 1.00 93.62 343 LEU A CA 1
ATOM 2589 C C . LEU A 1 343 ? 25.325 -0.445 -36.664 1.00 93.62 343 LEU A C 1
ATOM 2591 O O . LEU A 1 343 ? 25.296 0.764 -36.426 1.00 93.62 343 LEU A O 1
ATOM 2595 N N . LEU A 1 344 ? 26.383 -1.192 -36.336 1.00 95.69 344 LEU A N 1
ATOM 2596 C CA . LEU A 1 344 ? 27.522 -0.708 -35.552 1.00 95.69 344 LEU A CA 1
ATOM 2597 C C . LEU A 1 344 ? 28.268 0.467 -36.216 1.00 95.69 344 LEU A C 1
ATOM 2599 O O . LEU A 1 344 ? 28.536 1.447 -35.517 1.00 95.69 344 LEU A O 1
ATOM 2603 N N . PRO A 1 345 ? 28.587 0.453 -37.528 1.00 95.31 345 PRO A N 1
ATOM 2604 C CA . PRO A 1 345 ? 29.247 1.593 -38.167 1.00 95.31 345 PRO A CA 1
ATOM 2605 C C . PRO A 1 345 ? 28.363 2.842 -38.229 1.00 95.31 345 PRO A C 1
ATOM 2607 O O . PRO A 1 345 ? 28.865 3.952 -38.051 1.00 95.31 345 PRO A O 1
ATOM 2610 N N . ALA A 1 346 ? 27.054 2.668 -38.440 1.00 95.62 346 ALA A N 1
ATOM 2611 C CA . ALA A 1 346 ? 26.098 3.772 -38.460 1.00 95.62 346 ALA A CA 1
ATOM 2612 C C . ALA A 1 346 ? 25.960 4.416 -37.071 1.00 95.62 346 ALA A C 1
ATOM 2614 O O . ALA A 1 346 ? 26.061 5.636 -36.946 1.00 95.62 346 ALA A O 1
ATOM 2615 N N . LEU A 1 347 ? 25.837 3.593 -36.020 1.00 95.88 347 LEU A N 1
ATOM 2616 C CA . LEU A 1 347 ? 25.903 4.051 -34.630 1.00 95.88 347 LEU A CA 1
ATOM 2617 C C . LEU A 1 347 ? 27.217 4.781 -34.348 1.00 95.88 347 LEU A C 1
ATOM 2619 O O . LEU A 1 347 ? 27.198 5.860 -33.769 1.00 95.88 347 LEU A O 1
ATOM 2623 N N . GLY A 1 348 ? 28.354 4.225 -34.773 1.00 96.25 348 GLY A N 1
ATOM 2624 C CA . GLY A 1 348 ? 29.668 4.831 -34.564 1.00 96.25 348 GLY A CA 1
ATOM 2625 C C . GLY A 1 348 ? 29.779 6.232 -35.168 1.00 96.25 348 GLY A C 1
ATOM 2626 O O . GLY A 1 348 ? 30.204 7.158 -34.480 1.00 96.25 348 GLY A O 1
ATOM 2627 N N . ALA A 1 349 ? 29.349 6.406 -36.421 1.00 96.25 349 ALA A N 1
ATOM 2628 C CA . ALA A 1 349 ? 29.364 7.705 -37.092 1.00 96.25 349 ALA A CA 1
ATOM 2629 C C . ALA A 1 349 ? 28.500 8.744 -36.361 1.00 96.25 349 ALA A C 1
ATOM 2631 O O . ALA A 1 349 ? 28.920 9.885 -36.161 1.00 96.25 349 ALA A O 1
ATOM 2632 N N . GLU A 1 350 ? 27.316 8.333 -35.914 1.00 97.62 350 GLU A N 1
ATOM 2633 C CA . GLU A 1 350 ? 26.385 9.233 -35.244 1.00 97.62 350 GLU A CA 1
ATOM 2634 C C . GLU A 1 350 ? 26.820 9.565 -33.811 1.00 97.62 350 GLU A C 1
ATOM 2636 O O . GLU A 1 350 ? 26.694 10.706 -33.366 1.00 97.62 350 GLU A O 1
ATOM 2641 N N . VAL A 1 351 ? 27.442 8.615 -33.109 1.00 97.81 351 VAL A N 1
ATOM 2642 C CA . VAL A 1 351 ? 28.073 8.852 -31.804 1.00 97.81 351 VAL A CA 1
ATOM 2643 C C . VAL A 1 351 ? 29.202 9.866 -31.910 1.00 97.81 351 VAL A C 1
ATOM 2645 O O . VAL A 1 351 ? 29.296 10.740 -31.053 1.00 97.81 351 VAL A O 1
ATOM 2648 N N . GLU A 1 352 ? 30.043 9.796 -32.944 1.00 97.50 352 GLU A N 1
ATOM 2649 C CA . GLU A 1 352 ? 31.088 10.801 -33.171 1.00 97.50 352 GLU A CA 1
ATOM 2650 C C . GLU A 1 352 ? 30.486 12.196 -33.380 1.00 97.50 352 GLU A C 1
ATOM 2652 O O . GLU A 1 352 ? 30.936 13.165 -32.762 1.00 97.50 352 GLU A O 1
ATOM 2657 N N . ARG A 1 353 ? 29.426 12.290 -34.193 1.00 97.88 353 ARG A N 1
ATOM 2658 C CA . ARG A 1 353 ? 28.722 13.550 -34.454 1.00 97.88 353 ARG A CA 1
ATOM 2659 C C . ARG A 1 353 ? 28.125 14.140 -33.175 1.00 97.88 353 ARG A C 1
ATOM 2661 O O . ARG A 1 353 ? 28.339 15.316 -32.891 1.00 97.88 353 ARG A O 1
ATOM 2668 N N . ILE A 1 354 ? 27.393 13.339 -32.402 1.00 97.88 354 ILE A N 1
ATOM 2669 C CA . ILE A 1 354 ? 26.721 13.794 -31.177 1.00 97.88 354 ILE A CA 1
ATOM 2670 C C . ILE A 1 354 ? 27.748 14.105 -30.078 1.00 97.88 354 ILE A C 1
ATOM 2672 O O . ILE A 1 354 ? 27.638 15.129 -29.408 1.00 97.88 354 ILE A O 1
ATOM 2676 N N . ALA A 1 355 ? 28.792 13.289 -29.913 1.00 97.12 355 ALA A N 1
ATOM 2677 C CA . ALA A 1 355 ? 29.827 13.531 -28.907 1.00 97.12 355 ALA A CA 1
ATOM 2678 C C . ALA A 1 355 ? 30.585 14.847 -29.142 1.00 97.12 355 ALA A C 1
ATOM 2680 O O . ALA A 1 355 ? 30.980 15.501 -28.178 1.00 97.12 355 ALA A O 1
ATOM 2681 N N . ALA A 1 356 ? 30.745 15.274 -30.399 1.00 96.69 356 ALA A N 1
ATOM 2682 C CA . ALA A 1 356 ? 31.325 16.578 -30.720 1.00 96.69 356 ALA A CA 1
ATOM 2683 C C . ALA A 1 356 ? 30.453 17.759 -30.244 1.00 96.69 356 ALA A C 1
ATOM 2685 O O . ALA A 1 356 ? 30.990 18.816 -29.914 1.00 96.69 356 ALA A O 1
ATOM 2686 N N . LEU A 1 357 ? 29.129 17.579 -30.177 1.00 96.25 357 LEU A N 1
ATOM 2687 C CA . LEU A 1 357 ? 28.178 18.580 -29.674 1.00 96.25 357 LEU A CA 1
ATOM 2688 C C . LEU A 1 357 ? 28.056 18.562 -28.142 1.00 96.25 357 LEU A C 1
ATOM 2690 O O . LEU A 1 357 ? 27.714 19.577 -27.540 1.00 96.25 357 LEU A O 1
ATOM 2694 N N . HIS A 1 358 ? 28.375 17.429 -27.512 1.00 96.50 358 HIS A N 1
ATOM 2695 C CA . HIS A 1 358 ? 28.243 17.204 -26.072 1.00 96.50 358 HIS A CA 1
ATOM 2696 C C . HIS A 1 358 ? 29.581 16.783 -25.429 1.00 96.50 358 HIS A C 1
ATOM 2698 O O . HIS A 1 358 ? 29.684 15.682 -24.882 1.00 96.50 358 HIS A O 1
ATOM 2704 N N . PRO A 1 359 ? 30.615 17.652 -25.428 1.00 94.00 359 PRO A N 1
ATOM 2705 C CA . PRO A 1 359 ? 31.977 17.293 -25.007 1.00 94.00 359 PRO A CA 1
ATOM 2706 C C . PRO A 1 359 ? 32.108 16.931 -23.519 1.00 94.00 359 PRO A C 1
ATOM 2708 O O . PRO A 1 359 ? 33.121 16.368 -23.108 1.00 94.00 359 PRO A O 1
ATOM 2711 N N . ALA A 1 360 ? 31.096 17.245 -22.703 1.00 94.19 360 ALA A N 1
ATOM 2712 C CA . ALA A 1 360 ? 31.033 16.861 -21.294 1.00 94.19 360 ALA A CA 1
ATOM 2713 C C . ALA A 1 360 ? 30.819 15.348 -21.085 1.00 94.19 360 ALA A C 1
ATOM 2715 O O . ALA A 1 360 ? 31.075 14.841 -19.993 1.00 94.19 360 ALA A O 1
ATOM 2716 N N . PHE A 1 361 ? 30.367 14.626 -22.115 1.00 95.31 361 PHE A N 1
ATOM 2717 C CA . PHE A 1 361 ? 30.042 13.205 -22.036 1.00 95.31 361 PHE A CA 1
ATOM 2718 C C . PHE A 1 361 ? 31.091 12.360 -22.745 1.00 95.31 361 PHE A C 1
ATOM 2720 O O . PHE A 1 361 ? 31.605 12.702 -23.812 1.00 95.31 361 PHE A O 1
ATOM 2727 N N . LYS A 1 362 ? 31.400 11.196 -22.170 1.00 95.19 362 LYS A N 1
ATOM 2728 C CA . LYS A 1 362 ? 32.277 10.234 -22.839 1.00 95.19 362 LYS A CA 1
ATOM 2729 C C . LYS A 1 362 ? 31.547 9.647 -24.043 1.00 95.19 362 LYS A C 1
ATOM 2731 O O . LYS A 1 362 ? 30.354 9.369 -23.975 1.00 95.19 362 LYS A O 1
ATOM 2736 N N . LYS A 1 363 ? 32.283 9.319 -25.108 1.00 94.88 363 LYS A N 1
ATOM 2737 C CA . LYS A 1 363 ? 31.715 8.661 -26.300 1.00 94.88 363 LYS A CA 1
ATOM 2738 C C . LYS A 1 363 ? 30.911 7.401 -25.972 1.00 94.88 363 LYS A C 1
ATOM 2740 O O . LYS A 1 363 ? 29.874 7.175 -26.574 1.00 94.88 363 LYS A O 1
ATOM 2745 N N . ALA A 1 364 ? 31.350 6.607 -24.994 1.00 93.81 364 ALA A N 1
ATOM 2746 C CA . ALA A 1 364 ? 30.611 5.426 -24.545 1.00 93.81 364 ALA A CA 1
ATOM 2747 C C . ALA A 1 364 ? 29.263 5.765 -23.878 1.00 93.81 364 ALA A C 1
ATOM 2749 O O . ALA A 1 364 ? 28.310 5.008 -24.026 1.00 93.81 364 ALA A O 1
ATOM 2750 N N . GLU A 1 365 ? 29.159 6.906 -23.186 1.00 94.44 365 GLU A N 1
ATOM 2751 C CA . GLU A 1 365 ? 27.888 7.390 -22.630 1.00 94.44 365 GLU A CA 1
ATOM 2752 C C . GLU A 1 365 ? 26.963 7.875 -23.749 1.00 94.44 365 GLU A C 1
ATOM 2754 O O . GLU A 1 365 ? 25.805 7.476 -23.795 1.00 94.44 365 GLU A O 1
ATOM 2759 N N . VAL A 1 366 ? 27.486 8.647 -24.709 1.00 97.62 366 VAL A N 1
ATOM 2760 C CA . VAL A 1 366 ? 26.731 9.058 -25.907 1.00 97.62 366 VAL A CA 1
ATOM 2761 C C . VAL A 1 366 ? 26.224 7.834 -26.675 1.00 97.62 366 VAL A C 1
ATOM 2763 O O . VAL A 1 366 ? 25.050 7.772 -27.035 1.00 97.62 366 VAL A O 1
ATOM 2766 N N . PHE A 1 367 ? 27.077 6.820 -26.847 1.00 97.56 367 PHE A N 1
ATOM 2767 C CA . PHE A 1 367 ? 26.716 5.543 -27.463 1.00 97.56 367 PHE A CA 1
ATOM 2768 C C . PHE A 1 367 ? 25.571 4.866 -26.715 1.00 97.56 367 PHE A C 1
ATOM 2770 O O . PHE A 1 367 ? 24.578 4.495 -27.335 1.00 97.56 367 PHE A O 1
ATOM 2777 N N . ALA A 1 368 ? 25.679 4.731 -25.392 1.00 95.31 368 ALA A N 1
ATOM 2778 C CA . ALA A 1 368 ? 24.623 4.148 -24.572 1.00 95.31 368 ALA A CA 1
ATOM 2779 C C . ALA A 1 368 ? 23.290 4.891 -24.749 1.00 95.31 368 ALA A C 1
ATOM 2781 O O . ALA A 1 368 ? 22.258 4.263 -24.972 1.00 95.31 368 ALA A O 1
ATOM 2782 N N . TYR A 1 369 ? 23.306 6.224 -24.705 1.00 95.19 369 TYR A N 1
ATOM 2783 C CA . TYR A 1 369 ? 22.092 7.042 -24.752 1.00 95.19 369 TYR A CA 1
ATOM 2784 C C . TYR A 1 369 ? 21.437 6.973 -26.132 1.00 95.19 369 TYR A C 1
ATOM 2786 O O . TYR A 1 369 ? 20.213 6.864 -26.220 1.00 95.19 369 TYR A O 1
ATOM 2794 N N . LEU A 1 370 ? 22.238 6.975 -27.201 1.00 97.00 370 LEU A N 1
ATOM 2795 C CA . LEU A 1 370 ? 21.759 6.781 -28.566 1.00 97.00 370 LEU A CA 1
ATOM 2796 C C . LEU A 1 370 ? 21.168 5.381 -28.758 1.00 97.00 370 LEU A C 1
ATOM 2798 O O . LEU A 1 370 ? 20.055 5.251 -29.263 1.00 97.00 370 LEU A O 1
ATOM 2802 N N . LEU A 1 371 ? 21.863 4.342 -28.290 1.00 94.81 371 LEU A N 1
ATOM 2803 C CA . LEU A 1 371 ? 21.412 2.955 -28.397 1.00 94.81 371 LEU A CA 1
ATOM 2804 C C . LEU A 1 371 ? 20.073 2.728 -27.681 1.00 94.81 371 LEU A C 1
ATOM 2806 O O . LEU A 1 371 ? 19.199 2.037 -28.204 1.00 94.81 371 LEU A O 1
ATOM 2810 N N . ILE A 1 372 ? 19.879 3.362 -26.521 1.00 91.56 372 ILE A N 1
ATOM 2811 C CA . ILE A 1 372 ? 18.600 3.395 -25.797 1.00 91.56 372 ILE A CA 1
ATOM 2812 C C . ILE A 1 372 ? 17.493 3.975 -26.677 1.00 91.56 372 ILE A C 1
ATOM 2814 O O . ILE A 1 372 ? 16.433 3.362 -26.773 1.00 91.56 372 ILE A O 1
ATOM 2818 N N . GLN A 1 373 ? 17.713 5.116 -27.339 1.00 93.38 373 GLN A N 1
ATOM 2819 C CA . GLN A 1 373 ? 16.674 5.720 -28.184 1.00 93.38 373 GLN A CA 1
ATOM 2820 C C . GLN A 1 373 ? 16.390 4.895 -29.442 1.00 93.38 373 GLN A C 1
ATOM 2822 O O . GLN A 1 373 ? 15.226 4.736 -29.800 1.00 93.38 373 GLN A O 1
ATOM 2827 N N . VAL A 1 374 ? 17.414 4.324 -30.083 1.00 92.69 374 VAL A N 1
ATOM 2828 C CA . VAL A 1 374 ? 17.234 3.413 -31.228 1.00 92.69 374 VAL A CA 1
ATOM 2829 C C . VAL A 1 374 ? 16.393 2.207 -30.821 1.00 92.69 374 VAL A C 1
ATOM 2831 O O . VAL A 1 374 ? 15.417 1.879 -31.489 1.00 92.69 374 VAL A O 1
ATOM 2834 N N . THR A 1 375 ? 16.709 1.603 -29.675 1.00 88.94 375 THR A N 1
ATOM 2835 C CA . THR A 1 375 ? 15.971 0.442 -29.167 1.00 88.94 375 THR A CA 1
ATOM 2836 C C . THR A 1 375 ? 14.534 0.807 -28.783 1.00 88.94 375 THR A C 1
ATOM 2838 O O . THR A 1 375 ? 13.621 0.042 -29.073 1.00 88.94 375 THR A O 1
ATOM 2841 N N . LYS A 1 376 ? 14.299 1.994 -28.198 1.00 85.25 376 LYS A N 1
ATOM 2842 C CA . LYS A 1 376 ? 12.939 2.497 -27.927 1.00 85.25 376 LYS A CA 1
ATOM 2843 C C . LYS A 1 376 ? 12.121 2.659 -29.200 1.00 85.25 376 LYS A C 1
ATOM 2845 O O . LYS A 1 376 ? 10.968 2.258 -29.210 1.00 85.25 376 LYS A O 1
ATOM 2850 N N . ASN A 1 377 ? 12.706 3.243 -30.245 1.00 83.56 377 ASN A N 1
ATOM 2851 C CA . ASN A 1 377 ? 12.016 3.446 -31.519 1.00 83.56 377 ASN A CA 1
ATOM 2852 C C . ASN A 1 377 ? 11.709 2.114 -32.217 1.00 83.56 377 ASN A C 1
ATOM 2854 O O . ASN A 1 377 ? 10.667 1.999 -32.842 1.00 83.56 377 ASN A O 1
ATOM 2858 N N . ALA A 1 378 ? 12.581 1.111 -32.086 1.00 82.62 378 ALA A N 1
ATOM 2859 C CA . ALA A 1 378 ? 12.349 -0.216 -32.655 1.00 82.62 378 ALA A CA 1
ATOM 2860 C C . ALA A 1 378 ? 11.306 -1.049 -31.882 1.00 82.62 378 ALA A C 1
ATOM 2862 O O . ALA A 1 378 ? 10.749 -1.992 -32.437 1.00 82.62 378 ALA A O 1
ATOM 2863 N N . ALA A 1 379 ? 11.085 -0.740 -30.599 1.00 72.25 379 ALA A N 1
ATOM 2864 C CA . ALA A 1 379 ? 10.122 -1.422 -29.732 1.00 72.25 379 ALA A CA 1
ATOM 2865 C C . ALA A 1 379 ? 8.747 -0.724 -29.656 1.00 72.25 379 ALA A C 1
ATOM 2867 O O . ALA A 1 379 ? 7.832 -1.282 -29.047 1.00 72.25 379 ALA A O 1
ATOM 2868 N N . ALA A 1 380 ? 8.628 0.485 -30.213 1.00 63.16 380 ALA A N 1
ATOM 2869 C CA . ALA A 1 380 ? 7.389 1.256 -30.344 1.00 63.16 380 ALA A CA 1
ATOM 2870 C C . ALA A 1 380 ? 6.677 0.910 -31.656 1.00 63.16 380 ALA A C 1
ATOM 2872 O O . ALA A 1 380 ? 5.424 0.899 -31.642 1.00 63.16 380 ALA A O 1
#